Protein AF-A0A7S2WUX2-F1 (afdb_monomer)

Sequence (615 aa):
MEDSGSADSLLAELATWQQEWHKQEEARRAEALEMQRKHQEAMDALEAQVRQLASEHRDQLLASQGGAGHIGDGSNPAVEALKGDLKTLEENNDALRASLRDKSEELRLALAEHDRTTQRVESLETSLRDNQAALDKATTAAKHLNSAKRQMASSHEEQILFLQMQVKSSKDAEARLQAAETEARTVKQAYDELQNTYQASLDKVAEGEANAGASAALVLEKEGLVATLRGEVSDLKVQLRKVGGGSGGLSEEEARQQAQDMARLREERDQVSQEIGSKDALVKRLRQEAEAAEQLHATRTALIATRDAQIAQLTVRIEALEGERSKQEEMLGAERRAVAEVQERHAAELAAVRQEVATLQDEAAKETEEAASLAATKLREHEDETNRLREDFSKKSTLARQLIAEKDDALQRLTQEAEELRSEVESGGHSERKIMELAQAQASREAEVKASVTVREQELLKLHEVLRVKEGQIQATTSELASLRNEVQQLRRMSRRDGVNMEYLKNIVVQYLALRDSSQKKTLERVLATLLQFSPDEHREIEDAQNSILPLWASPPPKEIRPPPTMMPRPQQLLPGPPSVVPTSPHRAGAAAGPAGPPPPPPLPGTVPFVSSPK

Mean predicted aligned error: 22.0 Å

pLDDT: mean 77.67, std 15.31, range [32.25, 95.25]

Solvent-accessible surface area (backbone atoms only — not comparable to full-atom values): 35130 Å² total; per-residue (Å²): 132,79,67,65,65,56,58,57,51,51,53,51,52,51,53,53,49,52,53,52,49,51,53,51,51,52,50,52,52,52,51,51,51,50,51,52,49,53,51,50,54,51,50,53,51,49,53,50,49,53,53,49,52,54,48,54,53,50,50,51,51,55,62,58,67,75,73,72,84,86,82,77,97,67,91,54,68,69,59,57,52,54,51,51,53,51,50,53,51,50,54,51,50,52,51,52,55,49,52,52,49,54,53,50,50,51,51,52,51,50,50,55,50,51,51,53,52,50,52,49,51,54,52,50,52,53,51,50,52,52,50,50,55,50,50,52,51,52,54,51,50,52,51,51,53,54,52,51,54,51,52,53,50,52,53,49,53,54,51,51,52,53,53,52,50,53,53,50,54,51,52,56,51,50,54,51,50,53,52,50,52,53,50,53,51,52,53,50,52,54,49,53,52,50,51,52,55,47,51,57,49,51,54,53,47,54,54,47,51,55,52,50,50,55,52,52,52,54,50,54,55,47,53,52,52,51,52,52,53,53,48,53,55,49,53,52,54,54,53,59,62,70,74,73,74,83,89,80,87,82,64,88,71,56,65,60,55,56,54,52,53,57,51,52,54,49,53,52,50,52,51,51,50,50,51,50,53,52,51,53,53,48,51,54,49,52,50,53,51,49,54,51,48,50,53,53,48,54,54,48,53,52,50,50,53,55,48,53,53,51,50,53,53,48,52,55,51,47,54,52,51,51,53,52,48,50,52,49,51,50,51,50,54,48,51,52,49,54,51,50,53,52,51,52,49,50,51,50,50,54,50,52,51,52,50,52,52,50,51,52,49,55,48,51,50,50,53,51,50,53,52,49,52,53,49,52,51,52,51,50,53,51,51,52,50,54,50,50,50,50,52,51,50,49,52,50,50,52,50,52,52,50,52,49,51,56,49,51,54,50,50,52,50,52,51,49,53,50,50,50,52,47,49,42,58,74,64,43,53,57,64,50,48,52,53,50,51,52,50,50,54,48,53,50,51,52,51,52,50,51,52,54,49,55,53,49,52,54,50,50,52,51,50,51,52,52,48,54,53,48,52,53,49,52,53,50,52,53,52,48,52,53,52,50,51,52,49,53,53,49,50,54,52,50,60,58,50,73,71,49,60,60,68,59,51,50,52,51,51,53,51,46,68,70,50,84,54,66,71,64,35,56,54,48,46,55,51,48,40,63,62,66,56,54,47,76,65,55,46,48,55,49,53,53,58,67,71,46,91,68,82,98,76,80,82,82,85,86,87,83,84,80,82,85,85,89,81,87,89,88,84,90,87,86,87,86,87,85,84,89,84,89,88,83,86,84,88,86,89,86,88,84,86,82,88,79,79,85,83,84,84,84,85,82,86,80,88,79,83,82,82,85,79,85,131

Foldseek 3Di:
DVCPVVVVVVVVVVVVVVVVVVVVVVVVVVVVVVVVVVVVVVVVVVVVVVVVVVVVVVVVVVVVVVDDDDDDDDDDVVVVVVVVVVVVVVVVVVVVVVVVVVVVVVVVVVVVVVVVVVVVVVVVVVVVVVVVVVVVVVVVVVVVVVVVVVVVVVVVVVVVVVVVVVVVVVVVLVVVVVVLVVVLVVLVVVLVVLVVVLVVLVVVVVVLVVVVVVVVVVVVVVVVVVVVVVVVVVVVVVVVVVVPDDDDDDDPVVVVVVVVVVVVVVVVVVVVVVVVVVVVVVVVVVVVVVVVSVVVNVVSVVVSVVSVVVSVVSVVVSVVSVVVVVVSVVVVVVVVVVVVVVVVVVVVVVVVVVVVVVVVVVVVVVVVVVVVVVVVVVVVVVVVVVVVVVVVVVVVVVVVVVVVVVVVVVVVVVVVVVVVVVVCVVVCVVVVVVVVVVVVVVVVVVVVVVVVVVVVVVVVVVVVVVVVVVVVVVVVVVVVVVVVVVVVVVVVLVVLLVPQPVVVLVVLVVVLVVDPDPVVNVVSVVVNCVRNVQDPVSVVVVVVVVVPPDDDDDDDDDDDDDDDDDDDDDDDDDDDDDDDDDDDDDDDDDDDDDDDDDDDDDDDDDDDDDDDDDD

Radius of gyration: 101.79 Å; Cα contacts (8 Å, |Δi|>4): 32; chains: 1; bounding box: 224×61×299 Å

Organism: NCBI:txid1034831

Structure (mmCIF, N/CA/C/O backbone):
data_AF-A0A7S2WUX2-F1
#
_entry.id   AF-A0A7S2WUX2-F1
#
loop_
_atom_site.group_PDB
_atom_site.id
_atom_site.type_symbol
_atom_site.label_atom_id
_atom_site.label_alt_id
_atom_site.label_comp_id
_atom_site.label_asym_id
_atom_site.label_entity_id
_atom_site.label_seq_id
_atom_site.pdbx_PDB_ins_code
_atom_site.Cartn_x
_atom_site.Cartn_y
_atom_site.Cartn_z
_atom_site.occupancy
_atom_site.B_iso_or_equiv
_atom_site.auth_seq_id
_atom_site.auth_comp_id
_atom_site.auth_asym_id
_atom_site.auth_atom_id
_atom_site.pdbx_PDB_model_num
ATOM 1 N N . MET A 1 1 ? 9.433 -20.728 -5.473 1.00 49.28 1 MET A N 1
ATOM 2 C CA . MET A 1 1 ? 8.065 -21.102 -5.894 1.00 49.28 1 MET A CA 1
ATOM 3 C C . MET A 1 1 ? 7.529 -22.322 -5.136 1.00 49.28 1 MET A C 1
ATOM 5 O O . MET A 1 1 ? 6.425 -22.737 -5.437 1.00 49.28 1 MET A O 1
ATOM 9 N N . GLU A 1 2 ? 8.231 -22.858 -4.128 1.00 46.69 2 GLU A N 1
ATOM 10 C CA . GLU A 1 2 ? 7.738 -24.008 -3.343 1.00 46.69 2 GLU A CA 1
ATOM 11 C C . GLU A 1 2 ? 6.997 -23.610 -2.046 1.00 46.69 2 GLU A C 1
ATOM 13 O O . GLU A 1 2 ? 6.303 -24.439 -1.474 1.00 46.69 2 GLU A O 1
ATOM 18 N N . ASP A 1 3 ? 7.020 -22.332 -1.638 1.00 51.47 3 ASP A N 1
ATOM 19 C CA . ASP A 1 3 ? 6.338 -21.858 -0.415 1.00 51.47 3 ASP A CA 1
ATOM 20 C C . ASP A 1 3 ? 4.852 -21.490 -0.589 1.00 51.47 3 ASP A C 1
ATOM 22 O O . ASP A 1 3 ? 4.164 -21.217 0.395 1.00 51.47 3 ASP A O 1
ATOM 26 N N . SER A 1 4 ? 4.303 -21.499 -1.811 1.00 53.94 4 SER A N 1
ATOM 27 C CA . SER A 1 4 ? 2.884 -21.159 -2.020 1.00 53.94 4 SER A CA 1
ATOM 28 C C . SER A 1 4 ? 1.920 -22.206 -1.451 1.00 53.94 4 SER A C 1
ATOM 30 O O . SER A 1 4 ? 0.786 -21.866 -1.137 1.00 53.94 4 SER A O 1
ATOM 32 N N . GLY A 1 5 ? 2.367 -23.452 -1.250 1.00 59.81 5 GLY A N 1
ATOM 33 C CA . GLY A 1 5 ? 1.543 -24.501 -0.635 1.00 59.81 5 GLY A CA 1
ATOM 34 C C . GLY A 1 5 ? 1.277 -24.293 0.862 1.00 59.81 5 GLY A C 1
ATOM 35 O O . GLY A 1 5 ? 0.291 -24.806 1.383 1.00 59.81 5 GLY A O 1
ATOM 36 N N . SER A 1 6 ? 2.116 -23.512 1.552 1.00 71.00 6 SER A N 1
ATOM 37 C CA . SER A 1 6 ? 1.960 -23.240 2.988 1.00 71.00 6 SER A CA 1
ATOM 38 C C . SER A 1 6 ? 0.814 -22.259 3.264 1.00 71.00 6 SER A C 1
ATOM 40 O O . SER A 1 6 ? 0.023 -22.455 4.185 1.00 71.00 6 SER A O 1
ATOM 42 N N . ALA A 1 7 ? 0.658 -21.239 2.413 1.00 69.81 7 ALA A N 1
ATOM 43 C CA . ALA A 1 7 ? -0.395 -20.236 2.566 1.00 69.81 7 ALA A CA 1
ATOM 44 C C . ALA A 1 7 ? -1.800 -20.820 2.341 1.00 69.81 7 ALA A C 1
ATOM 46 O O . ALA A 1 7 ? -2.707 -20.550 3.127 1.00 69.81 7 ALA A O 1
ATOM 47 N N . ASP A 1 8 ? -1.965 -21.670 1.323 1.00 72.44 8 ASP A N 1
ATOM 48 C CA . ASP A 1 8 ? -3.253 -22.315 1.038 1.00 72.44 8 ASP A CA 1
ATOM 49 C C . ASP A 1 8 ? -3.656 -23.302 2.150 1.00 72.44 8 ASP A C 1
ATOM 51 O O . ASP A 1 8 ? -4.833 -23.394 2.502 1.00 72.44 8 ASP A O 1
ATOM 55 N N . SER A 1 9 ? -2.682 -23.984 2.769 1.00 80.50 9 SER A N 1
ATOM 56 C CA . SER A 1 9 ? -2.918 -24.857 3.928 1.00 80.50 9 SER A CA 1
ATOM 57 C C . SER A 1 9 ? -3.390 -24.071 5.154 1.00 80.50 9 SER A C 1
ATOM 59 O O . SER A 1 9 ? -4.343 -24.478 5.815 1.00 80.50 9 SER A O 1
ATOM 61 N N . LEU A 1 10 ? -2.769 -22.922 5.441 1.00 77.38 10 LEU A N 1
ATOM 62 C CA . LEU A 1 10 ? -3.156 -22.069 6.570 1.00 77.38 10 LEU A CA 1
ATOM 63 C C . LEU A 1 10 ? -4.542 -21.441 6.376 1.00 77.38 10 LEU A C 1
ATOM 65 O O . LEU A 1 10 ? -5.299 -21.314 7.336 1.00 77.38 10 LEU A O 1
ATOM 69 N N . LEU A 1 11 ? -4.905 -21.079 5.141 1.00 76.94 11 LEU A N 1
ATOM 70 C CA . LEU A 1 11 ? -6.252 -20.590 4.829 1.00 76.94 11 LEU A CA 1
ATOM 71 C C . LEU A 1 11 ? -7.312 -21.681 5.018 1.00 76.94 11 LEU A C 1
ATOM 73 O O . LEU A 1 11 ? -8.396 -21.395 5.531 1.00 76.94 11 LEU A O 1
ATOM 77 N N . ALA A 1 12 ? -6.999 -22.927 4.653 1.00 81.56 12 ALA A N 1
ATOM 78 C CA . ALA A 1 12 ? -7.888 -24.059 4.891 1.00 81.56 12 ALA A CA 1
ATOM 79 C C . ALA A 1 12 ? -8.071 -24.337 6.394 1.00 81.56 12 ALA A C 1
ATOM 81 O O . ALA A 1 12 ? -9.204 -24.497 6.850 1.00 81.56 12 ALA A O 1
ATOM 82 N N . GLU A 1 13 ? -6.989 -24.321 7.180 1.00 85.62 13 GLU A N 1
ATOM 83 C CA . GLU A 1 13 ? -7.059 -24.475 8.641 1.00 85.62 13 GLU A CA 1
ATOM 84 C C . GLU A 1 13 ? -7.871 -23.348 9.296 1.00 85.62 13 GLU A C 1
ATOM 86 O O . GLU A 1 13 ? -8.762 -23.617 10.107 1.00 85.62 13 GLU A O 1
ATOM 91 N N . LEU A 1 14 ? -7.654 -22.094 8.889 1.00 81.00 14 LEU A N 1
ATOM 92 C CA . LEU A 1 14 ? -8.416 -20.949 9.395 1.00 81.00 14 LEU A CA 1
ATOM 93 C C . LEU A 1 14 ? -9.919 -21.087 9.102 1.00 81.00 14 LEU A C 1
ATOM 95 O O . LEU A 1 14 ? -10.744 -20.811 9.974 1.00 81.00 14 LEU A O 1
ATOM 99 N N . ALA A 1 15 ? -10.281 -21.554 7.903 1.00 82.00 15 ALA A N 1
ATOM 100 C CA . ALA A 1 15 ? -11.675 -21.783 7.528 1.00 82.00 15 ALA A CA 1
ATOM 101 C C . ALA A 1 15 ? -12.331 -22.882 8.382 1.00 82.00 15 ALA A C 1
ATOM 103 O O . ALA A 1 15 ? -13.475 -22.726 8.816 1.00 82.00 15 ALA A O 1
ATOM 104 N N . THR A 1 16 ? -11.608 -23.972 8.673 1.00 88.31 16 THR A N 1
ATOM 105 C CA . THR A 1 16 ? -12.115 -25.024 9.572 1.00 88.31 16 THR A CA 1
ATOM 106 C C . THR A 1 16 ? -12.308 -24.513 10.998 1.00 88.31 16 THR A C 1
ATOM 108 O O . THR A 1 16 ? -13.343 -24.779 11.608 1.00 88.31 16 THR A O 1
ATOM 111 N N . TRP A 1 17 ? -11.374 -23.698 11.495 1.00 90.94 17 TRP A N 1
ATOM 112 C CA . TRP A 1 17 ? -11.463 -23.106 12.826 1.00 90.94 17 TRP A CA 1
ATOM 113 C C . TRP A 1 17 ? -12.636 -22.123 12.944 1.00 90.94 17 TRP A C 1
ATOM 115 O O . TRP A 1 17 ? -13.369 -22.159 13.930 1.00 90.94 17 TRP A O 1
ATOM 125 N N . GLN A 1 18 ? -12.881 -21.300 11.916 1.00 80.06 18 GLN A N 1
ATOM 126 C CA . GLN A 1 18 ? -14.056 -20.421 11.858 1.00 80.06 18 GLN A CA 1
ATOM 127 C C . GLN A 1 18 ? -15.373 -21.204 11.885 1.00 80.06 18 GLN A C 1
ATOM 129 O O . GLN A 1 18 ? -16.288 -20.835 12.622 1.00 80.06 18 GLN A O 1
ATOM 134 N N . GLN A 1 19 ? -15.482 -22.294 11.120 1.00 85.69 19 GLN A N 1
ATOM 135 C CA . GLN A 1 19 ? -16.680 -23.138 11.148 1.00 85.69 19 GLN A CA 1
ATOM 136 C C . GLN A 1 19 ? -16.910 -23.767 12.524 1.00 85.69 19 GLN A C 1
ATOM 138 O O . GLN A 1 19 ? -18.040 -23.789 13.013 1.00 85.69 19 GLN A O 1
ATOM 143 N N . GLU A 1 20 ? -15.855 -24.278 13.153 1.00 89.31 20 GLU A N 1
ATOM 144 C CA . GLU A 1 20 ? -15.954 -24.914 14.464 1.00 89.31 20 GLU A CA 1
ATOM 145 C C . GLU A 1 20 ? -16.302 -23.903 15.563 1.00 89.31 20 GLU A C 1
ATOM 147 O O . GLU A 1 20 ? -17.136 -24.192 16.425 1.00 89.31 20 GLU A O 1
ATOM 152 N N . TRP A 1 21 ? -15.758 -22.687 15.474 1.00 88.38 21 TRP A N 1
ATOM 153 C CA . TRP A 1 21 ? -16.118 -21.579 16.351 1.00 88.38 21 TRP A CA 1
ATOM 154 C C . TRP A 1 21 ? -17.595 -21.187 16.207 1.00 88.38 21 TRP A C 1
ATOM 156 O O . TRP A 1 21 ? -18.308 -21.161 17.208 1.00 88.38 21 TRP A O 1
ATOM 166 N N . HIS A 1 22 ? -18.100 -20.982 14.982 1.00 80.44 22 HIS A N 1
ATOM 167 C CA . HIS A 1 22 ? -19.523 -20.681 14.762 1.00 80.44 22 HIS A CA 1
ATOM 168 C C . HIS A 1 22 ? -20.439 -21.782 15.303 1.00 80.44 22 HIS A C 1
ATOM 170 O O . HIS A 1 22 ? -21.454 -21.489 15.932 1.00 80.44 22 HIS A O 1
ATOM 176 N N . LYS A 1 23 ? -20.058 -23.049 15.119 1.00 88.50 23 LYS A N 1
ATOM 177 C CA . LYS A 1 23 ? -20.815 -24.195 15.630 1.00 88.50 23 LYS A CA 1
ATOM 178 C C . LYS A 1 23 ? -20.853 -24.229 17.162 1.00 88.50 23 LYS A C 1
ATOM 180 O O . LYS A 1 23 ? -21.891 -24.554 17.737 1.00 88.50 23 LYS A O 1
ATOM 185 N N . GLN A 1 24 ? -19.748 -23.888 17.831 1.00 86.31 24 GLN A N 1
ATOM 186 C CA . GLN A 1 24 ? -19.727 -23.739 19.291 1.00 86.31 24 GLN A CA 1
ATOM 187 C C . GLN A 1 24 ? -20.590 -22.563 19.756 1.00 86.31 24 GLN A C 1
ATOM 189 O O . GLN A 1 24 ? -21.299 -22.686 20.754 1.00 86.31 24 GLN A O 1
ATOM 194 N N . GLU A 1 25 ? -20.562 -21.445 19.038 1.00 81.38 25 GLU A N 1
ATOM 195 C CA . GLU A 1 25 ? -21.331 -20.255 19.397 1.00 81.38 25 GLU A CA 1
ATOM 196 C C . GLU A 1 25 ? -22.844 -20.482 19.228 1.00 81.38 25 GLU A C 1
ATOM 198 O O . GLU A 1 25 ? -23.636 -20.110 20.096 1.00 81.38 25 GLU A O 1
ATOM 203 N N . GLU A 1 26 ? -23.259 -21.179 18.165 1.00 82.94 26 GLU A N 1
ATOM 204 C CA . GLU A 1 26 ? -24.643 -21.634 17.983 1.00 82.94 26 GLU A CA 1
ATOM 205 C C . GLU A 1 26 ? -25.084 -22.595 19.094 1.00 82.94 26 GLU A C 1
ATOM 207 O O . GLU A 1 26 ? -26.192 -22.454 19.617 1.00 82.94 26 GLU A O 1
ATOM 212 N N . ALA A 1 27 ? -24.217 -23.526 19.509 1.00 85.44 27 ALA A N 1
ATOM 213 C CA . ALA A 1 27 ? -24.505 -24.432 20.620 1.00 85.44 27 ALA A CA 1
ATOM 214 C C . ALA A 1 27 ? -24.695 -23.673 21.946 1.00 85.44 27 ALA A C 1
ATOM 216 O O . ALA A 1 27 ? -25.669 -23.920 22.656 1.00 85.44 27 ALA A O 1
ATOM 217 N N . ARG A 1 28 ? -23.834 -22.690 22.248 1.00 82.06 28 ARG A N 1
ATOM 218 C CA . ARG A 1 28 ? -23.978 -21.828 23.437 1.00 82.06 28 ARG A CA 1
ATOM 219 C C . ARG A 1 28 ? -25.270 -21.014 23.408 1.00 82.06 28 ARG A C 1
ATOM 221 O O . ARG A 1 28 ? -25.947 -20.905 24.428 1.00 82.06 28 ARG A O 1
ATOM 228 N N . ARG A 1 29 ? -25.642 -20.459 22.248 1.00 79.12 29 ARG A N 1
ATOM 229 C CA . ARG A 1 29 ? -26.920 -19.743 22.078 1.00 79.12 29 ARG A CA 1
ATOM 230 C C . ARG A 1 29 ? -28.118 -20.666 22.300 1.00 79.12 29 ARG A C 1
ATOM 232 O O . ARG A 1 29 ? -29.075 -20.258 22.956 1.00 79.12 29 ARG A O 1
ATOM 239 N N . ALA A 1 30 ? -28.063 -21.899 21.800 1.00 83.00 30 ALA A N 1
ATOM 240 C CA . ALA A 1 30 ? -29.113 -22.890 22.018 1.00 83.00 30 ALA A CA 1
ATOM 241 C C . ALA A 1 30 ? -29.256 -23.261 23.506 1.00 83.00 30 ALA A C 1
ATOM 243 O O . ALA A 1 30 ? -30.372 -23.251 24.024 1.00 83.00 30 ALA A O 1
ATOM 244 N N . GLU A 1 31 ? -28.147 -23.503 24.213 1.00 85.12 31 GLU A N 1
ATOM 245 C CA . GLU A 1 31 ? -28.155 -23.768 25.661 1.00 85.12 31 GLU A CA 1
ATOM 246 C C . GLU A 1 31 ? -28.696 -22.579 26.471 1.00 85.12 31 GLU A C 1
ATOM 248 O O . GLU A 1 31 ? -29.476 -22.770 27.407 1.00 85.12 31 GLU A O 1
ATOM 253 N N . ALA A 1 32 ? -28.337 -21.345 26.101 1.00 74.88 32 ALA A N 1
ATOM 254 C CA . ALA A 1 32 ? -28.840 -20.139 26.757 1.00 74.88 32 ALA A CA 1
ATOM 255 C C . ALA A 1 32 ? -30.362 -19.980 26.588 1.00 74.88 32 ALA A C 1
ATOM 257 O O . ALA A 1 32 ? -31.066 -19.711 27.564 1.00 74.88 32 ALA A O 1
ATOM 258 N N . LEU A 1 33 ? -30.885 -20.209 25.377 1.00 82.50 33 LEU A N 1
ATOM 259 C CA . LEU A 1 33 ? -32.328 -20.206 25.114 1.00 82.50 33 LEU A CA 1
ATOM 260 C C . LEU A 1 33 ? -33.047 -21.328 25.872 1.00 82.50 33 LEU A C 1
ATOM 262 O O . LEU A 1 33 ? -34.142 -21.116 26.395 1.00 82.50 33 LEU A O 1
ATOM 266 N N . GLU A 1 34 ? -32.439 -22.510 25.979 1.00 88.56 34 GLU A N 1
ATOM 267 C CA . GLU A 1 34 ? -32.996 -23.611 26.764 1.00 88.56 34 GLU A CA 1
ATOM 268 C C . GLU A 1 34 ? -33.036 -23.277 28.264 1.00 88.56 34 GLU A C 1
ATOM 270 O O . GLU A 1 34 ? -34.047 -23.540 28.922 1.00 88.56 34 GLU A O 1
ATOM 275 N N . MET A 1 35 ? -31.985 -22.653 28.810 1.00 78.75 35 MET A N 1
ATOM 276 C CA . MET A 1 35 ? -31.978 -22.160 30.192 1.00 78.75 35 MET A CA 1
ATOM 277 C C . MET A 1 35 ? -33.050 -21.095 30.424 1.00 78.75 35 MET A C 1
ATOM 279 O O . MET A 1 35 ? -33.768 -21.170 31.421 1.00 78.75 35 MET A O 1
ATOM 283 N N . GLN A 1 36 ? -33.210 -20.145 29.500 1.00 79.75 36 GLN A N 1
ATOM 284 C CA . GLN A 1 36 ? -34.264 -19.135 29.582 1.00 79.75 36 GLN A CA 1
ATOM 285 C C . GLN A 1 36 ? -35.655 -19.781 29.562 1.00 79.75 36 GLN A C 1
ATOM 287 O O . GLN A 1 36 ? -36.509 -19.431 30.374 1.00 79.75 36 GLN A O 1
ATOM 292 N N . ARG A 1 37 ? -35.868 -20.778 28.693 1.00 88.62 37 ARG A N 1
ATOM 293 C CA . ARG A 1 37 ? -37.117 -21.549 28.621 1.00 88.62 37 ARG A CA 1
ATOM 294 C C . ARG A 1 37 ? -37.410 -22.270 29.938 1.00 88.62 37 ARG A C 1
ATOM 296 O O . ARG A 1 37 ? -38.517 -22.154 30.449 1.00 88.62 37 ARG A O 1
ATOM 303 N N . LYS A 1 38 ? -36.417 -22.958 30.517 1.00 85.69 38 LYS A N 1
ATOM 304 C CA . LYS A 1 38 ? -36.544 -23.637 31.822 1.00 85.69 38 LYS A CA 1
ATOM 305 C C . LYS A 1 38 ? -36.836 -22.655 32.955 1.00 85.69 38 LYS A C 1
ATOM 307 O O . LYS A 1 38 ? -37.639 -22.958 33.831 1.00 85.69 38 LYS A O 1
ATOM 312 N N . HIS A 1 39 ? -36.203 -21.483 32.942 1.00 80.31 39 HIS A N 1
ATOM 313 C CA . HIS A 1 39 ? -36.475 -20.437 33.924 1.00 80.31 39 HIS A CA 1
ATOM 314 C C . HIS A 1 39 ? -37.913 -19.916 33.804 1.00 80.31 39 HIS A C 1
ATOM 316 O O . HIS A 1 39 ? -38.596 -19.786 34.816 1.00 80.31 39 HIS A O 1
ATOM 322 N N . GLN A 1 40 ? -38.399 -19.700 32.578 1.00 83.56 40 GLN A N 1
ATOM 323 C CA . GLN A 1 40 ? -39.780 -19.293 32.325 1.00 83.56 40 GLN A CA 1
ATOM 324 C C . GLN A 1 40 ? -40.781 -20.358 32.803 1.00 83.56 40 GLN A C 1
ATOM 326 O O . GLN A 1 40 ? -41.706 -20.036 33.539 1.00 83.56 40 GLN A O 1
ATOM 331 N N . GLU A 1 41 ? -40.544 -21.633 32.474 1.00 87.44 41 GLU A N 1
ATOM 332 C CA . GLU A 1 41 ? -41.364 -22.761 32.943 1.00 87.44 41 GLU A CA 1
ATOM 333 C C . GLU A 1 41 ? -41.393 -22.848 34.480 1.00 87.44 41 GLU A C 1
ATOM 335 O O . GLU A 1 41 ? -42.446 -23.097 35.069 1.00 87.44 41 GLU A O 1
ATOM 340 N N . ALA A 1 42 ? -40.259 -22.607 35.149 1.00 82.81 42 ALA A N 1
ATOM 341 C CA . ALA A 1 42 ? -40.189 -22.575 36.608 1.00 82.81 42 ALA A CA 1
ATOM 342 C C . ALA A 1 42 ? -40.977 -21.398 37.207 1.00 82.81 42 ALA A C 1
ATOM 344 O O . ALA A 1 42 ? -41.661 -21.578 38.214 1.00 82.81 42 ALA A O 1
ATOM 345 N N . MET A 1 43 ? -40.917 -20.215 36.587 1.00 79.12 43 MET A N 1
ATOM 346 C CA . MET A 1 43 ? -41.692 -19.041 37.004 1.00 79.12 43 MET A CA 1
ATOM 347 C C . MET A 1 43 ? -43.199 -19.267 36.840 1.00 79.12 43 MET A C 1
ATOM 349 O O . MET A 1 43 ? -43.959 -18.987 37.768 1.00 79.12 43 MET A O 1
ATOM 353 N N . ASP A 1 44 ? -43.624 -19.846 35.716 1.00 85.69 44 ASP A N 1
ATOM 354 C CA . ASP A 1 44 ? -45.027 -20.188 35.462 1.00 85.69 44 ASP A CA 1
ATOM 355 C C . ASP A 1 44 ? -45.536 -21.250 36.455 1.00 85.69 44 ASP A C 1
ATOM 357 O O . ASP A 1 44 ? -46.656 -21.155 36.968 1.00 85.69 44 ASP A O 1
ATOM 361 N N . ALA A 1 45 ? -44.701 -22.243 36.790 1.00 86.62 45 ALA A N 1
ATOM 362 C CA . ALA A 1 45 ? -45.016 -23.249 37.804 1.00 86.62 45 ALA A CA 1
ATOM 363 C C . ALA A 1 45 ? -45.151 -22.638 39.210 1.00 86.62 45 ALA A C 1
ATOM 365 O O . ALA A 1 45 ? -46.058 -23.010 39.961 1.00 86.62 45 ALA A O 1
ATOM 366 N N . LEU A 1 46 ? -44.287 -21.680 39.562 1.00 81.50 46 LEU A N 1
ATOM 367 C CA . LEU A 1 46 ? -44.358 -20.968 40.839 1.00 81.50 46 LEU A CA 1
ATOM 368 C C . LEU A 1 46 ? -45.624 -20.100 40.919 1.00 81.50 46 LEU A C 1
ATOM 370 O O . LEU A 1 46 ? -46.323 -20.122 41.933 1.00 81.50 46 LEU A O 1
ATOM 374 N N . GLU A 1 47 ? -45.972 -19.386 39.841 1.00 81.75 47 GLU A N 1
ATOM 375 C CA . GLU A 1 47 ? -47.236 -18.643 39.751 1.00 81.75 47 GLU A CA 1
ATOM 376 C C . GLU A 1 47 ? -48.452 -19.558 39.922 1.00 81.75 47 GLU A C 1
ATOM 378 O O . GLU A 1 47 ? -49.407 -19.199 40.619 1.00 81.75 47 GLU A O 1
ATOM 383 N N . ALA A 1 48 ? -48.429 -20.742 39.304 1.00 85.69 48 ALA A N 1
ATOM 384 C CA . ALA A 1 48 ? -49.498 -21.722 39.435 1.00 85.69 48 ALA A CA 1
ATOM 385 C C . ALA A 1 48 ? -49.649 -22.209 40.886 1.00 85.69 48 ALA A C 1
ATOM 387 O O . ALA A 1 48 ? -50.770 -22.228 41.398 1.00 85.69 48 ALA A O 1
ATOM 388 N N . GLN A 1 49 ? -48.543 -22.515 41.579 1.00 87.56 49 GLN A N 1
ATOM 389 C CA . GLN A 1 49 ? -48.567 -22.888 43.001 1.00 87.56 49 GLN A CA 1
ATOM 390 C C . GLN A 1 49 ? -49.113 -21.765 43.888 1.00 87.56 49 GLN A C 1
ATOM 392 O O . GLN A 1 49 ? -49.951 -22.019 44.752 1.00 87.56 49 GLN A O 1
ATOM 397 N N . VAL A 1 50 ? -48.697 -20.515 43.659 1.00 80.00 50 VAL A N 1
ATOM 398 C CA . VAL A 1 50 ? -49.201 -19.360 44.421 1.00 80.00 50 VAL A CA 1
ATOM 399 C C . VAL A 1 50 ? -50.702 -19.166 44.195 1.00 80.00 50 VAL A C 1
ATOM 401 O O . VAL A 1 50 ? -51.437 -18.928 45.154 1.00 80.00 50 VAL A O 1
ATOM 404 N N . ARG A 1 51 ? -51.194 -19.308 42.954 1.00 84.19 51 ARG A N 1
ATOM 405 C CA . ARG A 1 51 ? -52.639 -19.256 42.663 1.00 84.19 51 ARG A CA 1
ATOM 406 C C . ARG A 1 51 ? -53.400 -20.391 43.345 1.00 84.19 51 ARG A C 1
ATOM 408 O O . ARG A 1 51 ? -54.480 -20.138 43.878 1.00 84.19 51 ARG A O 1
ATOM 415 N N . GLN A 1 52 ? -52.847 -21.604 43.348 1.00 86.88 52 GLN A N 1
ATOM 416 C CA . GLN A 1 52 ? -53.460 -22.756 44.004 1.00 86.88 52 GLN A CA 1
ATOM 417 C C . GLN A 1 52 ? -53.566 -22.534 45.519 1.00 86.88 52 GLN A C 1
ATOM 419 O O . GLN A 1 52 ? -54.671 -22.591 46.057 1.00 86.88 52 GLN A O 1
ATOM 424 N N . LEU A 1 53 ? -52.468 -22.166 46.185 1.00 82.50 53 LEU A N 1
ATOM 425 C CA . LEU A 1 53 ? -52.466 -21.860 47.619 1.00 82.50 53 LEU A CA 1
ATOM 426 C C . LEU A 1 53 ? -53.427 -20.716 47.962 1.00 82.50 53 LEU A C 1
ATOM 428 O O . LEU A 1 53 ? -54.169 -20.810 48.935 1.00 82.50 53 LEU A O 1
ATOM 432 N N . ALA A 1 54 ? -53.480 -19.661 47.143 1.00 77.75 54 ALA A N 1
ATOM 433 C CA . ALA A 1 54 ? -54.423 -18.562 47.342 1.00 77.75 54 ALA A CA 1
ATOM 434 C C . ALA A 1 54 ? -55.892 -19.009 47.214 1.00 77.75 54 ALA A C 1
ATOM 436 O O . ALA A 1 54 ? -56.752 -18.490 47.930 1.00 77.75 54 ALA A O 1
ATOM 437 N N . SER A 1 55 ? -56.191 -19.959 46.319 1.00 84.00 55 SER A N 1
ATOM 438 C CA . SER A 1 55 ? -57.532 -20.543 46.197 1.00 84.00 55 SER A CA 1
ATOM 439 C C . SER A 1 55 ? -57.888 -21.427 47.394 1.00 84.00 55 SER A C 1
ATOM 441 O O . SER A 1 55 ? -58.949 -21.234 47.979 1.00 84.00 55 SER A O 1
ATOM 443 N N . GLU A 1 56 ? -56.968 -22.282 47.849 1.00 85.44 56 GLU A N 1
ATOM 444 C CA . GLU A 1 56 ? -57.160 -23.135 49.028 1.00 85.44 56 GLU A CA 1
ATOM 445 C C . GLU A 1 56 ? -57.372 -22.297 50.298 1.00 85.44 56 GLU A C 1
ATOM 447 O O . GLU A 1 56 ? -58.284 -22.568 51.078 1.00 85.44 56 GLU A O 1
ATOM 452 N N . HIS A 1 57 ? -56.594 -21.224 50.481 1.00 77.38 57 HIS A N 1
ATOM 453 C CA . HIS A 1 57 ? -56.758 -20.306 51.611 1.00 77.38 57 HIS A CA 1
ATOM 454 C C . HIS A 1 57 ? -58.102 -19.565 51.565 1.00 77.38 57 HIS A C 1
ATOM 456 O O . HIS A 1 57 ? -58.741 -19.365 52.600 1.00 77.38 57 HIS A O 1
ATOM 462 N N . ARG A 1 58 ? -58.554 -19.163 50.369 1.00 79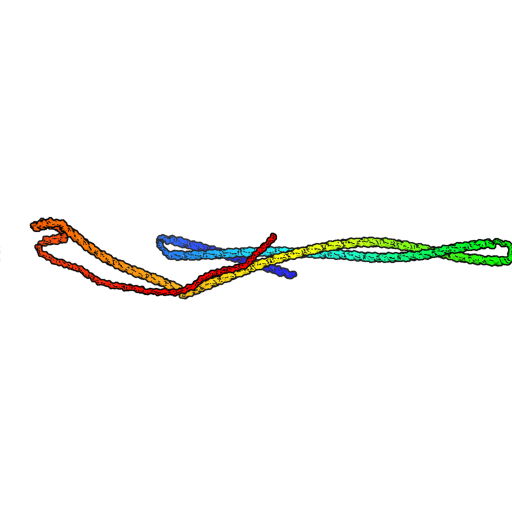.00 58 ARG A N 1
ATOM 463 C CA . ARG A 1 58 ? -59.864 -18.525 50.171 1.00 79.00 58 ARG A CA 1
ATOM 464 C C . ARG A 1 58 ? -61.004 -19.490 50.499 1.00 79.00 58 ARG A C 1
ATOM 466 O O . ARG A 1 58 ? -61.946 -19.088 51.181 1.00 79.00 58 ARG A O 1
ATOM 473 N N . ASP A 1 59 ? -60.899 -20.743 50.071 1.00 77.62 59 ASP A N 1
ATOM 474 C CA . ASP A 1 59 ? -61.900 -21.776 50.343 1.00 77.62 59 ASP A CA 1
ATOM 475 C C . ASP A 1 59 ? -61.944 -22.143 51.836 1.00 77.62 59 ASP A C 1
ATOM 477 O O . ASP A 1 59 ? -63.030 -22.279 52.401 1.00 77.62 59 ASP A O 1
ATOM 481 N N . GLN A 1 60 ? -60.795 -22.198 52.522 1.00 78.19 60 GLN A N 1
ATOM 482 C CA . GLN A 1 60 ? -60.727 -22.374 53.982 1.00 78.19 60 GLN A CA 1
ATOM 483 C C . GLN A 1 60 ? -61.355 -21.196 54.751 1.00 78.19 60 GLN A C 1
ATOM 485 O O . GLN A 1 60 ? -62.041 -21.397 55.760 1.00 78.19 60 GLN A O 1
ATOM 490 N N . LEU A 1 61 ? -61.176 -19.961 54.271 1.00 73.12 61 LEU A N 1
ATOM 491 C CA . LEU A 1 61 ? -61.818 -18.763 54.830 1.00 73.12 61 LEU A CA 1
ATOM 492 C C . LEU A 1 61 ? -63.342 -18.783 54.646 1.00 73.12 61 LEU A C 1
ATOM 494 O O . LEU A 1 61 ? -64.083 -18.474 55.578 1.00 73.12 61 LEU A O 1
ATOM 498 N N . LEU A 1 62 ? -63.823 -19.193 53.472 1.00 73.94 62 LEU A N 1
ATOM 499 C CA . LEU A 1 62 ? -65.257 -19.337 53.208 1.00 73.94 62 LEU A CA 1
ATOM 500 C C . LEU A 1 62 ? -65.878 -20.483 54.024 1.00 73.94 62 LEU A C 1
ATOM 502 O O . LEU A 1 62 ? -66.980 -20.332 54.550 1.00 73.94 62 LEU A O 1
ATOM 506 N N . ALA A 1 63 ? -65.157 -21.594 54.202 1.00 72.44 63 ALA A N 1
ATOM 507 C CA . ALA A 1 63 ? -65.592 -22.717 55.031 1.00 72.44 63 ALA A CA 1
ATOM 508 C C . ALA A 1 63 ? -65.652 -22.367 56.531 1.00 72.44 63 ALA A C 1
ATOM 510 O O . ALA A 1 63 ? -66.545 -22.837 57.235 1.00 72.44 63 ALA A O 1
ATOM 511 N N . SER A 1 64 ? -64.748 -21.512 57.022 1.00 62.69 64 SER A N 1
ATOM 512 C CA . SER A 1 64 ? -64.732 -21.059 58.423 1.00 62.69 64 SER A CA 1
ATOM 513 C C . SER A 1 64 ? -65.722 -19.920 58.720 1.00 62.69 64 SER A C 1
ATOM 515 O O . SER A 1 64 ? -66.217 -19.832 59.843 1.00 62.69 64 SER A O 1
ATOM 517 N N . GLN A 1 65 ? -66.103 -19.101 57.730 1.00 53.94 65 GLN A N 1
ATOM 518 C CA . GLN A 1 65 ? -67.159 -18.082 57.883 1.00 53.94 65 GLN A CA 1
ATOM 519 C C . GLN A 1 65 ? -68.589 -18.654 57.914 1.00 53.94 65 GLN A C 1
ATOM 521 O O . GLN A 1 65 ? -69.504 -17.983 58.391 1.00 53.94 65 GLN A O 1
ATOM 526 N N . GLY A 1 66 ? -68.802 -19.900 57.477 1.00 52.94 66 GLY A N 1
ATOM 527 C CA . GLY A 1 66 ? -70.116 -20.560 57.496 1.00 52.94 66 GLY A CA 1
ATOM 528 C C . GLY A 1 66 ? -70.622 -21.005 58.878 1.00 52.94 66 GLY A C 1
ATOM 529 O O . GLY A 1 66 ? -71.736 -21.516 58.973 1.00 52.94 66 GLY A O 1
ATOM 530 N N . GLY A 1 67 ? -69.842 -20.827 59.951 1.00 50.59 67 GLY A N 1
ATOM 531 C CA . GLY A 1 67 ? -70.141 -21.399 61.266 1.00 50.59 67 GLY A CA 1
ATOM 532 C C . GLY A 1 67 ? -69.756 -20.522 62.455 1.00 50.59 67 GLY A C 1
ATOM 533 O O . GLY A 1 67 ? -69.052 -20.993 63.335 1.00 50.59 67 GLY A O 1
ATOM 534 N N . ALA A 1 68 ? -70.202 -19.264 62.521 1.00 41.59 68 ALA A N 1
ATOM 535 C CA . ALA A 1 68 ? -70.122 -18.485 63.763 1.00 41.59 68 ALA A CA 1
ATOM 536 C C . ALA A 1 68 ? -71.182 -17.376 63.814 1.00 41.59 68 ALA A C 1
ATOM 538 O O . ALA A 1 68 ? -70.931 -16.208 63.523 1.00 41.59 68 ALA A O 1
ATOM 539 N N . GLY A 1 69 ? -72.390 -17.749 64.233 1.00 44.09 69 GLY A N 1
ATOM 540 C CA . GLY A 1 69 ? -73.269 -16.807 64.907 1.00 44.09 69 GLY A CA 1
ATOM 541 C C . GLY A 1 69 ? -72.691 -16.487 66.286 1.00 44.09 69 GLY A C 1
ATOM 542 O O . GLY A 1 69 ? -72.498 -17.391 67.086 1.00 44.09 69 GLY A O 1
ATOM 543 N N . HIS A 1 70 ? -72.461 -15.198 66.538 1.00 49.81 70 HIS A N 1
ATOM 544 C CA . HIS A 1 70 ? -72.485 -14.562 67.858 1.00 49.81 70 HIS A CA 1
ATOM 545 C C . HIS A 1 70 ? -71.549 -15.125 68.952 1.00 49.81 70 HIS A C 1
ATOM 547 O O . HIS A 1 70 ? -71.952 -16.016 69.681 1.00 49.81 70 HIS A O 1
ATOM 553 N N . ILE A 1 71 ? -70.362 -14.520 69.117 1.00 39.44 71 ILE A N 1
ATOM 554 C CA . ILE A 1 71 ? -69.563 -14.296 70.354 1.00 39.44 71 ILE A CA 1
ATOM 555 C C . ILE A 1 71 ? -68.489 -13.277 69.903 1.00 39.44 71 ILE A C 1
ATOM 557 O O . ILE A 1 71 ? -67.856 -13.478 68.876 1.00 39.44 71 ILE A O 1
ATOM 561 N N . GLY A 1 72 ? -68.360 -12.073 70.459 1.00 43.97 72 GLY A N 1
ATOM 562 C CA . GLY A 1 72 ? -67.943 -11.804 71.831 1.00 43.97 72 GLY A CA 1
ATOM 563 C C . GLY A 1 72 ? -66.460 -11.423 71.807 1.00 43.97 72 GLY A C 1
ATOM 564 O O . GLY A 1 72 ? -65.597 -12.286 71.714 1.00 43.97 72 GLY A O 1
ATOM 565 N N . ASP A 1 73 ? -66.227 -10.114 71.825 1.00 43.06 73 ASP A N 1
ATOM 566 C CA . ASP A 1 73 ? -64.956 -9.387 71.838 1.00 43.06 73 ASP A CA 1
ATOM 567 C C . ASP A 1 73 ? -63.939 -10.004 72.820 1.00 43.06 73 ASP A C 1
ATOM 569 O O . ASP A 1 73 ? -64.056 -9.878 74.039 1.00 43.06 73 ASP A O 1
ATOM 573 N N . GLY A 1 74 ? -62.979 -10.754 72.282 1.00 46.88 74 GLY A N 1
ATOM 574 C CA . GLY A 1 74 ? -61.971 -11.473 73.049 1.00 46.88 74 GLY A CA 1
ATOM 575 C C . GLY A 1 74 ? -60.808 -11.856 72.146 1.00 46.88 74 GLY A C 1
ATOM 576 O O . GLY A 1 74 ? -60.898 -12.799 71.364 1.00 46.88 74 GLY A O 1
ATOM 577 N N . SER A 1 75 ? -59.722 -11.093 72.244 1.00 50.50 75 SER A N 1
ATOM 578 C CA . SER A 1 75 ? -58.451 -11.294 71.544 1.00 50.50 75 SER A CA 1
ATOM 579 C C . SER A 1 75 ? -57.951 -12.737 71.685 1.00 50.50 75 SER A C 1
ATOM 581 O O . SER A 1 75 ? -57.426 -13.122 72.731 1.00 50.50 75 SER A O 1
ATOM 583 N N . ASN A 1 76 ? -58.126 -13.541 70.635 1.00 53.09 76 ASN A N 1
ATOM 584 C CA . ASN A 1 76 ? -57.711 -14.937 70.610 1.00 53.09 76 ASN A CA 1
ATOM 585 C C . ASN A 1 76 ? -56.227 -15.013 70.184 1.00 53.09 76 ASN A C 1
ATOM 587 O O . ASN A 1 76 ? -55.917 -14.659 69.044 1.00 53.09 76 ASN A O 1
ATOM 591 N N . PRO A 1 77 ? -55.294 -15.445 71.055 1.00 65.50 77 PRO A N 1
ATOM 592 C CA . PRO A 1 77 ? -53.848 -15.402 70.797 1.00 65.50 77 PRO A CA 1
ATOM 593 C C . PRO A 1 77 ? -53.402 -16.212 69.567 1.00 65.50 77 PRO A C 1
ATOM 595 O O . PRO A 1 77 ? -52.376 -15.901 68.970 1.00 65.50 77 PRO A O 1
ATOM 598 N N . ALA A 1 78 ? -54.193 -17.196 69.130 1.00 64.50 78 ALA A N 1
ATOM 599 C CA . ALA A 1 78 ? -53.940 -17.935 67.892 1.00 64.50 78 ALA A CA 1
ATOM 600 C C . ALA A 1 78 ? -54.045 -17.058 66.625 1.00 64.50 78 ALA A C 1
ATOM 602 O O . ALA A 1 78 ? -53.351 -17.305 65.643 1.00 64.50 78 ALA A O 1
ATOM 603 N N . VAL A 1 79 ? -54.878 -16.011 66.648 1.00 69.25 79 VAL A N 1
ATOM 604 C CA . VAL A 1 79 ? -55.044 -15.084 65.514 1.00 69.25 79 VAL A CA 1
ATOM 605 C C . VAL A 1 79 ? -53.853 -14.127 65.404 1.00 69.25 79 VAL A C 1
ATOM 607 O O . VAL A 1 79 ? -53.445 -13.784 64.298 1.00 69.25 79 VAL A O 1
ATOM 610 N N . GLU A 1 80 ? -53.258 -13.728 66.532 1.00 71.62 80 GLU A N 1
ATOM 611 C CA . GLU A 1 80 ? -52.026 -12.924 66.542 1.00 71.62 80 GLU A CA 1
ATOM 612 C C . GLU A 1 80 ? -50.804 -13.739 66.084 1.00 71.62 80 GLU A C 1
ATOM 614 O O . GLU A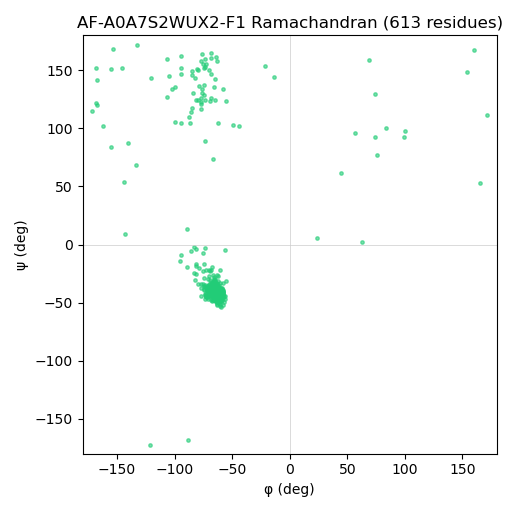 1 80 ? -49.987 -13.221 65.326 1.00 71.62 80 GLU A O 1
ATOM 619 N N . ALA A 1 81 ? -50.715 -15.028 66.437 1.00 73.31 81 ALA A N 1
ATOM 620 C CA . ALA A 1 81 ? -49.661 -15.913 65.926 1.00 73.31 81 ALA A CA 1
ATOM 621 C C . ALA A 1 81 ? -49.732 -16.079 64.394 1.00 73.31 81 ALA A C 1
ATOM 623 O O . ALA A 1 81 ? -48.737 -15.867 63.707 1.00 73.31 81 ALA A O 1
ATOM 624 N N . LEU A 1 82 ? -50.926 -16.342 63.844 1.00 73.75 82 LEU A N 1
ATOM 625 C CA . LEU A 1 82 ? -51.130 -16.443 62.391 1.00 73.75 82 LEU A CA 1
ATOM 626 C C . LEU A 1 82 ? -50.846 -15.125 61.652 1.00 73.75 82 LEU A C 1
ATOM 628 O O . LEU A 1 82 ? -50.366 -15.149 60.522 1.00 73.75 82 LEU A O 1
ATOM 632 N N . LYS A 1 83 ? -51.108 -13.971 62.278 1.00 75.56 83 LYS A N 1
ATOM 633 C CA . LYS A 1 83 ? -50.706 -12.658 61.744 1.00 75.56 83 LYS A CA 1
ATOM 634 C C . LYS A 1 83 ? -49.188 -12.499 61.683 1.00 75.56 83 LYS A C 1
ATOM 636 O O . LYS A 1 83 ? -48.688 -11.923 60.720 1.00 75.56 83 LYS A O 1
ATOM 641 N N . GLY A 1 84 ? -48.476 -12.984 62.700 1.00 79.69 84 GLY A N 1
ATOM 642 C CA . GLY A 1 84 ? -47.015 -13.012 62.722 1.00 79.69 84 GLY A CA 1
ATOM 643 C C . GLY A 1 84 ? -46.454 -13.845 61.572 1.00 79.69 84 GLY A C 1
ATOM 644 O O . GLY A 1 84 ?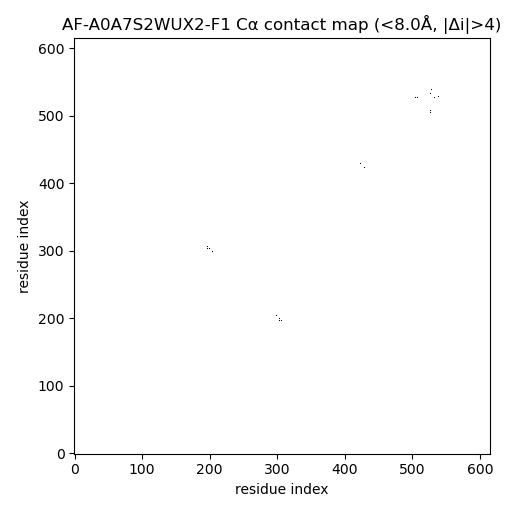 -45.656 -13.339 60.785 1.00 79.69 84 GLY A O 1
ATOM 645 N N . ASP A 1 85 ? -46.946 -15.074 61.414 1.00 78.31 85 ASP A N 1
ATOM 646 C CA . ASP A 1 85 ? -46.514 -15.978 60.343 1.00 78.31 85 ASP A CA 1
ATOM 647 C C . ASP A 1 85 ? -46.830 -15.405 58.951 1.00 78.31 85 ASP A C 1
ATOM 649 O O . ASP A 1 85 ? -45.962 -15.401 58.076 1.00 78.31 85 ASP A O 1
ATOM 653 N N . LEU A 1 86 ? -48.027 -14.832 58.756 1.00 79.12 86 LEU A N 1
ATOM 654 C CA . LEU A 1 86 ? -48.406 -14.164 57.505 1.00 79.12 86 LEU A CA 1
ATOM 655 C C . LEU A 1 86 ? -47.444 -13.017 57.169 1.00 79.12 86 LEU A C 1
ATOM 657 O O . LEU A 1 86 ? -46.986 -12.917 56.034 1.00 79.12 86 LEU A O 1
ATOM 661 N N . LYS A 1 87 ? -47.082 -12.200 58.163 1.00 86.06 87 LYS A N 1
ATOM 662 C CA . LYS A 1 87 ? -46.139 -11.095 57.979 1.00 86.06 87 LYS A CA 1
ATOM 663 C C . LYS A 1 87 ? -44.745 -11.593 57.584 1.00 86.06 87 LYS A C 1
ATOM 665 O O . LYS A 1 87 ? -44.142 -11.039 56.672 1.00 86.06 87 LYS A O 1
ATOM 670 N N . THR A 1 88 ? -44.243 -12.663 58.208 1.00 82.81 88 THR A N 1
ATOM 671 C CA . THR A 1 88 ? -42.943 -13.249 57.818 1.00 82.81 88 THR A CA 1
ATOM 672 C C . THR A 1 88 ? -42.966 -13.857 56.412 1.00 82.81 88 THR A C 1
ATOM 674 O O . THR A 1 88 ? -41.978 -13.780 55.685 1.00 82.81 88 THR A O 1
ATOM 677 N N . LEU A 1 89 ? -44.100 -14.430 55.993 1.00 81.00 89 LEU A N 1
ATOM 678 C CA . LEU A 1 89 ? -44.302 -14.925 54.630 1.00 81.00 89 LEU A CA 1
ATOM 679 C C . LEU A 1 89 ? -44.341 -13.786 53.608 1.00 81.00 89 LEU A C 1
ATOM 681 O O . LEU A 1 89 ? -43.754 -13.931 52.537 1.00 81.00 89 LEU A O 1
ATOM 685 N N . GLU A 1 90 ? -44.989 -12.665 53.930 1.00 84.19 90 GLU A N 1
ATOM 686 C CA . GLU A 1 90 ? -44.986 -11.452 53.102 1.00 84.19 90 GLU A CA 1
ATOM 687 C C . GLU A 1 90 ? -43.567 -10.887 52.954 1.00 84.19 90 GLU A C 1
ATOM 689 O O . GLU A 1 90 ? -43.117 -10.671 51.830 1.00 84.19 90 GLU A O 1
ATOM 694 N N . GLU A 1 91 ? -42.820 -10.761 54.057 1.00 87.44 91 GLU A N 1
ATOM 695 C CA . GLU A 1 91 ? -41.422 -10.307 54.048 1.00 87.44 91 GLU A CA 1
ATOM 696 C C . GLU A 1 91 ? -40.520 -11.237 53.211 1.00 87.44 91 GLU A C 1
ATOM 698 O O . GLU A 1 91 ? -39.732 -10.764 52.387 1.00 87.44 91 GLU A O 1
ATOM 703 N N . ASN A 1 92 ? -40.676 -12.561 53.337 1.00 85.38 92 ASN A N 1
ATOM 704 C CA . ASN A 1 92 ? -39.949 -13.531 52.511 1.00 85.38 92 ASN A CA 1
ATOM 705 C C . ASN A 1 92 ? -40.340 -13.458 51.026 1.00 85.38 92 ASN A C 1
ATOM 707 O O . ASN A 1 92 ? -39.479 -13.599 50.154 1.00 85.38 92 ASN A O 1
ATOM 711 N N . ASN A 1 93 ? -41.620 -13.239 50.711 1.00 82.50 93 ASN A N 1
ATOM 712 C CA . ASN A 1 93 ? -42.084 -13.099 49.329 1.00 82.50 93 ASN A CA 1
ATOM 713 C C . ASN A 1 93 ? -41.519 -11.826 48.687 1.00 82.50 93 ASN A C 1
ATOM 715 O O . ASN A 1 93 ? -41.045 -11.860 47.549 1.00 82.50 93 ASN A O 1
ATOM 719 N N . ASP A 1 94 ? -41.500 -10.721 49.431 1.00 86.12 94 ASP A N 1
ATOM 720 C CA . ASP A 1 94 ? -40.919 -9.461 48.978 1.00 86.12 94 ASP A CA 1
ATOM 721 C C . ASP A 1 94 ? -39.400 -9.568 48.786 1.00 86.12 94 ASP A C 1
ATOM 723 O O . ASP A 1 94 ? -38.881 -9.077 47.778 1.00 86.12 94 ASP A O 1
ATOM 727 N N . ALA A 1 95 ? -38.694 -10.288 49.666 1.00 86.38 95 ALA A N 1
ATOM 728 C CA . ALA A 1 95 ? -37.271 -10.592 49.502 1.00 86.38 95 ALA A CA 1
ATOM 729 C C . ALA A 1 95 ? -36.994 -11.446 48.247 1.00 86.38 95 ALA A C 1
ATOM 731 O O . ALA A 1 95 ? -36.094 -11.129 47.466 1.00 86.38 95 ALA A O 1
ATOM 732 N N . LEU A 1 96 ? -37.801 -12.483 47.992 1.00 86.50 96 LEU A N 1
ATOM 733 C CA . LEU A 1 96 ? -37.718 -13.300 46.772 1.00 86.50 96 LEU A CA 1
ATOM 734 C C . LEU A 1 96 ? -37.987 -12.473 45.508 1.00 86.50 96 LEU A C 1
ATOM 736 O O . LEU A 1 96 ? -37.259 -12.592 44.522 1.00 86.50 96 LEU A O 1
ATOM 740 N N . ARG A 1 97 ? -38.991 -11.590 45.533 1.00 86.38 97 ARG A N 1
ATOM 741 C CA . ARG A 1 97 ? -39.295 -10.671 44.421 1.00 86.38 97 ARG A CA 1
ATOM 742 C C . ARG A 1 97 ? -38.202 -9.633 44.190 1.00 86.38 97 ARG A C 1
ATOM 744 O O . ARG A 1 97 ? -38.023 -9.194 43.054 1.00 86.38 97 ARG A O 1
ATOM 751 N N . ALA A 1 98 ? -37.510 -9.191 45.238 1.00 87.75 98 ALA A N 1
ATOM 752 C CA . ALA A 1 98 ? -36.341 -8.327 45.105 1.00 87.75 98 ALA A CA 1
ATOM 753 C C . ALA A 1 98 ? -35.181 -9.089 44.444 1.00 87.75 98 ALA A C 1
ATOM 755 O O . ALA A 1 98 ? -34.672 -8.641 43.422 1.00 87.75 98 ALA A O 1
ATOM 756 N N . SER A 1 99 ? -34.868 -10.296 44.928 1.00 88.44 99 SER A N 1
ATOM 757 C CA . SER A 1 99 ? -33.810 -11.140 44.356 1.00 88.44 99 SER A CA 1
ATOM 758 C C . SER A 1 99 ? -34.062 -11.508 42.886 1.00 88.44 99 SER A C 1
ATOM 760 O O . SER A 1 99 ? -33.143 -11.448 42.069 1.00 88.44 99 SER A O 1
ATOM 762 N N . LEU A 1 100 ? -35.309 -11.822 42.514 1.00 83.12 100 LEU A N 1
ATOM 763 C CA . LEU A 1 100 ? -35.691 -12.074 41.118 1.00 83.12 100 LEU A CA 1
ATOM 764 C C . LEU A 1 100 ? -35.512 -10.836 40.231 1.00 83.12 100 LEU A C 1
ATOM 766 O O . LEU A 1 100 ? -35.039 -10.964 39.101 1.00 83.12 100 LEU A O 1
ATOM 770 N N . ARG A 1 101 ? -35.848 -9.640 40.735 1.00 87.94 101 ARG A N 1
ATOM 771 C CA . ARG A 1 101 ? -35.612 -8.383 40.009 1.00 87.94 101 ARG A CA 1
ATOM 772 C C . ARG A 1 101 ? -34.122 -8.143 39.788 1.00 87.94 101 ARG A C 1
ATOM 774 O O . ARG A 1 101 ? -33.732 -7.898 38.648 1.00 87.94 101 ARG A O 1
ATOM 781 N N . ASP A 1 102 ? -33.301 -8.311 40.818 1.00 89.75 102 ASP A N 1
ATOM 782 C CA . ASP A 1 102 ? -31.848 -8.148 40.710 1.00 89.75 102 ASP A CA 1
ATOM 783 C C . ASP A 1 102 ? -31.247 -9.135 39.699 1.00 89.75 102 ASP A C 1
ATOM 785 O O . ASP A 1 102 ? -30.476 -8.738 38.824 1.00 89.75 102 ASP A O 1
ATOM 789 N N . LYS A 1 103 ? -31.668 -10.409 39.735 1.00 87.38 103 LYS A N 1
ATOM 790 C CA . LYS A 1 103 ? -31.202 -11.424 38.778 1.00 87.38 103 LYS A CA 1
ATOM 791 C C . LYS A 1 103 ? -31.660 -11.134 37.345 1.00 87.38 103 LYS A C 1
ATOM 793 O O . LYS A 1 103 ? -30.912 -11.383 36.401 1.00 87.38 103 LYS A O 1
ATOM 798 N N . SER A 1 104 ? -32.861 -10.582 37.170 1.00 85.44 104 SER A N 1
ATOM 799 C CA . SER A 1 104 ? -33.361 -10.174 35.853 1.00 85.44 104 SER A CA 1
ATOM 800 C C . SER A 1 104 ? -32.581 -8.990 35.268 1.00 85.44 104 SER A C 1
ATOM 802 O O . SER A 1 104 ? -32.273 -9.003 34.077 1.00 85.44 104 SER A O 1
ATOM 804 N N . GLU A 1 105 ? -32.186 -8.008 36.089 1.00 90.56 105 GLU A N 1
ATOM 805 C CA . GLU A 1 105 ? -31.323 -6.903 35.647 1.00 90.56 105 GLU A CA 1
ATOM 806 C C . GLU A 1 105 ? -29.901 -7.383 35.341 1.00 90.56 105 GLU A C 1
ATOM 808 O O . GLU A 1 105 ? -29.320 -6.958 34.344 1.00 90.56 105 GLU A O 1
ATOM 813 N N . GLU A 1 106 ? -29.355 -8.317 36.126 1.00 89.50 106 GLU A N 1
ATOM 814 C CA . GLU A 1 106 ? -28.054 -8.938 35.844 1.00 89.50 106 GLU A CA 1
ATOM 815 C C . GLU A 1 106 ? -28.058 -9.650 34.480 1.00 89.50 106 GLU A C 1
ATOM 817 O O . GLU A 1 106 ? -27.172 -9.415 33.656 1.00 89.50 106 GLU A O 1
ATOM 822 N N . LEU A 1 107 ? -29.094 -10.447 34.189 1.00 85.94 107 LEU A N 1
ATOM 823 C CA . LEU A 1 107 ? -29.266 -11.094 32.882 1.00 85.94 107 LEU A CA 1
ATOM 824 C C . LEU A 1 107 ? -29.450 -10.075 31.750 1.00 85.94 107 LEU A C 1
ATOM 826 O O . LEU A 1 107 ? -28.899 -10.255 30.664 1.00 85.94 107 LEU A O 1
ATOM 830 N N . ARG A 1 108 ? -30.183 -8.983 31.994 1.00 89.62 108 ARG A N 1
ATOM 831 C CA . ARG A 1 108 ? -30.378 -7.909 31.010 1.00 89.62 108 ARG A CA 1
ATOM 832 C C . ARG A 1 108 ? -29.068 -7.192 30.681 1.00 89.62 108 ARG A C 1
ATOM 834 O O . ARG A 1 108 ? -28.813 -6.893 29.514 1.00 89.62 108 ARG A O 1
ATOM 841 N N . LEU A 1 109 ? -28.231 -6.927 31.685 1.00 89.81 109 LEU A N 1
ATOM 842 C CA . LEU A 1 109 ? -26.903 -6.340 31.499 1.00 89.81 109 LEU A CA 1
ATOM 843 C C . LEU A 1 109 ? -25.964 -7.294 30.751 1.00 89.81 109 LEU A C 1
ATOM 845 O O . LEU A 1 109 ? -25.277 -6.851 29.832 1.00 89.81 109 LEU A O 1
ATOM 849 N N . ALA A 1 110 ? -25.986 -8.589 31.082 1.00 84.62 110 ALA A N 1
ATOM 850 C CA . ALA A 1 110 ? -25.197 -9.605 30.387 1.00 84.62 110 ALA A CA 1
ATOM 851 C C . ALA A 1 110 ? -25.593 -9.737 28.903 1.00 84.62 110 ALA A C 1
ATOM 853 O O . ALA A 1 110 ? -24.721 -9.788 28.037 1.00 84.62 110 ALA A O 1
ATOM 854 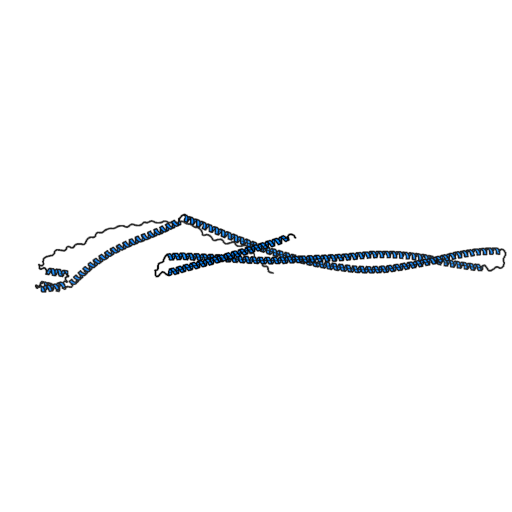N N . LEU A 1 111 ? -26.895 -9.709 28.588 1.00 85.00 111 LEU A N 1
ATOM 855 C CA . LEU A 1 111 ? -27.388 -9.682 27.204 1.00 85.00 111 LEU A CA 1
ATOM 856 C C . LEU A 1 111 ? -26.924 -8.423 26.458 1.00 85.00 111 LEU A C 1
ATOM 858 O O . LEU A 1 111 ? -26.437 -8.518 25.336 1.00 85.00 111 LEU A O 1
ATOM 862 N N . ALA A 1 112 ? -26.987 -7.250 27.096 1.00 88.62 112 ALA A N 1
ATOM 863 C CA . ALA A 1 112 ? -26.508 -6.010 26.487 1.00 88.62 112 ALA A CA 1
ATOM 864 C C . ALA A 1 112 ? -24.987 -6.020 26.226 1.00 88.62 112 ALA A C 1
ATOM 866 O O . ALA A 1 112 ? -24.518 -5.425 25.254 1.00 88.62 112 ALA A O 1
ATOM 867 N N . GLU A 1 113 ? -24.196 -6.675 27.079 1.00 89.69 113 GLU A N 1
ATOM 868 C CA . GLU A 1 113 ? -22.760 -6.869 26.854 1.00 89.69 113 GLU A CA 1
ATOM 869 C C . GLU A 1 113 ? -22.486 -7.868 25.718 1.00 89.69 113 GLU A C 1
ATOM 871 O O . GLU A 1 113 ? -21.646 -7.605 24.852 1.00 89.69 113 GLU A O 1
ATOM 876 N N . HIS A 1 114 ? -23.248 -8.961 25.650 1.00 86.75 114 HIS A N 1
ATOM 877 C CA . HIS A 1 114 ? -23.202 -9.904 24.533 1.00 86.75 114 HIS A CA 1
ATOM 878 C C . HIS A 1 114 ? -23.550 -9.225 23.191 1.00 86.75 114 HIS A C 1
ATOM 880 O O . HIS A 1 114 ? -22.855 -9.422 22.193 1.00 86.75 114 HIS A O 1
ATOM 886 N N . ASP A 1 115 ? -24.562 -8.359 23.145 1.00 88.19 115 ASP A N 1
ATOM 887 C CA . ASP A 1 115 ? -24.922 -7.632 21.919 1.00 88.19 115 ASP A CA 1
ATOM 888 C C . ASP A 1 115 ? -23.813 -6.667 21.477 1.00 88.19 115 ASP A C 1
ATOM 890 O O . ASP A 1 115 ? -23.483 -6.589 20.293 1.00 88.19 115 ASP A O 1
ATOM 894 N N . ARG A 1 116 ? -23.162 -5.978 22.425 1.00 90.50 116 ARG A N 1
ATOM 895 C CA . ARG A 1 116 ? -22.004 -5.115 22.127 1.00 90.50 116 ARG A CA 1
ATOM 896 C C . ARG A 1 116 ? -20.818 -5.904 21.584 1.00 90.50 116 ARG A C 1
ATOM 898 O O . ARG A 1 116 ? -20.147 -5.439 20.664 1.00 90.50 116 ARG A O 1
ATOM 905 N N . THR A 1 117 ? -20.530 -7.073 22.155 1.00 87.94 117 THR A N 1
ATOM 906 C CA . THR A 1 117 ? -19.443 -7.931 21.657 1.00 87.94 117 THR A CA 1
ATOM 907 C C . THR A 1 117 ? -19.773 -8.491 20.276 1.00 87.94 117 THR A C 1
ATOM 909 O O . THR A 1 117 ? -18.909 -8.450 19.404 1.00 87.94 117 THR A O 1
ATOM 912 N N . THR A 1 118 ? -21.028 -8.877 20.028 1.00 88.19 118 THR A N 1
ATOM 913 C CA . THR A 1 118 ? -21.508 -9.312 18.704 1.00 88.19 118 THR A CA 1
ATOM 914 C C . THR A 1 118 ? -21.346 -8.203 17.659 1.00 88.19 118 THR A C 1
ATOM 916 O O . THR A 1 118 ? -20.730 -8.430 16.622 1.00 88.19 118 THR A O 1
ATOM 919 N N . GLN A 1 119 ? -21.774 -6.971 17.959 1.00 90.81 119 GLN A N 1
ATOM 920 C CA . GLN A 1 119 ? -21.578 -5.815 17.069 1.00 90.81 119 GLN A CA 1
ATOM 921 C C . GLN A 1 119 ? -20.095 -5.531 16.791 1.00 90.81 119 GLN A C 1
ATOM 923 O O . GLN A 1 119 ? -19.715 -5.179 15.673 1.00 90.81 119 GLN A O 1
ATOM 928 N N . ARG A 1 120 ? -19.226 -5.697 17.798 1.00 91.44 120 ARG A N 1
ATOM 929 C CA . ARG A 1 120 ? -17.779 -5.536 17.619 1.00 91.44 120 ARG A CA 1
ATOM 930 C C . ARG A 1 120 ? -17.208 -6.616 16.699 1.00 91.44 120 ARG A C 1
ATOM 932 O O . ARG A 1 120 ? -16.404 -6.276 15.833 1.00 91.44 120 ARG A O 1
ATOM 939 N N . VAL A 1 121 ? -17.632 -7.871 16.845 1.00 86.50 121 VAL A N 1
ATOM 940 C CA . VAL A 1 121 ? -17.233 -8.972 15.951 1.00 86.50 121 VAL A CA 1
ATOM 941 C C . VAL A 1 121 ? -17.681 -8.688 14.517 1.00 86.50 121 VAL A C 1
ATOM 943 O O . VAL A 1 121 ? -16.844 -8.718 13.620 1.00 86.50 121 VAL A O 1
ATOM 946 N N . GLU A 1 122 ? -18.936 -8.285 14.301 1.00 90.31 122 GLU A N 1
ATOM 947 C CA . GLU A 1 122 ? -19.442 -7.909 12.972 1.00 90.31 122 GLU A CA 1
ATOM 948 C C . GLU A 1 122 ? -18.625 -6.762 12.350 1.00 90.31 122 GLU A C 1
ATOM 950 O O . GLU A 1 122 ? -18.251 -6.822 11.177 1.00 90.31 122 GLU A O 1
ATOM 955 N N . SER A 1 123 ? -18.262 -5.742 13.139 1.00 90.06 123 SER A N 1
ATOM 956 C CA . SER A 1 123 ? -17.419 -4.640 12.654 1.00 90.06 123 SER A CA 1
ATOM 957 C C . SER A 1 123 ? -16.015 -5.105 12.240 1.00 90.06 123 SER A C 1
ATOM 959 O O . SER A 1 123 ? -15.508 -4.698 11.192 1.00 90.06 123 SER A O 1
ATOM 961 N N . LEU A 1 124 ? -15.404 -6.017 13.003 1.00 87.75 124 LEU A N 1
ATOM 962 C CA . LEU A 1 124 ? -14.094 -6.580 12.676 1.00 87.75 124 LEU A CA 1
ATOM 963 C C . LEU A 1 124 ? -14.160 -7.471 11.432 1.00 87.75 124 LEU A C 1
ATOM 965 O O . LEU A 1 124 ? -13.269 -7.392 10.589 1.00 87.75 124 LEU A O 1
ATOM 969 N N . GLU A 1 125 ? -15.225 -8.256 11.265 1.00 89.62 125 GLU A N 1
ATOM 970 C CA . GLU A 1 125 ? -15.445 -9.051 10.054 1.00 89.62 125 GLU A CA 1
ATOM 971 C C . GLU A 1 125 ? -15.606 -8.176 8.809 1.00 89.62 125 GLU A C 1
ATOM 973 O O . GLU A 1 125 ? -15.028 -8.485 7.767 1.00 89.62 125 GLU A O 1
ATOM 978 N N . THR A 1 126 ? -16.360 -7.073 8.898 1.00 90.88 126 THR A N 1
ATOM 979 C CA . THR A 1 126 ? -16.485 -6.131 7.772 1.00 90.88 126 THR A CA 1
ATOM 980 C C . THR A 1 126 ? -15.136 -5.515 7.404 1.00 90.88 126 THR A C 1
ATOM 982 O O . THR A 1 126 ? -14.757 -5.548 6.235 1.00 90.88 126 THR A O 1
ATOM 985 N N . SER A 1 127 ? -14.348 -5.077 8.393 1.00 90.38 127 SER A N 1
ATOM 986 C CA . SER A 1 127 ? -12.996 -4.560 8.158 1.00 90.38 127 SER A CA 1
ATOM 987 C C . SER A 1 127 ? -12.060 -5.614 7.550 1.00 90.38 127 SER A C 1
ATOM 989 O O . SER A 1 127 ? -11.259 -5.296 6.671 1.00 90.38 127 SER A O 1
ATOM 991 N N . LEU A 1 128 ? -12.173 -6.880 7.965 1.00 87.62 128 LEU A N 1
ATOM 992 C CA . LEU A 1 128 ? -11.377 -7.974 7.409 1.00 87.62 128 LEU A CA 1
ATOM 993 C C . LEU A 1 128 ? -11.740 -8.263 5.943 1.00 87.62 128 LEU A C 1
ATOM 995 O O . LEU A 1 128 ? -10.834 -8.446 5.128 1.00 87.62 128 LEU A O 1
ATOM 999 N N . ARG A 1 129 ? -13.032 -8.220 5.584 1.00 89.94 129 ARG A N 1
ATOM 1000 C CA . ARG A 1 129 ? -13.486 -8.326 4.183 1.00 89.94 129 ARG A CA 1
ATOM 1001 C C . ARG A 1 129 ? -12.980 -7.164 3.330 1.00 89.94 129 ARG A C 1
ATOM 1003 O O . ARG A 1 129 ? -12.510 -7.396 2.218 1.00 89.94 129 ARG A O 1
ATOM 1010 N N . ASP A 1 130 ? -13.020 -5.937 3.846 1.00 89.06 130 ASP A N 1
ATOM 1011 C CA . ASP A 1 130 ? -12.511 -4.759 3.134 1.00 89.06 130 ASP A CA 1
ATOM 1012 C C . ASP A 1 130 ? -10.995 -4.852 2.899 1.00 89.06 130 ASP A C 1
ATOM 1014 O O . ASP A 1 130 ? -10.512 -4.570 1.799 1.00 89.06 130 ASP A O 1
ATOM 1018 N N . ASN A 1 131 ? -10.244 -5.324 3.899 1.00 84.75 131 ASN A N 1
ATOM 1019 C CA . ASN A 1 131 ? -8.806 -5.564 3.777 1.00 84.75 131 ASN A CA 1
ATOM 1020 C C . ASN A 1 131 ? -8.484 -6.685 2.773 1.00 84.75 131 ASN A C 1
ATOM 1022 O O . ASN A 1 131 ? -7.546 -6.542 1.989 1.00 84.75 131 ASN A O 1
ATOM 1026 N N . GLN A 1 132 ? -9.267 -7.769 2.738 1.00 88.62 132 GLN A N 1
ATOM 1027 C CA . GLN A 1 132 ? -9.135 -8.813 1.711 1.00 88.62 132 GLN A CA 1
ATOM 1028 C C . GLN A 1 132 ? -9.418 -8.263 0.308 1.00 88.62 132 GLN A C 1
ATOM 1030 O O . GLN A 1 132 ? -8.620 -8.471 -0.603 1.00 88.62 132 GLN A O 1
ATOM 1035 N N . ALA A 1 133 ? -10.482 -7.473 0.138 1.00 88.88 133 ALA A N 1
ATOM 1036 C CA . ALA A 1 133 ? -10.787 -6.835 -1.141 1.00 88.88 133 ALA A CA 1
ATOM 1037 C C . ALA A 1 133 ? -9.682 -5.855 -1.587 1.00 88.88 133 ALA A C 1
ATOM 1039 O O . ALA A 1 133 ? -9.388 -5.743 -2.780 1.00 88.88 133 ALA A O 1
ATOM 1040 N N . ALA A 1 134 ? -9.047 -5.146 -0.648 1.00 87.25 134 ALA A N 1
ATOM 1041 C CA . ALA A 1 134 ? -7.891 -4.297 -0.930 1.00 87.25 134 ALA A CA 1
ATOM 1042 C C . ALA A 1 134 ? -6.658 -5.120 -1.347 1.00 87.25 134 ALA A C 1
ATOM 1044 O O . ALA A 1 134 ? -5.967 -4.743 -2.297 1.00 87.25 134 ALA A O 1
ATOM 1045 N N . LEU A 1 135 ? -6.414 -6.264 -0.701 1.00 87.69 135 LEU A N 1
ATOM 1046 C CA . LEU A 1 135 ? -5.335 -7.185 -1.063 1.00 87.69 135 LEU A CA 1
ATOM 1047 C C . LEU A 1 135 ? -5.536 -7.772 -2.472 1.00 87.69 135 LEU A C 1
ATOM 1049 O O . LEU A 1 135 ? -4.596 -7.802 -3.269 1.00 87.69 135 LEU A O 1
ATOM 1053 N N . ASP A 1 136 ? -6.761 -8.152 -2.835 1.00 89.44 136 ASP A N 1
ATOM 1054 C CA . ASP A 1 136 ? -7.096 -8.632 -4.183 1.00 89.44 136 ASP A CA 1
ATOM 1055 C C . ASP A 1 136 ? -6.900 -7.543 -5.255 1.00 89.44 136 ASP A C 1
ATOM 1057 O O . ASP A 1 136 ? -6.372 -7.791 -6.346 1.00 89.44 136 ASP A O 1
ATOM 1061 N N . LYS A 1 137 ? -7.243 -6.289 -4.939 1.00 90.38 137 LYS A N 1
ATOM 1062 C CA . LYS A 1 137 ? -6.942 -5.139 -5.810 1.00 90.38 137 LYS A CA 1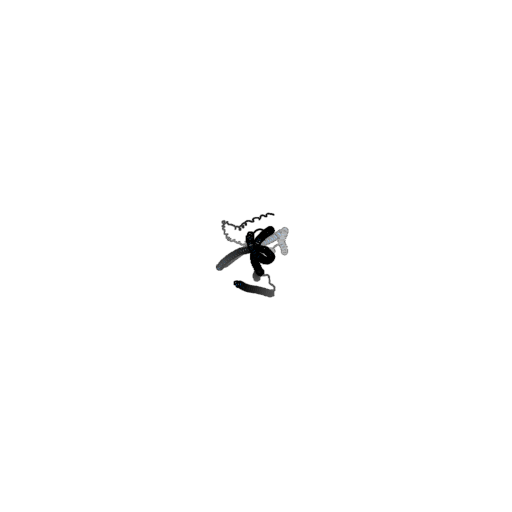
ATOM 1063 C C . LYS A 1 137 ? -5.434 -4.916 -5.966 1.00 90.38 137 LYS A C 1
ATOM 1065 O O . LYS A 1 137 ? -4.959 -4.700 -7.078 1.00 90.38 137 LYS A O 1
ATOM 1070 N N . ALA A 1 138 ? -4.660 -5.020 -4.887 1.00 85.25 138 ALA A N 1
ATOM 1071 C CA . ALA A 1 138 ? -3.206 -4.877 -4.947 1.00 85.25 138 ALA A CA 1
ATOM 1072 C C . ALA A 1 138 ? -2.547 -6.003 -5.766 1.00 85.25 138 ALA A C 1
ATOM 1074 O O . ALA A 1 138 ? -1.660 -5.749 -6.585 1.00 85.25 138 ALA A O 1
ATOM 1075 N N . THR A 1 139 ? -3.006 -7.249 -5.615 1.00 88.62 139 THR A N 1
ATOM 1076 C CA . THR A 1 139 ? -2.469 -8.388 -6.381 1.00 88.62 139 THR A CA 1
ATOM 1077 C C . THR A 1 139 ? -2.819 -8.309 -7.868 1.00 88.62 139 THR A C 1
ATOM 1079 O O . THR A 1 139 ? -1.983 -8.642 -8.714 1.00 88.62 139 THR A O 1
ATOM 1082 N N . THR A 1 140 ? -4.016 -7.834 -8.225 1.00 90.50 140 THR A N 1
ATOM 1083 C CA . THR A 1 140 ? -4.379 -7.575 -9.629 1.00 90.50 140 THR A CA 1
ATOM 1084 C C . THR A 1 140 ? -3.559 -6.429 -10.226 1.00 90.50 140 THR A C 1
ATOM 1086 O O . THR A 1 140 ? -3.011 -6.596 -11.318 1.00 90.50 140 THR A O 1
ATOM 1089 N N . ALA A 1 141 ? -3.352 -5.328 -9.495 1.00 87.56 141 ALA A N 1
ATOM 1090 C CA . ALA A 1 141 ? -2.460 -4.243 -9.915 1.00 87.56 141 ALA A CA 1
ATOM 1091 C C . ALA A 1 141 ? -1.015 -4.731 -10.151 1.00 87.56 141 ALA A C 1
ATOM 1093 O O . ALA A 1 141 ? -0.415 -4.428 -11.184 1.00 87.56 141 ALA A O 1
ATOM 1094 N N . ALA A 1 142 ? -0.480 -5.579 -9.265 1.00 85.06 142 ALA A N 1
ATOM 1095 C CA . ALA A 1 142 ? 0.846 -6.178 -9.432 1.00 85.06 142 ALA A CA 1
ATOM 1096 C C . ALA A 1 142 ? 0.946 -7.084 -10.678 1.00 85.06 142 ALA A C 1
ATOM 1098 O O . ALA A 1 142 ? 1.971 -7.096 -11.368 1.00 85.06 142 ALA A O 1
ATOM 1099 N N . LYS A 1 143 ? -0.119 -7.828 -11.015 1.00 90.94 143 LYS A N 1
ATOM 1100 C CA . LYS A 1 143 ? -0.190 -8.610 -12.266 1.00 90.94 143 LYS A CA 1
ATOM 1101 C C . LYS A 1 143 ? -0.171 -7.697 -13.496 1.00 90.94 143 LYS A C 1
ATOM 1103 O O . LYS A 1 143 ? 0.565 -7.989 -14.441 1.00 90.94 143 LYS A O 1
ATOM 1108 N N . HIS A 1 144 ? -0.908 -6.586 -13.469 1.00 88.75 144 HIS A N 1
ATOM 1109 C CA . HIS A 1 144 ? -0.902 -5.598 -14.552 1.00 88.75 144 HIS A CA 1
ATOM 1110 C C . HIS A 1 144 ? 0.479 -4.959 -14.740 1.00 88.75 144 HIS A C 1
ATOM 1112 O O . HIS A 1 144 ? 0.989 -4.967 -15.862 1.00 88.75 144 HIS A O 1
ATOM 1118 N N . LEU A 1 145 ? 1.138 -4.525 -13.661 1.00 88.38 145 LEU A N 1
ATOM 1119 C CA . LEU A 1 145 ? 2.500 -3.979 -13.706 1.00 88.38 145 LEU A CA 1
ATOM 1120 C C . LEU A 1 145 ? 3.492 -4.972 -14.337 1.00 88.38 145 LEU A C 1
ATOM 1122 O O . LEU A 1 145 ? 4.282 -4.614 -15.209 1.00 88.38 145 LEU A O 1
ATOM 1126 N N . ASN A 1 146 ? 3.419 -6.248 -13.948 1.00 86.75 146 ASN A N 1
ATOM 1127 C CA . ASN A 1 146 ? 4.271 -7.292 -14.519 1.00 86.75 146 ASN A CA 1
ATOM 1128 C C . ASN A 1 146 ? 3.985 -7.545 -16.006 1.00 86.75 146 ASN A C 1
ATOM 1130 O O . ASN A 1 146 ? 4.919 -7.786 -16.773 1.00 86.75 146 ASN A O 1
ATOM 1134 N N . SER A 1 147 ? 2.720 -7.480 -16.433 1.00 88.69 147 SER A N 1
ATOM 1135 C CA . SER A 1 147 ? 2.366 -7.591 -17.853 1.00 88.69 147 SER A CA 1
ATOM 1136 C C . SER A 1 147 ? 2.897 -6.411 -18.674 1.00 88.69 147 SER A C 1
ATOM 1138 O O . SER A 1 147 ? 3.508 -6.635 -19.718 1.00 88.69 147 SER A O 1
ATOM 1140 N N . ALA A 1 148 ? 2.787 -5.183 -18.155 1.00 86.81 148 ALA A N 1
ATOM 1141 C CA . ALA A 1 148 ? 3.329 -3.981 -18.785 1.00 86.81 148 ALA A CA 1
ATOM 1142 C C . ALA A 1 148 ? 4.861 -4.043 -18.887 1.00 86.81 148 ALA A C 1
ATOM 1144 O O . ALA A 1 148 ? 5.429 -3.778 -19.944 1.00 86.81 148 ALA A O 1
ATOM 1145 N N . LYS A 1 149 ? 5.545 -4.502 -17.829 1.00 87.50 149 LYS A N 1
ATOM 1146 C CA . LYS A 1 149 ? 7.002 -4.701 -17.841 1.00 87.50 149 LYS A CA 1
ATOM 1147 C C . LYS A 1 149 ? 7.446 -5.701 -18.915 1.00 87.50 149 LYS A C 1
ATOM 1149 O O . LYS A 1 149 ? 8.460 -5.474 -19.568 1.00 87.50 149 LYS A O 1
ATOM 1154 N N . ARG A 1 150 ? 6.690 -6.787 -19.126 1.00 90.00 150 ARG A N 1
ATOM 1155 C CA . ARG A 1 150 ? 6.965 -7.759 -20.201 1.00 90.00 150 ARG A CA 1
ATOM 1156 C C . ARG A 1 150 ? 6.753 -7.160 -21.591 1.00 90.00 150 ARG A C 1
ATOM 1158 O O . ARG A 1 150 ? 7.577 -7.407 -22.461 1.00 90.00 150 ARG A O 1
ATOM 1165 N N . GLN A 1 151 ? 5.703 -6.361 -21.782 1.00 89.81 151 GLN A N 1
ATOM 1166 C CA . GLN A 1 151 ? 5.451 -5.663 -23.049 1.00 89.81 151 GLN A CA 1
ATOM 1167 C C . GLN A 1 151 ? 6.542 -4.632 -23.371 1.00 89.81 151 GLN A C 1
ATOM 1169 O O . GLN A 1 151 ? 7.004 -4.560 -24.507 1.00 89.81 151 GLN A O 1
ATOM 1174 N N . MET A 1 152 ? 7.011 -3.872 -22.376 1.00 85.88 152 MET A N 1
ATOM 1175 C CA . MET A 1 152 ? 8.134 -2.950 -22.580 1.00 85.88 152 MET A CA 1
ATOM 1176 C C . MET A 1 152 ? 9.435 -3.695 -22.895 1.00 85.88 152 MET A C 1
ATOM 1178 O O . MET A 1 152 ? 10.187 -3.265 -23.764 1.00 85.88 152 MET A O 1
ATOM 1182 N N . ALA A 1 153 ? 9.691 -4.832 -22.238 1.00 86.00 153 ALA A N 1
ATOM 1183 C CA . ALA A 1 153 ? 10.861 -5.657 -22.533 1.00 86.00 153 ALA A CA 1
ATOM 1184 C C . ALA A 1 153 ? 10.843 -6.197 -23.974 1.00 86.00 153 ALA A C 1
ATOM 1186 O O . ALA A 1 153 ? 11.846 -6.064 -24.671 1.00 86.00 153 ALA A O 1
ATOM 1187 N N . SER A 1 154 ? 9.706 -6.722 -24.452 1.00 89.94 154 SER A N 1
ATOM 1188 C CA . SER A 1 154 ? 9.596 -7.191 -25.842 1.00 89.94 154 SER A CA 1
ATOM 1189 C C . SER A 1 154 ? 9.740 -6.048 -26.849 1.00 89.94 154 SER A C 1
ATOM 1191 O O . SER A 1 154 ? 10.431 -6.199 -27.851 1.00 89.94 154 SER A O 1
ATOM 1193 N N . SER A 1 155 ? 9.156 -4.877 -26.566 1.00 89.25 155 SER A N 1
ATOM 1194 C CA . SER A 1 155 ? 9.314 -3.694 -27.421 1.00 89.25 155 SER A CA 1
ATOM 1195 C C . SER A 1 155 ? 10.773 -3.229 -27.504 1.00 89.25 155 SER A C 1
ATOM 1197 O O . SER A 1 155 ? 11.238 -2.867 -28.585 1.00 89.25 155 SER A O 1
ATOM 1199 N N . HIS A 1 156 ? 11.516 -3.268 -26.395 1.00 85.06 156 HIS A N 1
ATOM 1200 C CA . HIS A 1 156 ? 12.945 -2.955 -26.401 1.00 85.06 156 HIS A CA 1
ATOM 1201 C C . HIS A 1 156 ? 13.768 -3.983 -27.188 1.00 85.06 156 HIS A C 1
ATOM 1203 O O . HIS A 1 156 ? 14.682 -3.593 -27.914 1.00 85.06 156 HIS A O 1
ATOM 1209 N N . GLU A 1 157 ? 13.453 -5.278 -27.090 1.00 90.56 157 GLU A N 1
ATOM 1210 C CA . GLU A 1 157 ? 14.114 -6.317 -27.893 1.00 90.56 157 GLU A CA 1
ATOM 1211 C C . GLU A 1 157 ? 13.898 -6.101 -29.400 1.00 90.56 157 GLU A C 1
ATOM 1213 O O . GLU A 1 157 ? 14.855 -6.176 -30.176 1.00 90.56 157 GLU A O 1
ATOM 1218 N N . GLU A 1 158 ? 12.679 -5.746 -29.819 1.00 90.25 158 GLU A N 1
ATOM 1219 C CA . GLU A 1 158 ? 12.370 -5.406 -31.215 1.00 90.25 158 GLU A CA 1
ATOM 1220 C C . GLU A 1 158 ? 13.160 -4.179 -31.704 1.00 90.25 158 GLU A C 1
ATOM 1222 O O . GLU A 1 158 ? 13.733 -4.205 -32.798 1.00 90.25 158 GLU A O 1
ATOM 1227 N N . GLN A 1 159 ? 13.269 -3.127 -30.884 1.00 88.12 159 GLN A N 1
ATOM 1228 C CA . GLN A 1 159 ? 14.071 -1.940 -31.207 1.00 88.12 159 GLN A CA 1
ATOM 1229 C C . GLN A 1 159 ? 15.565 -2.267 -31.343 1.00 88.12 159 GLN A C 1
ATOM 1231 O O . GLN A 1 159 ? 16.226 -1.778 -32.263 1.00 88.12 159 GLN A O 1
ATOM 1236 N N . ILE A 1 160 ? 16.107 -3.121 -30.468 1.00 87.06 160 ILE A N 1
ATOM 1237 C CA . ILE A 1 160 ? 17.505 -3.566 -30.551 1.00 87.06 160 ILE A CA 1
ATOM 1238 C C . ILE A 1 160 ? 17.747 -4.324 -31.861 1.00 87.06 160 ILE A C 1
ATOM 1240 O O . ILE A 1 160 ? 18.744 -4.061 -32.540 1.00 87.06 160 ILE A O 1
ATOM 1244 N N . LEU A 1 161 ? 16.843 -5.228 -32.248 1.00 91.69 161 LEU A N 1
ATOM 1245 C CA . LEU A 1 161 ? 16.944 -5.957 -33.516 1.00 91.69 161 LEU A CA 1
ATOM 1246 C C . LEU A 1 161 ? 16.887 -5.014 -34.725 1.00 91.69 161 LEU A C 1
ATOM 1248 O O . LEU A 1 161 ? 17.675 -5.172 -35.662 1.00 91.69 161 LEU A O 1
ATOM 1252 N N . PHE A 1 162 ? 16.015 -4.004 -34.690 1.00 89.31 162 PHE A N 1
ATOM 1253 C CA . PHE A 1 162 ? 15.923 -2.991 -35.741 1.00 89.31 162 PHE A CA 1
ATOM 1254 C C . PHE A 1 162 ? 17.229 -2.195 -35.892 1.00 89.31 162 PHE A C 1
ATOM 1256 O O . PHE A 1 162 ? 17.779 -2.108 -36.994 1.00 89.31 162 PHE A O 1
ATOM 1263 N N . LEU A 1 163 ? 17.790 -1.693 -34.786 1.00 87.00 163 LEU A N 1
ATOM 1264 C CA . LEU A 1 163 ? 19.066 -0.968 -34.801 1.00 87.00 163 LEU A CA 1
ATOM 1265 C C . LEU A 1 163 ? 20.227 -1.857 -35.274 1.00 87.00 163 LEU A C 1
ATOM 1267 O O . LEU A 1 163 ? 21.074 -1.413 -36.050 1.00 87.00 163 LEU A O 1
ATOM 1271 N N . GLN A 1 164 ? 20.258 -3.134 -34.879 1.00 89.31 164 GLN A N 1
ATOM 1272 C CA . GLN A 1 164 ? 21.262 -4.085 -35.368 1.00 89.31 164 GLN A CA 1
ATOM 1273 C C . GLN A 1 164 ? 21.168 -4.310 -36.882 1.00 89.31 164 GLN A C 1
ATOM 1275 O O . GLN A 1 164 ? 22.199 -4.416 -37.551 1.00 89.31 164 GLN A O 1
ATOM 1280 N N . MET A 1 165 ? 19.953 -4.373 -37.433 1.00 90.38 165 MET A N 1
ATOM 1281 C CA . MET A 1 165 ? 19.738 -4.485 -38.876 1.00 90.38 165 MET A CA 1
ATOM 1282 C C . MET A 1 165 ? 20.240 -3.234 -39.612 1.00 90.38 165 MET A C 1
ATOM 1284 O O . MET A 1 165 ? 20.933 -3.359 -40.623 1.00 90.38 165 MET A O 1
ATOM 1288 N N . GLN A 1 166 ? 19.980 -2.041 -39.070 1.00 88.12 166 GLN A N 1
ATOM 1289 C CA . GLN A 1 166 ? 20.448 -0.777 -39.644 1.00 88.12 166 GLN A CA 1
ATOM 1290 C C . GLN A 1 166 ? 21.984 -0.669 -39.630 1.00 88.12 166 GLN A C 1
ATOM 1292 O O . GLN A 1 166 ? 22.591 -0.298 -40.635 1.00 88.12 166 GLN A O 1
ATOM 1297 N N . VAL A 1 167 ? 22.634 -1.087 -38.535 1.00 87.00 167 VAL A N 1
ATOM 1298 C CA . VAL A 1 167 ? 24.105 -1.137 -38.438 1.00 87.00 167 VAL A CA 1
ATOM 1299 C C . VAL A 1 167 ? 24.707 -2.112 -39.454 1.00 87.00 167 VAL A C 1
ATOM 1301 O O . VAL A 1 167 ? 25.736 -1.801 -40.055 1.00 87.00 167 VAL A O 1
ATOM 1304 N N . LYS A 1 168 ? 24.088 -3.279 -39.683 1.00 90.06 168 LYS A N 1
ATOM 1305 C CA . LYS A 1 168 ? 24.542 -4.224 -40.722 1.00 90.06 168 LYS A CA 1
ATOM 1306 C C . LYS A 1 168 ? 24.446 -3.612 -42.120 1.00 90.06 168 LYS A C 1
ATOM 1308 O O . LYS A 1 168 ? 25.432 -3.637 -42.846 1.00 90.06 168 LYS A O 1
ATOM 1313 N N . SER A 1 169 ? 23.313 -2.987 -42.447 1.00 88.75 169 SER A N 1
ATOM 1314 C CA . SER A 1 169 ? 23.127 -2.302 -43.733 1.00 88.75 169 SER A CA 1
ATOM 1315 C C . SER A 1 169 ? 24.170 -1.201 -43.961 1.00 88.75 169 SER A C 1
ATOM 1317 O O . SER A 1 169 ? 24.709 -1.086 -45.059 1.00 88.75 169 SER A O 1
ATOM 1319 N N . SER A 1 170 ? 24.496 -0.421 -42.923 1.00 84.12 170 SER A N 1
ATOM 1320 C CA . SER A 1 170 ? 25.539 0.612 -42.997 1.00 84.12 170 SER A CA 1
ATOM 1321 C C . SER A 1 170 ? 26.923 0.016 -43.273 1.00 84.12 170 SER A C 1
ATOM 1323 O O . SER A 1 170 ? 27.664 0.547 -44.095 1.00 84.12 170 SER A O 1
ATOM 1325 N N . LYS A 1 171 ? 27.274 -1.107 -42.630 1.00 88.69 171 LYS A N 1
ATOM 1326 C CA . LYS A 1 171 ? 28.555 -1.796 -42.868 1.00 88.69 171 LYS A CA 1
ATOM 1327 C C . LYS A 1 171 ? 28.663 -2.352 -44.286 1.00 88.69 171 LYS A C 1
ATOM 1329 O O . LYS A 1 171 ? 29.726 -2.260 -44.895 1.00 88.69 171 LYS A O 1
ATOM 1334 N N . ASP A 1 172 ? 27.573 -2.895 -44.822 1.00 86.19 172 ASP A N 1
ATOM 1335 C CA . ASP A 1 172 ? 27.542 -3.395 -46.198 1.00 86.19 172 ASP A CA 1
ATOM 1336 C C . ASP A 1 172 ? 27.710 -2.251 -47.213 1.00 86.19 172 ASP A C 1
ATOM 1338 O O . ASP A 1 172 ? 28.402 -2.411 -48.221 1.00 86.19 172 ASP A O 1
ATOM 1342 N N . ALA A 1 173 ? 27.126 -1.078 -46.941 1.00 81.44 173 ALA A N 1
ATOM 1343 C CA . ALA A 1 173 ? 27.321 0.122 -47.754 1.00 81.44 173 ALA A CA 1
ATOM 1344 C C . ALA A 1 173 ? 28.773 0.635 -47.693 1.00 81.44 173 ALA A C 1
ATOM 1346 O O . ALA A 1 173 ? 29.362 0.931 -48.733 1.00 81.44 173 ALA A O 1
ATOM 1347 N N . GLU A 1 174 ? 29.384 0.667 -46.504 1.00 83.00 174 GLU A N 1
ATOM 1348 C CA . GLU A 1 174 ? 30.798 1.032 -46.333 1.00 83.00 174 GLU A CA 1
ATOM 1349 C C . GLU A 1 174 ? 31.737 0.080 -47.084 1.00 83.00 174 GLU A C 1
ATOM 1351 O O . GLU A 1 174 ? 32.659 0.533 -47.764 1.00 83.00 174 GLU A O 1
ATOM 1356 N N . ALA A 1 175 ? 31.483 -1.231 -47.026 1.00 87.56 175 ALA A N 1
ATOM 1357 C CA . ALA A 1 175 ? 32.270 -2.222 -47.758 1.00 87.56 175 ALA A CA 1
ATOM 1358 C C . ALA A 1 175 ? 32.182 -2.021 -49.281 1.00 87.56 175 ALA A C 1
ATOM 1360 O O . ALA A 1 175 ? 33.189 -2.135 -49.984 1.00 87.56 175 ALA A O 1
ATOM 1361 N N . ARG A 1 176 ? 30.996 -1.671 -49.801 1.00 85.75 176 ARG A N 1
ATOM 1362 C CA . ARG A 1 176 ? 30.810 -1.342 -51.225 1.00 85.75 176 ARG A CA 1
ATOM 1363 C C . ARG A 1 176 ? 31.570 -0.082 -51.625 1.00 85.75 176 ARG A C 1
ATOM 1365 O O . ARG A 1 176 ? 32.184 -0.076 -52.689 1.00 85.75 176 ARG A O 1
ATOM 1372 N N . LEU A 1 177 ? 31.569 0.951 -50.782 1.00 84.38 177 LEU A N 1
ATOM 1373 C CA . LEU A 1 177 ? 32.331 2.167 -51.060 1.00 84.38 177 LEU A CA 1
ATOM 1374 C C . LEU A 1 177 ? 33.838 1.898 -51.063 1.00 84.38 177 LEU A C 1
ATOM 1376 O O . LEU A 1 177 ? 34.527 2.348 -51.972 1.00 84.38 177 LEU A O 1
ATOM 1380 N N . GLN A 1 178 ? 34.353 1.119 -50.109 1.00 87.81 178 GLN A N 1
ATOM 1381 C CA . GLN A 1 178 ? 35.772 0.748 -50.099 1.00 87.81 178 GLN A CA 1
ATOM 1382 C C . GLN A 1 178 ? 36.169 -0.028 -51.362 1.00 87.81 178 GLN A C 1
ATOM 1384 O O . GLN A 1 178 ? 37.218 0.245 -51.944 1.00 87.81 178 GLN A O 1
ATOM 1389 N N . ALA A 1 179 ? 35.322 -0.953 -51.826 1.00 86.81 179 ALA A N 1
ATOM 1390 C CA . ALA A 1 179 ? 35.553 -1.657 -53.085 1.00 86.81 179 ALA A CA 1
ATOM 1391 C C . ALA A 1 179 ? 35.606 -0.682 -54.278 1.00 86.81 179 ALA A C 1
ATOM 1393 O O . ALA A 1 179 ? 36.565 -0.717 -55.053 1.00 86.81 179 ALA A O 1
ATOM 1394 N N . ALA A 1 180 ? 34.650 0.247 -54.373 1.00 82.44 180 ALA A N 1
ATOM 1395 C CA . ALA A 1 180 ? 34.628 1.269 -55.420 1.00 82.44 180 ALA A CA 1
ATOM 1396 C C . ALA A 1 180 ? 35.858 2.199 -55.369 1.00 82.44 180 ALA A C 1
ATOM 1398 O O . ALA A 1 180 ? 36.438 2.519 -56.405 1.00 82.44 180 ALA A O 1
ATOM 1399 N N . GLU A 1 181 ? 36.321 2.588 -54.175 1.00 85.94 181 GLU A N 1
ATOM 1400 C CA . GLU A 1 181 ? 37.551 3.374 -54.012 1.00 85.94 181 GLU A CA 1
ATOM 1401 C C . GLU A 1 181 ? 38.792 2.619 -54.498 1.00 85.94 181 GLU A C 1
ATOM 1403 O O . GLU A 1 181 ? 39.674 3.215 -55.124 1.00 85.94 181 GLU A O 1
ATOM 1408 N N . THR A 1 182 ? 38.888 1.314 -54.219 1.00 89.69 182 THR A N 1
ATOM 1409 C CA . THR A 1 182 ? 40.007 0.503 -54.717 1.00 89.69 182 THR A CA 1
ATOM 1410 C C . THR A 1 182 ? 39.986 0.388 -56.237 1.00 89.69 182 THR A C 1
ATOM 1412 O O . THR A 1 182 ? 41.031 0.560 -56.864 1.00 89.69 182 THR A O 1
ATOM 1415 N N . GLU A 1 183 ? 38.810 0.206 -56.840 1.00 88.50 183 GLU A N 1
ATOM 1416 C CA . GLU A 1 183 ? 38.653 0.173 -58.294 1.00 88.50 183 GLU A CA 1
ATOM 1417 C C . GLU A 1 183 ? 39.050 1.519 -58.920 1.00 88.50 183 GLU A C 1
ATOM 1419 O O . GLU A 1 183 ? 39.895 1.557 -59.818 1.00 88.50 183 GLU A O 1
ATOM 1424 N N . ALA A 1 184 ? 38.572 2.640 -58.371 1.00 81.19 184 ALA A N 1
ATOM 1425 C CA . ALA A 1 184 ? 38.946 3.977 -58.829 1.00 81.19 184 ALA A CA 1
ATOM 1426 C C . ALA A 1 184 ? 40.466 4.224 -58.761 1.00 81.19 184 ALA A C 1
ATOM 1428 O O . ALA A 1 184 ? 41.041 4.813 -59.679 1.00 81.19 184 ALA A O 1
ATOM 1429 N N . ARG A 1 185 ? 41.151 3.733 -57.713 1.00 87.31 185 ARG A N 1
ATOM 1430 C CA . ARG A 1 185 ? 42.622 3.809 -57.618 1.00 87.31 185 ARG A CA 1
ATOM 1431 C C . ARG A 1 185 ? 43.313 3.013 -58.722 1.00 87.31 185 ARG A C 1
ATOM 1433 O O . ARG A 1 185 ? 44.270 3.521 -59.299 1.00 87.31 185 ARG A O 1
ATOM 1440 N N . THR A 1 186 ? 42.834 1.808 -59.034 1.00 89.38 186 THR A N 1
ATOM 1441 C CA . THR A 1 186 ? 43.416 0.991 -60.115 1.00 89.38 186 THR A CA 1
ATOM 1442 C C . THR A 1 186 ? 43.216 1.625 -61.491 1.00 89.38 186 THR A C 1
ATOM 1444 O O . THR A 1 186 ? 44.151 1.659 -62.288 1.00 89.38 186 THR A O 1
ATOM 1447 N N . VAL A 1 187 ? 42.042 2.213 -61.749 1.00 86.31 187 VAL A N 1
ATOM 1448 C CA . VAL A 1 187 ? 41.765 2.935 -63.001 1.00 86.31 187 VAL A CA 1
ATOM 1449 C C . VAL A 1 187 ? 42.672 4.157 -63.135 1.00 86.31 187 VAL A C 1
ATOM 1451 O O . VAL A 1 187 ? 43.237 4.384 -64.203 1.00 86.31 187 VAL A O 1
ATOM 1454 N N . LYS A 1 188 ? 42.872 4.915 -62.049 1.00 87.12 188 LYS A N 1
ATOM 1455 C CA . LYS A 1 188 ? 43.785 6.062 -62.048 1.00 87.12 188 LYS A CA 1
ATOM 1456 C C . LYS A 1 188 ? 45.232 5.654 -62.339 1.00 87.12 188 LYS A C 1
ATOM 1458 O O . LYS A 1 188 ? 45.876 6.289 -63.163 1.00 87.12 188 LYS A O 1
ATOM 1463 N N . GLN A 1 189 ? 45.723 4.577 -61.723 1.00 88.75 189 GLN A N 1
ATOM 1464 C CA . GLN A 1 189 ? 47.064 4.052 -62.009 1.00 88.75 189 GLN A CA 1
ATOM 1465 C C . GLN A 1 189 ? 47.223 3.670 -63.487 1.00 88.75 189 GLN A C 1
ATOM 1467 O O . GLN A 1 189 ? 48.209 4.054 -64.110 1.00 88.75 189 GLN A O 1
ATOM 1472 N N . ALA A 1 190 ? 46.230 2.992 -64.072 1.00 86.31 190 ALA A N 1
ATOM 1473 C CA . ALA A 1 190 ? 46.248 2.643 -65.493 1.00 86.31 190 ALA A CA 1
ATOM 1474 C C . ALA A 1 190 ? 46.237 3.883 -66.410 1.00 86.31 190 ALA A C 1
ATOM 1476 O O . ALA A 1 190 ? 46.888 3.886 -67.456 1.00 86.31 190 ALA A O 1
ATOM 1477 N N . TYR A 1 191 ? 45.522 4.944 -66.021 1.00 86.12 191 TYR A N 1
ATOM 1478 C CA . TYR A 1 191 ? 45.536 6.221 -66.735 1.00 86.12 191 TYR A CA 1
ATOM 1479 C C . TYR A 1 191 ? 46.910 6.899 -66.670 1.00 86.12 191 TYR A C 1
ATOM 1481 O O . TYR A 1 191 ? 47.441 7.283 -67.712 1.00 86.12 191 TYR A O 1
ATOM 1489 N N . ASP A 1 192 ? 47.513 6.984 -65.480 1.00 87.19 192 ASP A N 1
ATOM 1490 C CA . ASP A 1 192 ? 48.840 7.578 -65.285 1.00 87.19 192 ASP A CA 1
ATOM 1491 C C . ASP A 1 192 ? 49.914 6.806 -66.083 1.00 87.19 192 ASP A C 1
ATOM 1493 O O . ASP A 1 192 ? 50.780 7.402 -66.727 1.00 87.19 192 ASP A O 1
ATOM 1497 N N . GLU A 1 193 ? 49.839 5.470 -66.112 1.00 88.25 193 GLU A N 1
ATOM 1498 C CA . GLU A 1 193 ? 50.700 4.625 -66.949 1.00 88.25 193 GLU A CA 1
ATOM 1499 C C . GLU A 1 193 ? 50.513 4.912 -68.443 1.00 88.25 193 GLU A C 1
ATOM 1501 O O . GLU A 1 193 ? 51.500 5.104 -69.161 1.00 88.25 193 GLU A O 1
ATOM 1506 N N . LEU A 1 194 ? 49.266 4.995 -68.923 1.00 86.06 194 LEU A N 1
ATOM 1507 C CA . LEU A 1 194 ? 49.001 5.313 -70.325 1.00 86.06 194 LEU A CA 1
ATOM 1508 C C . LEU A 1 194 ? 49.537 6.705 -70.682 1.00 86.06 194 LEU A C 1
ATOM 1510 O O . LEU A 1 194 ? 50.208 6.847 -71.706 1.00 86.06 194 LEU A O 1
ATOM 1514 N N . GLN A 1 195 ? 49.315 7.704 -69.827 1.00 85.44 195 GLN A N 1
ATOM 1515 C CA . GLN A 1 195 ? 49.805 9.066 -70.026 1.00 85.44 195 GLN A CA 1
ATOM 1516 C C . GLN A 1 195 ? 51.338 9.110 -70.103 1.00 85.44 195 GLN A C 1
ATOM 1518 O O . GLN A 1 195 ? 51.889 9.740 -71.006 1.00 85.44 195 GLN A O 1
ATOM 1523 N N . ASN A 1 196 ? 52.036 8.376 -69.233 1.00 86.31 196 ASN A N 1
ATOM 1524 C CA . ASN A 1 196 ? 53.495 8.263 -69.281 1.00 86.31 196 ASN A CA 1
ATOM 1525 C C . ASN A 1 196 ? 53.981 7.608 -70.585 1.00 86.31 196 ASN A C 1
ATOM 1527 O O . ASN A 1 196 ? 54.943 8.080 -71.195 1.00 86.31 196 ASN A O 1
ATOM 1531 N N . THR A 1 197 ? 53.313 6.546 -71.056 1.00 84.75 197 THR A N 1
ATOM 1532 C CA . THR A 1 197 ? 53.675 5.909 -72.338 1.00 84.75 197 THR A CA 1
ATOM 1533 C C . THR A 1 197 ? 53.407 6.810 -73.540 1.00 84.75 197 THR A C 1
ATOM 1535 O O . THR A 1 197 ? 54.185 6.801 -74.496 1.00 84.75 197 THR A O 1
ATOM 1538 N N . TYR A 1 198 ? 52.340 7.607 -73.483 1.00 81.75 198 TYR A N 1
ATOM 1539 C CA . TYR A 1 198 ? 52.010 8.585 -74.508 1.00 81.75 198 TYR A CA 1
ATOM 1540 C C . TYR A 1 198 ? 53.053 9.701 -74.564 1.00 81.75 198 TYR A C 1
ATOM 1542 O O . TYR A 1 198 ? 53.597 9.961 -75.637 1.00 81.75 198 TYR A O 1
ATOM 1550 N N . GLN A 1 199 ? 53.426 10.275 -73.418 1.00 82.81 199 GLN A N 1
ATOM 1551 C CA . GLN A 1 199 ? 54.461 11.305 -73.353 1.00 82.81 199 GLN A CA 1
ATOM 1552 C C . GLN A 1 199 ? 55.804 10.788 -73.889 1.00 82.81 199 GLN A C 1
ATOM 1554 O O . GLN A 1 199 ? 56.411 11.419 -74.748 1.00 82.81 199 GLN A O 1
ATOM 1559 N N . ALA A 1 200 ? 56.207 9.575 -73.499 1.00 81.25 200 ALA A N 1
ATOM 1560 C CA . ALA A 1 200 ? 57.413 8.941 -74.032 1.00 81.25 200 ALA A CA 1
ATOM 1561 C C . ALA A 1 200 ? 57.348 8.692 -75.553 1.00 81.25 200 ALA A C 1
ATOM 1563 O O . ALA A 1 200 ? 58.382 8.616 -76.219 1.00 81.25 200 ALA A O 1
ATOM 1564 N N . SER A 1 201 ? 56.149 8.521 -76.122 1.00 78.88 201 SER A N 1
ATOM 1565 C CA . SER A 1 201 ? 55.967 8.411 -77.572 1.00 78.88 201 SER A CA 1
ATOM 1566 C C . SER A 1 201 ? 56.058 9.767 -78.278 1.00 78.88 201 SER A C 1
ATOM 1568 O O . SER A 1 201 ? 56.672 9.828 -79.342 1.00 78.88 201 SER A O 1
ATOM 1570 N N . LEU A 1 202 ? 55.544 10.843 -77.666 1.00 77.31 202 LEU A N 1
ATOM 1571 C CA . LEU A 1 202 ? 55.700 12.216 -78.157 1.00 77.31 202 LEU A CA 1
ATOM 1572 C C . LEU A 1 202 ? 57.170 12.642 -78.168 1.00 77.31 202 LEU A C 1
ATOM 1574 O O . LEU A 1 202 ? 57.642 13.150 -79.182 1.00 77.31 202 LEU A O 1
ATOM 1578 N N . ASP A 1 203 ? 57.917 12.356 -77.101 1.00 79.31 203 ASP A N 1
ATOM 1579 C CA . ASP A 1 203 ? 59.344 12.692 -77.021 1.00 79.31 203 ASP A CA 1
ATOM 1580 C C . ASP A 1 203 ? 60.145 11.993 -78.139 1.00 79.31 203 ASP A C 1
ATOM 1582 O O . ASP A 1 203 ? 60.961 12.614 -78.821 1.00 79.31 203 ASP A O 1
ATOM 1586 N N . LYS A 1 204 ? 59.836 10.720 -78.434 1.00 77.31 204 LYS A N 1
ATOM 1587 C CA . LYS A 1 204 ? 60.441 9.974 -79.558 1.00 77.31 204 LYS A CA 1
ATOM 1588 C C . LYS A 1 204 ? 60.074 10.532 -80.934 1.00 77.31 204 LYS A C 1
ATOM 1590 O O . LYS A 1 204 ? 60.835 10.365 -81.890 1.00 77.31 204 LYS A O 1
ATOM 1595 N N . VAL A 1 205 ? 58.890 11.128 -81.070 1.00 70.25 205 VAL A N 1
ATOM 1596 C CA . VAL A 1 205 ? 58.463 11.783 -82.314 1.00 70.25 205 VAL A CA 1
ATOM 1597 C C . VAL A 1 205 ? 59.226 13.089 -82.486 1.00 70.25 205 VAL A C 1
ATOM 1599 O O . VAL A 1 205 ? 59.799 13.284 -83.552 1.00 70.25 205 VAL A O 1
ATOM 1602 N N . ALA A 1 206 ? 59.348 13.897 -81.430 1.00 72.75 206 ALA A N 1
ATOM 1603 C CA . ALA A 1 206 ? 60.142 15.124 -81.440 1.00 72.75 206 ALA A CA 1
ATOM 1604 C C . ALA A 1 206 ? 61.627 14.858 -81.767 1.00 72.75 206 ALA A C 1
ATOM 1606 O O . ALA A 1 206 ? 62.217 15.558 -82.590 1.00 72.75 206 ALA A O 1
ATOM 1607 N N . GLU A 1 207 ? 62.227 13.798 -81.209 1.00 74.06 207 GLU A N 1
ATOM 1608 C CA . GLU A 1 207 ? 63.577 13.347 -81.591 1.00 74.06 207 GLU A CA 1
ATOM 1609 C C . GLU A 1 207 ? 63.655 12.925 -83.070 1.00 74.06 207 GLU A C 1
ATOM 1611 O O . GLU A 1 207 ? 64.635 13.207 -83.765 1.00 74.06 207 GLU A O 1
ATOM 1616 N N . GLY A 1 208 ? 62.617 12.249 -83.572 1.00 72.19 208 GLY A N 1
ATOM 1617 C CA . GLY A 1 208 ? 62.503 11.868 -84.979 1.00 72.19 208 GLY A CA 1
ATOM 1618 C C . GLY A 1 208 ? 62.422 13.072 -85.918 1.00 72.19 208 GLY A C 1
ATOM 1619 O O . GLY A 1 208 ? 63.123 13.100 -86.928 1.00 72.19 208 GLY A O 1
ATOM 1620 N N . GLU A 1 209 ? 61.615 14.074 -85.574 1.00 70.12 209 GLU A N 1
ATOM 1621 C CA . GLU A 1 209 ? 61.468 15.319 -86.334 1.00 70.12 209 GLU A CA 1
ATOM 1622 C C . GLU A 1 209 ? 62.757 16.149 -86.326 1.00 70.12 209 GLU A C 1
ATOM 1624 O O . GLU A 1 209 ? 63.161 16.650 -87.375 1.00 70.12 209 GLU A O 1
ATOM 1629 N N . ALA A 1 210 ? 63.464 16.230 -85.194 1.00 69.25 210 ALA A N 1
ATOM 1630 C CA . ALA A 1 210 ? 64.766 16.895 -85.118 1.00 69.25 210 ALA A CA 1
ATOM 1631 C C . ALA A 1 210 ? 65.809 16.228 -86.039 1.00 69.25 210 ALA A C 1
ATOM 1633 O O . ALA A 1 210 ? 66.535 16.911 -86.766 1.00 69.25 210 ALA A O 1
ATOM 1634 N N . ASN A 1 211 ? 65.840 14.892 -86.074 1.00 68.19 211 ASN A N 1
ATOM 1635 C CA . ASN A 1 211 ? 66.726 14.128 -86.959 1.00 68.19 211 ASN A CA 1
ATOM 1636 C C . ASN A 1 211 ? 66.336 14.245 -88.444 1.00 68.19 211 ASN A C 1
ATOM 1638 O O . ASN A 1 211 ? 67.209 14.326 -89.316 1.00 68.19 211 ASN A O 1
ATOM 1642 N N . ALA A 1 212 ? 65.035 14.289 -88.748 1.00 65.06 212 ALA A N 1
ATOM 1643 C CA . ALA A 1 212 ? 64.536 14.529 -90.100 1.00 65.06 212 ALA A CA 1
ATOM 1644 C C . ALA A 1 212 ? 64.864 15.956 -90.573 1.00 65.06 212 ALA A C 1
ATOM 1646 O O . ALA A 1 212 ? 65.330 16.132 -91.698 1.00 65.06 212 ALA A O 1
ATOM 1647 N N . GLY A 1 213 ? 64.721 16.960 -89.701 1.00 67.12 213 GLY A N 1
ATOM 1648 C CA . GLY A 1 213 ? 65.124 18.343 -89.961 1.00 67.12 213 GLY A CA 1
ATOM 1649 C C . GLY A 1 213 ? 66.624 18.480 -90.232 1.00 67.12 213 GLY A C 1
ATOM 1650 O O . GLY A 1 213 ? 67.016 19.148 -91.189 1.00 67.12 213 GLY A O 1
ATOM 1651 N N . ALA A 1 214 ? 67.469 17.782 -89.465 1.00 64.94 214 ALA A N 1
ATOM 1652 C CA . ALA A 1 214 ? 68.911 17.725 -89.715 1.00 64.94 214 ALA A CA 1
ATOM 1653 C C . ALA A 1 214 ? 69.245 17.079 -91.075 1.00 64.94 214 ALA A C 1
ATOM 1655 O O . ALA A 1 214 ? 70.104 17.573 -91.806 1.00 64.94 214 ALA A O 1
ATOM 1656 N N . SER A 1 215 ? 68.525 16.019 -91.458 1.00 62.59 215 SER A N 1
ATOM 1657 C CA . SER A 1 215 ? 68.691 15.378 -92.771 1.00 62.59 215 SER A CA 1
ATOM 1658 C C . SER A 1 215 ? 68.215 16.272 -93.923 1.00 62.59 215 SER A C 1
ATOM 1660 O O . SER A 1 215 ? 68.882 16.353 -94.952 1.00 62.59 215 SER A O 1
ATOM 1662 N N . ALA A 1 216 ? 67.109 17.002 -93.749 1.00 65.19 216 ALA A N 1
ATOM 1663 C CA . ALA A 1 216 ? 66.606 17.955 -94.739 1.00 65.19 216 ALA A CA 1
ATOM 1664 C C . ALA A 1 216 ? 67.569 19.140 -94.949 1.00 65.19 216 ALA A C 1
ATOM 1666 O O . ALA A 1 216 ? 67.795 19.556 -96.087 1.00 65.19 216 ALA A O 1
ATOM 1667 N N . ALA A 1 217 ? 68.198 19.642 -93.880 1.00 65.00 217 ALA A N 1
ATOM 1668 C CA . ALA A 1 217 ? 69.219 20.687 -93.966 1.00 65.00 217 ALA A CA 1
ATOM 1669 C C . ALA A 1 217 ? 70.456 20.230 -94.766 1.00 65.00 217 ALA A C 1
ATOM 1671 O O . ALA A 1 217 ? 70.937 20.969 -95.626 1.00 65.00 217 ALA A O 1
ATOM 1672 N N . LEU A 1 218 ? 70.911 18.988 -94.559 1.00 66.88 218 LEU A N 1
ATOM 1673 C CA . LEU A 1 218 ? 72.008 18.392 -95.335 1.00 66.88 218 LEU A CA 1
ATOM 1674 C C . LEU A 1 218 ? 71.659 18.226 -96.823 1.00 66.88 218 LEU A C 1
ATOM 1676 O O . LEU A 1 218 ? 72.526 18.384 -97.685 1.00 66.88 218 LEU A O 1
ATOM 1680 N N . VAL A 1 219 ? 70.397 17.923 -97.151 1.00 65.44 219 VAL A N 1
ATOM 1681 C CA . VAL A 1 219 ? 69.939 17.839 -98.548 1.00 65.44 219 VAL A CA 1
ATOM 1682 C C . VAL A 1 219 ? 69.980 19.214 -99.220 1.00 65.44 219 VAL A C 1
ATOM 1684 O O . VAL A 1 219 ? 70.506 19.311 -100.327 1.00 65.44 219 VAL A O 1
ATOM 1687 N N . LEU A 1 220 ? 69.520 20.278 -98.551 1.00 69.50 220 LEU A N 1
ATOM 1688 C CA . LEU A 1 220 ? 69.568 21.648 -99.085 1.00 69.50 220 LEU A CA 1
ATOM 1689 C C . LEU A 1 220 ? 71.004 22.156 -99.289 1.00 69.50 220 LEU A C 1
ATOM 1691 O O . LEU A 1 220 ? 71.308 22.745 -100.327 1.00 69.50 220 LEU A O 1
ATOM 1695 N N . GLU A 1 221 ? 71.909 21.893 -98.341 1.00 69.75 221 GLU A N 1
ATOM 1696 C CA . GLU A 1 221 ? 73.332 22.237 -98.477 1.00 69.75 221 GLU A CA 1
ATOM 1697 C C . GLU A 1 221 ? 73.961 21.530 -99.688 1.00 69.75 221 GLU A C 1
ATOM 1699 O O . GLU A 1 221 ? 74.686 22.126 -100.492 1.00 69.75 221 GLU A O 1
ATOM 1704 N N . LYS A 1 222 ? 73.611 20.256 -99.878 1.00 63.16 222 LYS A N 1
ATOM 1705 C CA . LYS A 1 222 ? 74.086 19.456 -101.003 1.00 63.16 222 LYS A CA 1
ATOM 1706 C C . LYS A 1 222 ? 73.498 19.907 -102.340 1.00 63.16 222 LYS A C 1
ATOM 1708 O O . LYS A 1 222 ? 74.221 19.911 -103.334 1.00 63.16 222 LYS A O 1
ATOM 1713 N N . GLU A 1 223 ? 72.225 20.289 -102.400 1.00 69.00 223 GLU A N 1
ATOM 1714 C CA . GLU A 1 223 ? 71.634 20.879 -103.608 1.00 69.00 223 GLU A CA 1
ATOM 1715 C C . GLU A 1 223 ? 72.330 22.195 -103.983 1.00 69.00 223 GLU A C 1
ATOM 1717 O O . GLU A 1 223 ? 72.611 22.418 -105.164 1.00 69.00 223 GLU A O 1
ATOM 1722 N N . GLY A 1 224 ? 72.721 22.998 -102.987 1.00 68.88 224 GLY A N 1
ATOM 1723 C CA . GLY A 1 224 ? 73.578 24.171 -103.170 1.00 68.88 224 GLY A CA 1
ATOM 1724 C C . GLY A 1 224 ? 74.941 23.831 -103.786 1.00 68.88 224 GLY A C 1
ATOM 1725 O O . GLY A 1 224 ? 75.329 24.443 -104.781 1.00 68.88 224 GLY A O 1
ATOM 1726 N N . LEU A 1 225 ? 75.630 22.808 -103.265 1.00 69.31 225 LEU A N 1
ATOM 1727 C CA . LEU A 1 225 ? 76.918 22.330 -103.798 1.00 69.31 225 LEU A CA 1
ATOM 1728 C C . LEU A 1 225 ? 76.809 21.747 -105.216 1.00 69.31 225 LEU A C 1
ATOM 1730 O O . LEU A 1 225 ? 77.701 21.912 -106.048 1.00 69.31 225 LEU A O 1
ATOM 1734 N N . VAL A 1 226 ? 75.709 21.056 -105.521 1.00 68.69 226 VAL A N 1
ATOM 1735 C CA . VAL A 1 226 ? 75.449 20.539 -106.871 1.00 68.69 226 VAL A CA 1
ATOM 1736 C C . VAL A 1 226 ? 75.180 21.687 -107.847 1.00 68.69 226 VAL A C 1
ATOM 1738 O O . VAL A 1 226 ? 75.611 21.609 -109.000 1.00 68.69 226 VAL A O 1
ATOM 1741 N N . ALA A 1 227 ? 74.511 22.758 -107.413 1.00 69.19 227 ALA A N 1
ATOM 1742 C CA . ALA A 1 227 ? 74.281 23.941 -108.237 1.00 69.19 227 ALA A CA 1
ATOM 1743 C C . ALA A 1 227 ? 75.586 24.689 -108.566 1.00 69.19 227 ALA A C 1
ATOM 1745 O O . ALA A 1 227 ? 75.792 25.039 -109.730 1.00 69.19 227 ALA A O 1
ATOM 1746 N N . THR A 1 228 ? 76.496 24.867 -107.599 1.00 69.06 228 THR A N 1
ATOM 1747 C CA . THR A 1 228 ? 77.820 25.476 -107.839 1.00 69.06 228 THR A CA 1
ATOM 1748 C C . THR A 1 228 ? 78.687 24.627 -108.761 1.00 69.06 228 THR A C 1
ATOM 1750 O O . THR A 1 228 ? 79.175 25.144 -109.764 1.00 69.06 228 THR A O 1
ATOM 1753 N N . LEU A 1 229 ? 78.789 23.314 -108.522 1.00 70.25 229 LEU A N 1
ATOM 1754 C CA . LEU A 1 229 ? 79.533 22.407 -109.409 1.00 70.25 229 LEU A CA 1
ATOM 1755 C C . LEU A 1 229 ? 78.969 22.397 -110.838 1.00 70.25 229 LEU A C 1
ATOM 1757 O O . LEU A 1 229 ? 79.714 22.332 -111.815 1.00 70.25 229 LEU A O 1
ATOM 1761 N N . ARG A 1 230 ? 77.642 22.485 -110.997 1.00 69.56 230 ARG A N 1
ATOM 1762 C CA . ARG A 1 230 ? 77.008 22.567 -112.321 1.00 69.56 230 ARG A CA 1
ATOM 1763 C C . ARG A 1 230 ? 77.326 23.901 -113.020 1.00 69.56 230 ARG A C 1
ATOM 1765 O O . ARG A 1 230 ? 77.468 23.903 -114.244 1.00 69.56 230 ARG A O 1
ATOM 1772 N N . GLY A 1 231 ? 77.481 24.989 -112.262 1.00 68.12 231 GLY A N 1
ATOM 1773 C CA . GLY A 1 231 ? 77.993 26.278 -112.741 1.00 68.12 231 GLY A CA 1
ATOM 1774 C C . GLY A 1 231 ? 79.436 26.179 -113.241 1.00 68.12 231 GLY A C 1
ATOM 1775 O O . GLY A 1 231 ? 79.700 26.502 -114.398 1.00 68.12 231 GLY A O 1
ATOM 1776 N N . GLU A 1 232 ? 80.334 25.604 -112.442 1.00 71.25 232 GLU A N 1
ATOM 1777 C CA . GLU A 1 232 ? 81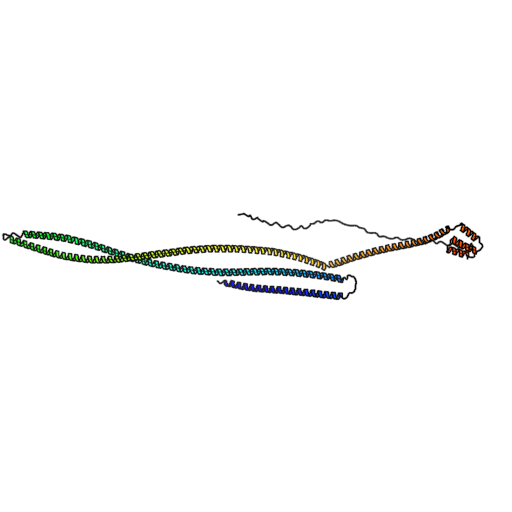.751 25.417 -112.796 1.00 71.25 232 GLU A CA 1
ATOM 1778 C C . GLU A 1 232 ? 81.939 24.531 -114.040 1.00 71.25 232 GLU A C 1
ATOM 1780 O O . GLU A 1 232 ? 82.728 24.846 -114.932 1.00 71.25 232 GLU A O 1
ATOM 1785 N N . VAL A 1 233 ? 81.152 23.456 -114.173 1.00 66.19 233 VAL A N 1
ATOM 1786 C CA . VAL A 1 233 ? 81.146 22.605 -115.379 1.00 66.19 233 VAL A CA 1
ATOM 1787 C C . VAL A 1 233 ? 80.638 23.368 -116.610 1.00 66.19 233 VAL A C 1
ATOM 1789 O O . VAL A 1 233 ? 81.073 23.099 -117.736 1.00 66.19 233 VAL A O 1
ATOM 1792 N N . SER A 1 234 ? 79.724 24.326 -116.432 1.00 66.06 234 SER A N 1
ATOM 1793 C CA . SER A 1 234 ? 79.259 25.186 -117.523 1.00 66.06 234 SER A CA 1
ATOM 1794 C C . SER A 1 234 ? 80.330 26.197 -117.952 1.00 66.06 234 SER A C 1
ATOM 1796 O O . SER A 1 234 ? 80.553 26.361 -119.154 1.00 66.06 234 SER A O 1
ATOM 1798 N N . ASP A 1 235 ? 81.074 26.762 -116.999 1.00 62.12 235 ASP A N 1
ATOM 1799 C CA . ASP A 1 235 ? 82.179 27.689 -117.256 1.00 62.12 235 ASP A CA 1
ATOM 1800 C C . ASP A 1 235 ? 83.359 26.987 -117.944 1.00 62.12 235 ASP A C 1
ATOM 1802 O O . ASP A 1 235 ? 83.898 27.494 -118.934 1.00 62.12 235 ASP A O 1
ATOM 1806 N N . LEU A 1 236 ? 83.687 25.758 -117.528 1.00 66.19 236 LEU A N 1
ATOM 1807 C CA . LEU A 1 236 ? 84.671 24.906 -118.209 1.00 66.19 236 LEU A CA 1
ATOM 1808 C C . LEU A 1 236 ? 84.239 24.560 -119.646 1.00 66.19 236 LEU A C 1
ATOM 1810 O O . LEU A 1 236 ? 85.059 24.581 -120.566 1.00 66.19 236 LEU A O 1
ATOM 1814 N N . LYS A 1 237 ? 82.940 24.332 -119.895 1.00 59.34 237 LYS A N 1
ATOM 1815 C CA . LYS A 1 237 ? 82.399 24.141 -121.258 1.00 59.34 237 LYS A CA 1
ATOM 1816 C C . LYS A 1 237 ? 82.537 25.386 -122.140 1.00 59.34 237 LYS A C 1
ATOM 1818 O O . LYS A 1 237 ? 82.724 25.252 -123.352 1.00 59.34 237 LYS A O 1
ATOM 1823 N N . VAL A 1 238 ? 82.441 26.586 -121.566 1.00 59.31 238 VAL A N 1
ATOM 1824 C CA . VAL A 1 238 ? 82.636 27.854 -122.289 1.00 59.31 238 VAL A CA 1
ATOM 1825 C C . VAL A 1 238 ? 84.119 28.084 -122.600 1.00 59.31 238 VAL A C 1
ATOM 1827 O O . VAL A 1 238 ? 84.445 28.530 -123.703 1.00 59.31 238 VAL A O 1
ATOM 1830 N N . GLN A 1 239 ? 85.027 27.703 -121.698 1.00 56.88 239 GLN A N 1
ATOM 1831 C CA . GLN A 1 239 ? 86.472 27.738 -121.951 1.00 56.88 239 GLN A CA 1
ATOM 1832 C C . GLN A 1 239 ? 86.894 26.742 -123.044 1.00 56.88 239 GLN A C 1
ATOM 1834 O O . GLN A 1 239 ? 87.668 27.104 -123.931 1.00 56.88 239 GLN A O 1
ATOM 1839 N N . LEU A 1 240 ? 86.291 25.548 -123.088 1.00 52.50 240 LEU A N 1
ATOM 1840 C CA . LEU A 1 240 ? 86.559 24.547 -124.130 1.00 52.50 240 LEU A CA 1
ATOM 1841 C C . LEU A 1 240 ? 86.104 25.002 -125.535 1.00 52.50 240 LEU A C 1
ATOM 1843 O O . LEU A 1 240 ? 86.714 24.632 -126.536 1.00 52.50 240 LEU A O 1
ATOM 1847 N N . ARG A 1 241 ? 85.082 25.870 -125.637 1.00 55.72 241 ARG A N 1
ATOM 1848 C CA . ARG A 1 241 ? 84.688 26.503 -126.915 1.00 55.72 241 ARG A CA 1
ATOM 1849 C C . ARG A 1 241 ? 85.630 27.618 -127.370 1.00 55.72 241 ARG A C 1
ATOM 1851 O O . ARG A 1 241 ? 85.666 27.903 -128.563 1.00 55.72 241 ARG A O 1
ATOM 1858 N N . LYS A 1 242 ? 86.390 28.242 -126.465 1.00 54.97 242 LYS A N 1
ATOM 1859 C CA . LYS A 1 242 ? 87.323 29.336 -126.795 1.00 54.97 242 LYS A CA 1
ATOM 1860 C C . LYS A 1 242 ? 88.672 28.855 -127.343 1.00 54.97 242 LYS A C 1
ATOM 1862 O O . LYS A 1 242 ? 89.352 29.636 -127.994 1.00 54.97 242 LYS A O 1
ATOM 1867 N N . VAL A 1 243 ? 89.033 27.588 -127.132 1.00 52.06 243 VAL A N 1
ATOM 1868 C CA . VAL A 1 243 ? 90.302 26.999 -127.609 1.00 52.06 243 VAL A CA 1
ATOM 1869 C C . VAL A 1 243 ? 90.139 26.256 -128.953 1.00 52.06 243 VAL A C 1
ATOM 1871 O O . VAL A 1 243 ? 91.113 25.999 -129.648 1.00 52.06 243 VAL A O 1
ATOM 1874 N N . GLY A 1 244 ? 88.905 25.971 -129.388 1.00 45.38 244 GLY A N 1
ATOM 1875 C CA . GLY A 1 244 ? 88.618 25.138 -130.567 1.00 45.38 244 GLY A CA 1
ATOM 1876 C C . GLY A 1 244 ? 88.508 25.838 -131.931 1.00 45.38 244 GLY A C 1
ATOM 1877 O O . GLY A 1 244 ? 87.990 25.226 -132.861 1.00 45.38 244 GLY A O 1
ATOM 1878 N N . GLY A 1 245 ? 88.931 27.097 -132.089 1.00 42.34 245 GLY A N 1
ATOM 1879 C CA . GLY A 1 245 ? 88.709 27.855 -133.330 1.00 42.34 245 GLY A CA 1
ATOM 1880 C C . GLY A 1 245 ? 89.894 28.721 -133.743 1.00 42.34 245 GLY A C 1
ATOM 1881 O O . GLY A 1 245 ? 89.932 29.899 -133.404 1.00 42.34 245 GLY A O 1
ATOM 1882 N N . GLY A 1 246 ? 90.838 28.153 -134.497 1.00 36.66 246 GLY A N 1
ATOM 1883 C CA . GLY A 1 246 ? 91.960 28.910 -135.062 1.00 36.66 246 GLY A CA 1
ATOM 1884 C C . GLY A 1 246 ? 93.110 28.050 -135.585 1.00 36.66 246 GLY A C 1
ATOM 1885 O O . GLY A 1 246 ? 94.244 28.259 -135.180 1.00 36.66 246 GLY A O 1
ATOM 1886 N N . SER A 1 247 ? 92.841 27.071 -136.458 1.00 38.28 247 SER A N 1
ATOM 1887 C CA . SER A 1 247 ? 93.879 26.267 -137.120 1.00 38.28 247 SER A CA 1
ATOM 1888 C C . SER A 1 247 ? 94.133 26.775 -138.542 1.00 38.28 247 SER A C 1
ATOM 1890 O O . SER A 1 247 ? 93.336 26.537 -139.450 1.00 38.28 247 SER A O 1
ATOM 1892 N N . GLY A 1 248 ? 95.259 27.460 -138.722 1.00 32.25 248 GLY A N 1
ATOM 1893 C CA . GLY A 1 248 ? 95.801 27.884 -140.009 1.00 32.25 248 GLY A CA 1
ATOM 1894 C C . GLY A 1 248 ? 97.293 27.577 -140.083 1.00 32.25 248 GLY A C 1
ATOM 1895 O O . GLY A 1 248 ? 98.095 28.497 -140.081 1.00 32.25 248 GLY A O 1
ATOM 1896 N N . GLY A 1 249 ? 97.620 26.281 -140.126 1.00 34.19 249 GLY A N 1
ATOM 1897 C CA . GLY A 1 249 ? 98.861 25.717 -140.665 1.00 34.19 249 GLY A CA 1
ATOM 1898 C C . GLY A 1 249 ? 100.138 25.884 -139.846 1.00 34.19 249 GLY A C 1
ATOM 1899 O O . GLY A 1 249 ? 100.879 26.820 -140.109 1.00 34.19 249 GLY A O 1
ATOM 1900 N N . LEU A 1 250 ? 100.471 24.910 -138.990 1.00 33.22 250 LEU A N 1
ATOM 1901 C CA . LEU A 1 250 ? 101.840 24.675 -138.521 1.00 33.22 250 LEU A CA 1
ATOM 1902 C C . LEU A 1 250 ? 102.131 23.170 -138.287 1.00 33.22 250 LEU A C 1
ATOM 1904 O O . LEU A 1 250 ? 101.242 22.351 -138.094 1.00 33.22 250 LEU A O 1
ATOM 1908 N N . SER A 1 251 ? 103.421 22.880 -138.456 1.00 44.94 251 SER A N 1
ATOM 1909 C CA . SER A 1 251 ? 104.256 21.666 -138.422 1.00 44.94 251 SER A CA 1
ATOM 1910 C C . SER A 1 251 ? 103.823 20.379 -137.674 1.00 44.94 251 SER A C 1
ATOM 1912 O O . SER A 1 251 ? 103.170 20.392 -136.637 1.00 44.94 251 SER A O 1
ATOM 1914 N N . GLU A 1 252 ? 104.355 19.248 -138.161 1.00 49.16 252 GLU A N 1
ATOM 1915 C CA . GLU A 1 252 ? 104.196 17.830 -137.761 1.00 49.16 252 GLU A CA 1
ATOM 1916 C C . GLU A 1 252 ? 104.519 17.488 -136.279 1.00 49.16 252 GLU A C 1
ATOM 1918 O O . GLU A 1 252 ? 104.256 16.372 -135.827 1.00 49.16 252 GLU A O 1
ATOM 1923 N N . GLU A 1 253 ? 105.011 18.439 -135.478 1.00 52.81 253 GLU A N 1
ATOM 1924 C CA . GLU A 1 253 ? 105.194 18.283 -134.022 1.00 52.81 253 GLU A CA 1
ATOM 1925 C C . GLU A 1 253 ? 103.911 18.558 -133.206 1.00 52.81 253 GLU A C 1
ATOM 1927 O O . GLU A 1 253 ? 103.725 17.966 -132.141 1.00 52.81 253 GLU A O 1
ATOM 1932 N N . GLU A 1 254 ? 102.955 19.340 -133.722 1.00 50.12 254 GLU A N 1
ATOM 1933 C CA . GLU A 1 254 ? 101.724 19.715 -132.995 1.00 50.12 254 GLU A CA 1
ATOM 1934 C C . GLU A 1 254 ? 100.657 18.595 -132.980 1.00 50.12 254 GLU A C 1
ATOM 1936 O O . GLU A 1 254 ? 99.820 18.519 -132.075 1.00 50.12 254 GLU A O 1
ATOM 1941 N N . ALA A 1 255 ? 100.744 17.636 -133.911 1.00 54.31 255 ALA A N 1
ATOM 1942 C CA . ALA A 1 255 ? 99.847 16.477 -133.983 1.00 54.31 255 ALA A CA 1
ATOM 1943 C C . ALA A 1 255 ? 100.043 15.473 -132.825 1.00 54.31 255 ALA A C 1
ATOM 1945 O O . ALA A 1 255 ? 99.122 14.722 -132.492 1.00 54.31 255 ALA A O 1
ATOM 1946 N N . ARG A 1 256 ? 101.216 15.461 -132.169 1.00 58.34 256 ARG A N 1
ATOM 1947 C CA . ARG A 1 256 ? 101.460 14.623 -130.977 1.00 58.34 256 ARG A CA 1
ATOM 1948 C C . ARG A 1 256 ? 100.925 15.257 -129.691 1.00 58.34 256 ARG A C 1
ATOM 1950 O O . ARG A 1 256 ? 100.472 14.520 -128.818 1.00 58.34 256 ARG A O 1
ATOM 1957 N N . GLN A 1 257 ? 100.897 16.588 -129.605 1.00 58.53 257 GLN A N 1
ATOM 1958 C CA . GLN A 1 257 ? 100.332 17.311 -128.460 1.00 58.53 257 GLN A CA 1
ATOM 1959 C C . GLN A 1 257 ? 98.795 17.185 -128.429 1.00 58.53 257 GLN A C 1
ATOM 1961 O O . GLN A 1 257 ? 98.221 16.810 -127.410 1.00 58.53 257 GLN A O 1
ATOM 1966 N N . GLN A 1 258 ? 98.127 17.356 -129.579 1.00 58.75 258 GLN A N 1
ATOM 1967 C CA . GLN A 1 258 ? 96.666 17.208 -129.688 1.00 58.75 258 GLN A CA 1
ATOM 1968 C C . GLN A 1 258 ? 96.159 15.792 -129.365 1.00 58.75 258 GLN A C 1
ATOM 1970 O O . GLN A 1 258 ? 95.055 15.627 -128.841 1.00 58.75 258 GLN A O 1
ATOM 1975 N N . ALA A 1 259 ? 96.953 14.757 -129.651 1.00 60.78 259 ALA A N 1
ATOM 1976 C CA . ALA A 1 259 ? 96.595 13.382 -129.310 1.00 60.78 259 ALA A CA 1
ATOM 1977 C C . ALA A 1 259 ? 96.650 13.118 -127.791 1.00 60.78 259 ALA A C 1
ATOM 1979 O O . ALA A 1 259 ? 95.816 12.369 -127.278 1.00 60.78 259 ALA A O 1
ATOM 1980 N N . GLN A 1 260 ? 97.583 13.750 -127.067 1.00 67.38 260 GLN A N 1
ATOM 1981 C CA . GLN A 1 260 ? 97.672 13.643 -125.605 1.00 67.38 260 GLN A CA 1
ATOM 1982 C C . GLN A 1 260 ? 96.525 14.386 -124.907 1.00 67.38 260 GLN A C 1
ATOM 1984 O O . GLN A 1 260 ? 95.918 13.839 -123.984 1.00 67.38 260 GLN A O 1
ATOM 1989 N N . ASP A 1 261 ? 96.142 15.562 -125.403 1.00 66.38 261 ASP A N 1
ATOM 1990 C CA . ASP A 1 261 ? 95.028 16.330 -124.833 1.00 66.38 261 ASP A CA 1
ATOM 1991 C C . ASP A 1 261 ? 93.671 15.631 -125.037 1.00 66.38 261 ASP A C 1
ATOM 1993 O O . ASP A 1 261 ? 92.832 15.596 -124.135 1.00 66.38 261 ASP A O 1
ATOM 1997 N N . MET A 1 262 ? 93.467 14.969 -126.183 1.00 70.19 262 MET A N 1
ATOM 1998 C CA . MET A 1 262 ? 92.250 14.186 -126.438 1.00 70.19 262 MET A CA 1
ATOM 1999 C C . MET A 1 262 ? 92.159 12.902 -125.602 1.00 70.19 262 MET A C 1
ATOM 2001 O O . MET A 1 262 ? 91.051 12.430 -125.334 1.00 70.19 262 MET A O 1
ATOM 2005 N N . ALA A 1 263 ? 93.291 12.325 -125.188 1.00 71.25 263 ALA A N 1
ATOM 2006 C CA . ALA A 1 263 ? 93.310 11.193 -124.263 1.00 71.25 263 ALA A CA 1
ATOM 2007 C C . ALA A 1 263 ? 92.949 11.641 -122.838 1.00 71.25 263 ALA A C 1
ATOM 2009 O O . ALA A 1 263 ? 92.078 11.038 -122.211 1.00 71.25 263 ALA A O 1
ATOM 2010 N N . ARG A 1 264 ? 93.522 12.761 -122.380 1.00 74.25 264 ARG A N 1
ATOM 2011 C CA . ARG A 1 264 ? 93.247 13.334 -121.056 1.00 74.25 264 ARG A CA 1
ATOM 2012 C C . ARG A 1 264 ? 91.780 13.745 -120.887 1.00 74.25 264 ARG A C 1
ATOM 2014 O O . ARG A 1 264 ? 91.153 13.396 -119.893 1.00 74.25 264 ARG A O 1
ATOM 2021 N N . LEU A 1 265 ? 91.183 14.368 -121.904 1.00 72.00 265 LEU A N 1
ATOM 2022 C CA . LEU A 1 265 ? 89.759 14.731 -121.890 1.00 72.00 265 LEU A CA 1
ATOM 2023 C C . LEU A 1 265 ? 88.814 13.516 -121.907 1.00 72.00 265 LEU A C 1
ATOM 2025 O O . LEU A 1 265 ? 87.676 13.612 -121.445 1.00 72.00 265 LEU A O 1
ATOM 2029 N N . ARG A 1 266 ? 89.246 12.366 -122.447 1.00 74.50 266 ARG A N 1
ATOM 2030 C CA . ARG A 1 266 ? 88.459 11.122 -122.384 1.00 74.50 266 ARG A CA 1
ATOM 2031 C C . ARG A 1 266 ? 88.481 10.524 -120.984 1.00 74.50 266 ARG A C 1
ATOM 2033 O O . ARG A 1 266 ? 87.418 10.147 -120.504 1.00 74.50 266 ARG A O 1
ATOM 2040 N N . GLU A 1 267 ? 89.637 10.511 -120.325 1.00 75.25 267 GLU A N 1
ATOM 2041 C CA . GLU A 1 267 ? 89.738 10.083 -118.926 1.00 75.25 267 GLU A CA 1
ATOM 2042 C C . GLU A 1 267 ? 88.932 10.993 -117.995 1.00 75.25 267 GLU A C 1
ATOM 2044 O O . GLU A 1 267 ? 88.175 10.491 -117.169 1.00 75.25 267 GLU A O 1
ATOM 2049 N N . GLU A 1 268 ? 88.997 12.315 -118.177 1.00 77.56 268 GLU A N 1
ATOM 2050 C CA . GLU A 1 268 ? 88.185 13.266 -117.405 1.00 77.56 268 GLU A CA 1
ATOM 2051 C C . GLU A 1 268 ? 86.683 13.059 -117.651 1.00 77.56 268 GLU A C 1
ATOM 2053 O O . GLU A 1 268 ? 85.883 13.070 -116.715 1.00 77.56 268 GLU A O 1
ATOM 2058 N N . ARG A 1 269 ? 86.271 12.796 -118.897 1.00 75.62 269 ARG A N 1
ATOM 2059 C CA . ARG A 1 269 ? 84.866 12.508 -119.213 1.00 75.62 269 ARG A CA 1
ATOM 2060 C C . ARG A 1 269 ? 84.396 11.185 -118.609 1.00 75.62 269 ARG A C 1
ATOM 2062 O O . ARG A 1 269 ? 83.262 11.114 -118.134 1.00 75.62 269 ARG A O 1
ATOM 2069 N N . ASP A 1 270 ? 85.234 10.156 -118.608 1.00 77.50 270 ASP A N 1
ATOM 2070 C CA . ASP A 1 270 ? 84.885 8.859 -118.033 1.00 77.50 270 ASP A CA 1
ATOM 2071 C C . ASP A 1 270 ? 84.881 8.915 -116.489 1.00 77.50 270 ASP A C 1
ATOM 2073 O O . ASP A 1 270 ? 83.979 8.345 -115.871 1.00 77.50 270 ASP A O 1
ATOM 2077 N N . GLN A 1 271 ? 85.775 9.695 -115.864 1.00 79.69 271 GLN A N 1
ATOM 2078 C CA . GLN A 1 271 ? 85.728 10.013 -114.427 1.00 79.69 271 GLN A CA 1
ATOM 2079 C C . GLN A 1 271 ? 84.452 10.773 -114.055 1.00 79.69 271 GLN A C 1
ATOM 2081 O O . GLN A 1 271 ? 83.736 10.363 -113.143 1.00 79.69 271 GLN A O 1
ATOM 2086 N N . VAL A 1 272 ? 84.093 11.820 -114.805 1.00 76.56 272 VAL A N 1
ATOM 2087 C CA . VAL A 1 272 ? 82.842 12.562 -114.579 1.00 76.56 272 VAL A CA 1
ATOM 2088 C C . VAL A 1 272 ? 81.624 11.660 -114.786 1.00 76.56 272 VAL A C 1
ATOM 2090 O O . VAL A 1 272 ? 80.663 11.746 -114.028 1.00 76.56 272 VAL A O 1
ATOM 2093 N N . SER A 1 273 ? 81.647 10.749 -115.763 1.00 76.62 273 SER A N 1
ATOM 2094 C CA . SER A 1 273 ? 80.549 9.799 -115.964 1.00 76.62 273 SER A CA 1
ATOM 2095 C C . SER A 1 273 ? 80.433 8.787 -114.818 1.00 76.62 273 SER A C 1
ATOM 2097 O O . SER A 1 273 ? 79.315 8.435 -114.439 1.00 76.62 273 SER A O 1
ATOM 2099 N N . GLN A 1 274 ? 81.552 8.334 -114.242 1.00 79.19 274 GLN A N 1
ATOM 2100 C CA . GLN A 1 274 ? 81.546 7.495 -113.039 1.00 79.19 274 GLN A CA 1
ATOM 2101 C C . GLN A 1 274 ? 81.044 8.263 -111.815 1.00 79.19 274 GLN A C 1
ATOM 2103 O O . GLN A 1 274 ? 80.252 7.723 -111.043 1.00 79.19 274 GLN A O 1
ATOM 2108 N N . GLU A 1 275 ? 81.433 9.529 -111.658 1.00 79.88 275 GLU A N 1
ATOM 2109 C CA . GLU A 1 275 ? 80.907 10.388 -110.600 1.00 79.88 275 GLU A CA 1
ATOM 2110 C C . GLU A 1 275 ? 79.412 10.656 -110.750 1.00 79.88 275 GLU A C 1
ATOM 2112 O O . GLU A 1 275 ? 78.690 10.664 -109.758 1.00 79.88 275 GLU A O 1
ATOM 2117 N N . ILE A 1 276 ? 78.922 10.868 -111.971 1.00 76.81 276 ILE A N 1
ATOM 2118 C CA . ILE A 1 276 ? 77.487 11.022 -112.223 1.00 76.81 276 ILE A CA 1
ATOM 2119 C C . ILE A 1 276 ? 76.767 9.717 -111.872 1.00 76.81 276 ILE A C 1
ATOM 2121 O O . ILE A 1 276 ? 75.764 9.757 -111.168 1.00 76.81 276 ILE A O 1
ATOM 2125 N N . GLY A 1 277 ? 77.311 8.560 -112.264 1.00 80.19 277 GLY A N 1
ATOM 2126 C CA . GLY A 1 277 ? 76.742 7.256 -111.914 1.00 80.19 277 GLY A CA 1
ATOM 2127 C C . GLY A 1 277 ? 76.708 6.985 -110.403 1.00 80.19 277 GLY A C 1
ATOM 2128 O O . GLY A 1 277 ? 75.707 6.479 -109.890 1.00 80.19 277 GLY A O 1
ATOM 2129 N N . SER A 1 278 ? 77.761 7.354 -109.665 1.00 80.94 278 SER A N 1
ATOM 2130 C CA . SER A 1 278 ? 77.805 7.208 -108.204 1.00 80.94 278 SER A CA 1
ATOM 2131 C C . SER A 1 278 ? 76.870 8.198 -107.501 1.00 80.94 278 SER A C 1
ATOM 2133 O O . SER A 1 278 ? 76.165 7.818 -106.562 1.00 80.94 278 SER A O 1
ATOM 2135 N N . LYS A 1 279 ? 76.783 9.438 -107.999 1.00 79.50 279 LYS A N 1
ATOM 2136 C CA . LYS A 1 279 ? 75.843 10.459 -107.518 1.00 79.50 279 LYS A CA 1
ATOM 2137 C C . LYS A 1 279 ? 74.393 10.040 -107.782 1.00 79.50 279 LYS A C 1
ATOM 2139 O O . LYS A 1 279 ? 73.581 10.147 -106.868 1.00 79.50 279 LYS A O 1
ATOM 2144 N N . ASP A 1 280 ? 74.075 9.476 -108.946 1.00 78.69 280 ASP A N 1
ATOM 2145 C CA . ASP A 1 280 ? 72.734 8.970 -109.274 1.00 78.69 280 ASP A CA 1
ATOM 2146 C C . ASP A 1 280 ? 72.335 7.769 -108.406 1.00 78.69 280 ASP A C 1
ATOM 2148 O O . ASP A 1 280 ? 71.193 7.685 -107.942 1.00 78.69 280 ASP A O 1
ATOM 2152 N N . ALA A 1 281 ? 73.266 6.850 -108.130 1.00 81.56 281 ALA A N 1
ATOM 2153 C CA . ALA A 1 281 ? 73.028 5.746 -107.200 1.00 81.56 281 ALA A CA 1
ATOM 2154 C C . ALA A 1 281 ? 72.745 6.254 -105.776 1.00 81.56 281 ALA A C 1
ATOM 2156 O O . ALA A 1 281 ? 71.849 5.748 -105.098 1.00 81.56 281 ALA A O 1
ATOM 2157 N N . LEU A 1 282 ? 73.465 7.290 -105.341 1.00 82.25 282 LEU A N 1
ATOM 2158 C CA . LEU A 1 282 ? 73.262 7.909 -104.037 1.00 82.25 282 LEU A CA 1
ATOM 2159 C C . LEU A 1 282 ? 71.951 8.712 -103.975 1.00 82.25 282 LEU A C 1
ATOM 2161 O O . LEU A 1 282 ? 71.268 8.665 -102.960 1.00 82.25 282 LEU A O 1
ATOM 2165 N N . VAL A 1 283 ? 71.538 9.376 -105.060 1.00 78.94 283 VAL A N 1
ATOM 2166 C CA . VAL A 1 283 ? 70.219 10.032 -105.158 1.00 78.94 283 VAL A CA 1
ATOM 2167 C C . VAL A 1 283 ? 69.088 9.008 -105.070 1.00 78.94 283 VAL A C 1
ATOM 2169 O O . VAL A 1 283 ? 68.106 9.250 -104.375 1.00 78.94 283 VAL A O 1
ATOM 2172 N N . LYS A 1 284 ? 69.219 7.847 -105.724 1.00 83.19 284 LYS A N 1
ATOM 2173 C CA . LYS A 1 284 ? 68.223 6.770 -105.603 1.00 83.19 284 LYS A CA 1
ATOM 2174 C C . LYS A 1 284 ? 68.136 6.225 -104.177 1.00 83.19 284 LYS A C 1
ATOM 2176 O O . LYS A 1 284 ? 67.025 6.032 -103.699 1.00 83.19 284 LYS A O 1
ATOM 2181 N N . ARG A 1 285 ? 69.271 6.033 -103.491 1.00 83.25 285 ARG A N 1
ATOM 2182 C CA . ARG A 1 285 ? 69.278 5.629 -102.073 1.00 83.25 285 ARG A CA 1
ATOM 2183 C C . ARG A 1 285 ? 68.634 6.676 -101.173 1.00 83.25 285 ARG A C 1
ATOM 2185 O O . ARG A 1 285 ? 67.762 6.320 -100.399 1.00 83.25 285 ARG A O 1
ATOM 2192 N N . LEU A 1 286 ? 68.979 7.953 -101.336 1.00 82.69 286 LEU A N 1
ATOM 2193 C CA . LEU A 1 286 ? 68.377 9.031 -100.545 1.00 82.69 286 LEU A CA 1
ATOM 2194 C C . LEU A 1 286 ? 66.869 9.163 -100.789 1.00 82.69 286 LEU A C 1
ATOM 2196 O O . LEU A 1 286 ? 66.130 9.426 -99.851 1.00 82.69 286 LEU A O 1
ATOM 2200 N N . ARG A 1 287 ? 66.389 8.941 -102.021 1.00 82.75 287 ARG A N 1
ATOM 2201 C CA . ARG A 1 287 ? 64.944 8.891 -102.301 1.00 82.75 287 ARG A CA 1
ATOM 2202 C C . ARG A 1 287 ? 64.267 7.702 -101.626 1.00 82.75 287 ARG A C 1
ATOM 2204 O O . ARG A 1 287 ? 63.217 7.883 -101.032 1.00 82.75 287 ARG A O 1
ATOM 2211 N N . GLN A 1 288 ? 64.880 6.519 -101.671 1.00 85.69 288 GLN A N 1
ATOM 2212 C CA . GLN A 1 288 ? 64.360 5.340 -100.970 1.00 85.69 288 GLN A CA 1
ATOM 2213 C C . GLN A 1 288 ? 64.354 5.530 -99.446 1.00 85.69 288 GLN A C 1
ATOM 2215 O O . GLN A 1 288 ? 63.405 5.121 -98.786 1.00 85.69 288 GLN A O 1
ATOM 2220 N N . GLU A 1 289 ? 65.380 6.170 -98.883 1.00 83.31 289 GLU A N 1
ATOM 2221 C CA . GLU A 1 289 ? 65.435 6.519 -97.460 1.00 83.31 289 GLU A CA 1
ATOM 2222 C C . GLU A 1 289 ? 64.388 7.579 -97.093 1.00 83.31 289 GLU A C 1
ATOM 2224 O O . GLU A 1 289 ? 63.742 7.446 -96.056 1.00 83.31 289 GLU A O 1
ATOM 2229 N N . ALA A 1 290 ? 64.154 8.576 -97.953 1.00 81.88 290 ALA A N 1
ATOM 2230 C CA . ALA A 1 290 ? 63.094 9.566 -97.765 1.00 81.88 290 ALA A CA 1
ATOM 2231 C C . ALA A 1 290 ? 61.696 8.922 -97.806 1.00 81.88 290 ALA A C 1
ATOM 2233 O O . ALA A 1 290 ? 60.899 9.142 -96.899 1.00 81.88 290 ALA A O 1
ATOM 2234 N N . GLU A 1 291 ? 61.421 8.058 -98.789 1.00 84.88 291 GLU A N 1
ATOM 2235 C CA . GLU A 1 291 ? 60.159 7.309 -98.881 1.00 84.88 291 GLU A CA 1
ATOM 2236 C C . GLU A 1 291 ? 59.958 6.379 -97.667 1.00 84.88 291 GLU A C 1
ATOM 2238 O O . GLU A 1 291 ? 58.857 6.288 -97.120 1.00 84.88 291 GLU A O 1
ATOM 2243 N N . ALA A 1 292 ? 61.019 5.718 -97.187 1.00 82.50 292 ALA A N 1
ATOM 2244 C CA . ALA A 1 292 ? 60.960 4.900 -95.975 1.00 82.50 292 ALA A CA 1
ATOM 2245 C C . ALA A 1 292 ? 60.712 5.747 -94.711 1.00 82.50 292 ALA A C 1
ATOM 2247 O O . ALA A 1 292 ? 59.949 5.337 -93.832 1.00 82.50 292 ALA A O 1
ATOM 2248 N N . ALA A 1 293 ? 61.315 6.936 -94.620 1.00 80.81 293 ALA A N 1
ATOM 2249 C CA . ALA A 1 293 ? 61.083 7.874 -93.527 1.00 80.81 293 ALA A CA 1
ATOM 2250 C C . ALA A 1 293 ? 59.640 8.407 -93.528 1.00 80.81 293 ALA A C 1
ATOM 2252 O O . ALA A 1 293 ? 59.025 8.473 -92.465 1.00 80.81 293 ALA A O 1
ATOM 2253 N N . GLU A 1 294 ? 59.064 8.702 -94.698 1.00 84.69 294 GLU A N 1
ATOM 2254 C CA . GLU A 1 294 ? 57.656 9.100 -94.833 1.00 84.69 294 GLU A CA 1
ATOM 2255 C C . GLU A 1 294 ? 56.697 7.988 -94.384 1.00 84.69 294 GLU A C 1
ATOM 2257 O O . GLU A 1 294 ? 55.745 8.252 -93.649 1.00 84.69 294 GLU A O 1
ATOM 2262 N N . GLN A 1 295 ? 56.965 6.727 -94.743 1.00 85.31 295 GLN A N 1
ATOM 2263 C CA . GLN A 1 295 ? 56.164 5.587 -94.275 1.00 85.31 295 GLN A CA 1
ATOM 2264 C C . GLN A 1 295 ? 56.266 5.391 -92.754 1.00 85.31 295 GLN A C 1
ATOM 2266 O O . GLN A 1 295 ? 55.261 5.138 -92.079 1.00 85.31 295 GLN A O 1
ATOM 2271 N N . LEU A 1 296 ? 57.464 5.540 -92.180 1.00 85.81 296 LEU A N 1
ATOM 2272 C CA . LEU A 1 296 ? 57.657 5.500 -90.728 1.00 85.81 296 LEU A CA 1
ATOM 2273 C C . LEU A 1 296 ? 56.953 6.665 -90.025 1.00 85.81 296 LEU A C 1
ATOM 2275 O O . LEU A 1 296 ? 56.366 6.473 -88.961 1.00 85.81 296 LEU A O 1
ATOM 2279 N N . HIS A 1 297 ? 56.961 7.854 -90.621 1.00 81.00 297 HIS A N 1
ATOM 2280 C CA . HIS A 1 297 ? 56.221 8.994 -90.100 1.00 81.00 297 HIS A CA 1
ATOM 2281 C C . HIS A 1 297 ? 54.712 8.726 -90.137 1.00 81.00 297 HIS A C 1
ATOM 2283 O O . HIS A 1 297 ? 54.050 8.838 -89.111 1.00 81.00 297 HIS A O 1
ATOM 2289 N N . ALA A 1 298 ? 54.174 8.264 -91.268 1.00 84.38 298 ALA A N 1
ATOM 2290 C CA . ALA A 1 298 ? 52.754 7.943 -91.410 1.00 84.38 298 ALA A CA 1
ATOM 2291 C C . ALA A 1 298 ? 52.283 6.872 -90.407 1.00 84.38 298 ALA A C 1
ATOM 2293 O O . ALA A 1 298 ? 51.230 7.023 -89.785 1.00 84.38 298 ALA A O 1
ATOM 2294 N N . THR A 1 299 ? 53.073 5.813 -90.195 1.00 85.69 299 THR A N 1
ATOM 2295 C CA . THR A 1 299 ? 52.755 4.774 -89.196 1.00 85.69 299 THR A CA 1
ATOM 2296 C C . THR A 1 299 ? 52.805 5.305 -87.763 1.00 85.69 299 THR A C 1
ATOM 2298 O O . THR A 1 299 ? 51.939 4.961 -86.958 1.00 85.69 299 THR A O 1
ATOM 2301 N N . ARG A 1 300 ? 53.757 6.189 -87.436 1.00 82.44 300 ARG A N 1
ATOM 2302 C CA . ARG A 1 300 ? 53.805 6.861 -86.128 1.00 82.44 300 ARG A CA 1
ATOM 2303 C C . ARG A 1 300 ? 52.619 7.793 -85.923 1.00 82.44 300 ARG A C 1
ATOM 2305 O O . ARG A 1 300 ? 51.983 7.701 -84.881 1.00 82.44 300 ARG A O 1
ATOM 2312 N N . THR A 1 301 ? 52.272 8.625 -86.902 1.00 88.62 301 THR A N 1
ATOM 2313 C CA . THR A 1 301 ? 51.103 9.511 -86.817 1.00 88.62 301 THR A CA 1
ATOM 2314 C C . THR A 1 301 ? 49.816 8.711 -86.616 1.00 88.62 301 THR A C 1
ATOM 2316 O O . THR A 1 301 ? 48.996 9.077 -85.778 1.00 88.62 301 THR A O 1
ATOM 2319 N N . ALA A 1 302 ? 49.658 7.578 -87.310 1.00 87.88 302 ALA A N 1
ATOM 2320 C CA . ALA A 1 302 ? 48.523 6.684 -87.094 1.00 87.88 302 ALA A CA 1
ATOM 2321 C C . ALA A 1 302 ? 48.498 6.118 -85.662 1.00 87.88 302 ALA A C 1
ATOM 2323 O O . ALA A 1 302 ? 47.443 6.100 -85.029 1.00 87.88 302 ALA A O 1
ATOM 2324 N N . LEU A 1 303 ? 49.650 5.707 -85.117 1.00 87.62 303 LEU A N 1
ATOM 2325 C CA . LEU A 1 303 ? 49.752 5.246 -83.730 1.00 87.62 303 LEU A CA 1
ATOM 2326 C C . LEU A 1 303 ? 49.411 6.353 -82.726 1.00 87.62 303 LEU A C 1
ATOM 2328 O O . LEU A 1 303 ? 48.640 6.090 -81.805 1.00 87.62 303 LEU A O 1
ATOM 2332 N N . ILE A 1 304 ? 49.915 7.575 -82.917 1.00 84.94 304 ILE A N 1
ATOM 2333 C CA . ILE A 1 304 ? 49.581 8.733 -82.072 1.00 84.94 304 ILE A CA 1
ATOM 2334 C C . ILE A 1 304 ? 48.068 8.959 -82.087 1.00 84.94 304 ILE A C 1
ATOM 2336 O O . ILE A 1 304 ? 47.457 8.951 -81.027 1.00 84.94 304 ILE A O 1
ATOM 2340 N N . ALA A 1 305 ? 47.441 8.993 -83.268 1.00 88.62 305 ALA A N 1
ATOM 2341 C CA . ALA A 1 305 ? 45.993 9.155 -83.387 1.00 88.62 305 ALA A CA 1
ATOM 2342 C C . ALA A 1 305 ? 45.206 8.040 -82.669 1.00 88.62 305 ALA A C 1
ATOM 2344 O O . ALA A 1 305 ? 44.186 8.306 -82.031 1.00 88.62 305 ALA A O 1
ATOM 2345 N N . THR A 1 306 ? 45.678 6.784 -82.717 1.00 89.50 306 THR A N 1
ATOM 2346 C CA . THR A 1 306 ? 45.041 5.699 -81.947 1.00 89.50 306 THR A CA 1
ATOM 2347 C C . THR A 1 306 ? 45.200 5.870 -80.436 1.00 89.50 306 THR A C 1
ATOM 2349 O O . THR A 1 306 ? 44.285 5.525 -79.688 1.00 89.50 306 THR A O 1
ATOM 2352 N N . ARG A 1 307 ? 46.330 6.415 -79.970 1.00 85.31 307 ARG A N 1
ATOM 2353 C CA . ARG A 1 307 ? 46.569 6.684 -78.546 1.00 85.31 307 ARG A CA 1
ATOM 2354 C C . ARG A 1 307 ? 45.778 7.890 -78.061 1.00 85.31 307 ARG A C 1
ATOM 2356 O O . ARG A 1 307 ? 45.189 7.798 -76.991 1.00 85.31 307 ARG A O 1
ATOM 2363 N N . ASP A 1 308 ? 45.655 8.935 -78.871 1.00 87.19 308 ASP A N 1
ATOM 2364 C CA . ASP A 1 308 ? 44.794 10.088 -78.593 1.00 87.19 308 ASP A CA 1
ATOM 2365 C C . ASP A 1 308 ? 43.334 9.660 -78.427 1.00 87.19 308 ASP A C 1
ATOM 2367 O O . ASP A 1 308 ? 42.662 10.068 -77.481 1.00 87.19 308 ASP A O 1
ATOM 2371 N N . ALA A 1 309 ? 42.852 8.767 -79.299 1.00 88.94 309 ALA A N 1
ATOM 2372 C CA . ALA A 1 309 ? 41.510 8.205 -79.181 1.00 88.94 309 ALA A CA 1
ATOM 2373 C C . ALA A 1 309 ? 41.328 7.384 -77.888 1.00 88.94 309 ALA A C 1
ATOM 2375 O O . ALA A 1 309 ? 40.279 7.473 -77.252 1.00 88.94 309 ALA A O 1
ATOM 2376 N N . GLN A 1 310 ? 42.340 6.610 -77.474 1.00 90.38 310 GLN A N 1
ATOM 2377 C CA . GLN A 1 310 ? 42.314 5.873 -76.203 1.00 90.38 310 GLN A CA 1
ATOM 2378 C C . GLN A 1 310 ? 42.327 6.811 -74.992 1.00 90.38 310 GLN A C 1
ATOM 2380 O O . GLN A 1 310 ? 41.560 6.594 -74.057 1.00 90.38 310 GLN A O 1
ATOM 2385 N N . ILE A 1 311 ? 43.152 7.861 -75.015 1.00 86.19 311 ILE A N 1
ATOM 2386 C CA . ILE A 1 311 ? 43.194 8.877 -73.958 1.00 86.19 311 ILE A CA 1
ATOM 2387 C C . ILE A 1 311 ? 41.830 9.553 -73.846 1.00 86.19 311 ILE A C 1
ATOM 2389 O O . ILE A 1 311 ? 41.269 9.569 -72.758 1.00 86.19 311 ILE A O 1
ATOM 2393 N N . ALA A 1 312 ? 41.239 9.997 -74.960 1.00 90.12 312 ALA A N 1
ATOM 2394 C CA . ALA A 1 312 ? 39.912 10.610 -74.960 1.00 90.12 312 ALA A CA 1
ATOM 2395 C C . ALA A 1 312 ? 38.832 9.675 -74.384 1.00 90.12 312 ALA A C 1
ATOM 2397 O O . ALA A 1 312 ? 37.988 10.110 -73.600 1.00 90.12 312 ALA A O 1
ATOM 2398 N N . GLN A 1 313 ? 38.873 8.378 -74.718 1.00 90.75 313 GLN A N 1
ATOM 2399 C CA . GLN A 1 313 ? 37.964 7.386 -74.135 1.00 90.75 313 GLN A CA 1
ATOM 2400 C C . GLN A 1 313 ? 38.166 7.222 -72.622 1.00 90.75 313 GLN A C 1
ATOM 2402 O O . GLN A 1 313 ? 37.181 7.153 -71.883 1.00 90.75 313 GLN A O 1
ATOM 2407 N N . LEU A 1 314 ? 39.414 7.177 -72.147 1.00 87.81 314 LEU A N 1
ATOM 2408 C CA . LEU A 1 314 ? 39.699 7.088 -70.716 1.00 87.81 314 LEU A CA 1
ATOM 2409 C C . LEU A 1 314 ? 39.306 8.362 -69.968 1.00 87.81 314 LEU A C 1
ATOM 2411 O O . LEU A 1 314 ? 38.758 8.251 -68.877 1.00 87.81 314 LEU A O 1
ATOM 2415 N N . THR A 1 315 ? 39.508 9.546 -70.547 1.00 90.56 315 THR A N 1
ATOM 2416 C CA . THR A 1 315 ? 39.081 10.817 -69.948 1.00 90.56 315 THR A CA 1
ATOM 2417 C C . THR A 1 315 ? 37.569 10.836 -69.735 1.00 90.56 315 THR A C 1
ATOM 2419 O O . THR A 1 315 ? 37.119 11.070 -68.618 1.00 90.56 315 THR A O 1
ATOM 2422 N N . VAL A 1 316 ? 36.782 10.466 -70.753 1.00 92.19 316 VAL A N 1
ATOM 2423 C CA . VAL A 1 316 ? 35.317 10.357 -70.621 1.00 92.19 316 VAL A CA 1
ATOM 2424 C C . VAL A 1 316 ? 34.927 9.317 -69.564 1.00 92.19 316 VAL A C 1
ATOM 2426 O O . VAL A 1 316 ? 33.976 9.520 -68.807 1.00 92.19 316 VAL A O 1
ATOM 2429 N N . ARG A 1 317 ? 35.654 8.194 -69.472 1.00 92.81 317 ARG A N 1
ATOM 2430 C CA . ARG A 1 317 ? 35.392 7.174 -68.446 1.00 92.81 317 ARG A CA 1
ATOM 2431 C C . ARG A 1 317 ? 35.709 7.677 -67.036 1.00 92.81 317 ARG A C 1
ATOM 2433 O O . ARG A 1 317 ? 34.947 7.360 -66.126 1.00 92.81 317 ARG A O 1
ATOM 2440 N N . ILE A 1 318 ? 36.783 8.444 -66.854 1.00 86.75 318 ILE A N 1
ATOM 2441 C CA . ILE A 1 318 ? 37.143 9.066 -65.573 1.00 86.75 318 ILE A CA 1
ATOM 2442 C C . ILE A 1 318 ? 36.070 10.070 -65.161 1.00 86.75 318 ILE A C 1
ATOM 2444 O O . ILE A 1 318 ? 35.555 9.950 -64.057 1.00 86.75 318 ILE A O 1
ATOM 2448 N N . GLU A 1 319 ? 35.650 10.971 -66.052 1.00 92.62 319 GLU A N 1
ATOM 2449 C CA . GLU A 1 319 ? 34.588 11.947 -65.761 1.00 92.62 319 GLU A CA 1
ATOM 2450 C C . GLU A 1 319 ? 33.268 11.260 -65.369 1.00 92.62 319 GLU A C 1
ATOM 2452 O O . GLU A 1 319 ? 32.590 11.679 -64.429 1.00 92.62 319 GLU A O 1
ATOM 2457 N N . ALA A 1 320 ? 32.913 10.158 -66.042 1.00 90.31 320 ALA A N 1
ATOM 2458 C CA . ALA A 1 320 ? 31.739 9.366 -65.683 1.00 90.31 320 ALA A CA 1
ATOM 2459 C C . ALA A 1 320 ? 31.866 8.733 -64.284 1.00 90.31 320 ALA A C 1
ATOM 2461 O O . ALA A 1 320 ? 30.923 8.805 -63.495 1.00 90.31 320 ALA A O 1
ATOM 2462 N N . LEU A 1 321 ? 33.027 8.151 -63.958 1.00 87.81 321 LEU A N 1
ATOM 2463 C CA . LEU A 1 321 ? 33.295 7.557 -62.643 1.00 87.81 321 LEU A CA 1
ATOM 2464 C C . LEU A 1 321 ? 33.357 8.613 -61.530 1.00 87.81 321 LEU A C 1
ATOM 2466 O O . LEU A 1 321 ? 32.868 8.372 -60.430 1.00 87.81 321 LEU A O 1
ATOM 2470 N N . GLU A 1 322 ? 33.907 9.795 -61.802 1.00 88.94 322 GLU A N 1
ATOM 2471 C CA . GLU A 1 322 ? 33.912 10.926 -60.869 1.00 88.94 322 GLU A CA 1
ATOM 2472 C C . GLU A 1 322 ? 32.492 11.445 -60.617 1.00 88.94 322 GLU A C 1
ATOM 2474 O O . GLU A 1 322 ? 32.127 11.704 -59.469 1.00 88.94 322 GLU A O 1
ATOM 2479 N N . GLY A 1 323 ? 31.653 11.508 -61.655 1.00 89.38 323 GLY A N 1
ATOM 2480 C CA . GLY A 1 323 ? 30.234 11.831 -61.520 1.00 89.38 323 GLY A CA 1
ATOM 2481 C C . GLY A 1 323 ? 29.452 10.790 -60.709 1.00 89.38 323 GLY A C 1
ATOM 2482 O O . GLY A 1 323 ? 28.613 11.151 -59.883 1.00 89.38 323 GLY A O 1
ATOM 2483 N N . GLU A 1 324 ? 29.723 9.496 -60.903 1.00 89.56 324 GLU A N 1
ATOM 2484 C CA . GLU A 1 324 ? 29.139 8.415 -60.094 1.00 89.56 324 GLU A CA 1
ATOM 2485 C C . GLU A 1 324 ? 29.601 8.483 -58.634 1.00 89.56 324 GLU A C 1
ATOM 2487 O O . GLU A 1 324 ? 28.774 8.388 -57.724 1.00 89.56 324 GLU A O 1
ATOM 2492 N N . ARG A 1 325 ? 30.895 8.724 -58.399 1.00 83.38 325 ARG A N 1
ATOM 2493 C CA . ARG A 1 325 ? 31.462 8.895 -57.059 1.00 83.38 325 ARG A CA 1
ATOM 2494 C C . ARG A 1 325 ? 30.863 10.102 -56.342 1.00 83.38 325 ARG A C 1
ATOM 2496 O O . ARG A 1 325 ? 30.463 9.972 -55.191 1.00 83.38 325 ARG A O 1
ATOM 2503 N N . SER A 1 326 ? 30.744 11.245 -57.017 1.00 91.06 326 SER A N 1
ATOM 2504 C CA . SER A 1 326 ? 30.120 12.448 -56.454 1.00 91.06 326 SER A CA 1
ATOM 2505 C C . SER A 1 326 ? 28.670 12.182 -56.033 1.00 91.06 326 SER A C 1
ATOM 2507 O O . SER A 1 326 ? 28.291 12.515 -54.911 1.00 91.06 326 SER A O 1
ATOM 2509 N N . LYS A 1 327 ? 27.882 11.481 -56.862 1.00 90.44 327 LYS A N 1
ATOM 2510 C CA . LYS A 1 327 ? 26.516 11.064 -56.497 1.00 90.44 327 LYS A CA 1
ATOM 2511 C C . LYS A 1 327 ? 26.493 10.124 -55.289 1.00 90.44 327 LYS A C 1
ATOM 2513 O O . LYS A 1 327 ? 25.623 10.256 -54.433 1.00 90.44 327 LYS A O 1
ATOM 2518 N N . GLN A 1 328 ? 27.425 9.175 -55.202 1.00 85.88 328 GLN A N 1
ATOM 2519 C CA . GLN A 1 328 ? 27.530 8.278 -54.045 1.00 85.88 328 GLN A CA 1
ATOM 2520 C C . GLN A 1 328 ? 27.930 9.028 -52.766 1.00 85.88 328 GLN A C 1
ATOM 2522 O O . GLN A 1 328 ? 27.357 8.765 -51.711 1.00 85.88 328 GLN A O 1
ATOM 2527 N N . GLU A 1 329 ? 28.861 9.981 -52.850 1.00 87.25 329 GLU A N 1
ATOM 2528 C CA . GLU A 1 329 ? 29.259 10.834 -51.724 1.00 87.25 329 GLU A CA 1
ATOM 2529 C C . GLU A 1 329 ? 28.089 11.709 -51.243 1.00 87.25 329 GLU A C 1
ATOM 2531 O O . GLU A 1 329 ? 27.863 11.818 -50.036 1.00 87.25 329 GLU A O 1
ATOM 2536 N N . GLU A 1 330 ? 27.281 12.257 -52.158 1.00 91.06 330 GLU A N 1
ATOM 2537 C CA . GLU A 1 330 ? 26.048 12.973 -51.810 1.00 91.06 330 GLU A CA 1
ATOM 2538 C C . GLU A 1 330 ? 25.011 12.061 -51.141 1.00 91.06 330 GLU A C 1
ATOM 2540 O O . GLU A 1 330 ? 24.439 12.444 -50.115 1.00 91.06 330 GLU A O 1
ATOM 2545 N N . MET A 1 331 ? 24.793 10.846 -51.666 1.00 86.81 331 MET A N 1
ATOM 2546 C CA . MET A 1 331 ? 23.876 9.874 -51.057 1.00 86.81 331 MET A CA 1
ATOM 2547 C C . MET A 1 331 ? 24.331 9.459 -49.658 1.00 86.81 331 MET A C 1
ATOM 2549 O O . MET A 1 331 ? 23.527 9.467 -48.730 1.00 86.81 331 MET A O 1
ATOM 2553 N N . LEU A 1 332 ? 25.620 9.179 -49.460 1.00 84.19 332 LEU A N 1
ATOM 2554 C CA . LEU A 1 332 ? 26.156 8.850 -48.138 1.00 84.19 332 LEU A CA 1
ATOM 2555 C C . LEU A 1 332 ? 26.125 10.043 -47.188 1.00 84.19 332 LEU A C 1
ATOM 2557 O O . LEU A 1 332 ? 25.873 9.879 -45.996 1.00 84.19 332 LEU A O 1
ATOM 2561 N N . GLY A 1 333 ? 26.344 11.256 -47.693 1.00 89.38 333 GLY A N 1
ATOM 2562 C CA . GLY A 1 333 ? 26.158 12.480 -46.922 1.00 89.38 333 GLY A CA 1
ATOM 2563 C C . GLY A 1 333 ? 24.700 12.687 -46.497 1.00 89.38 333 GLY A C 1
ATOM 2564 O O . GLY A 1 333 ? 24.448 13.211 -45.410 1.00 89.38 333 GLY A O 1
ATOM 2565 N N . ALA A 1 334 ? 23.733 12.283 -47.324 1.00 89.19 334 ALA A N 1
ATOM 2566 C CA . ALA A 1 334 ? 22.314 12.294 -46.978 1.00 89.19 334 ALA A CA 1
ATOM 2567 C C . ALA A 1 334 ? 21.962 11.197 -45.958 1.00 89.19 334 ALA A C 1
ATOM 2569 O O . ALA A 1 334 ? 21.321 11.500 -44.954 1.00 89.19 334 ALA A O 1
ATOM 2570 N N . GLU A 1 335 ? 22.443 9.963 -46.142 1.00 86.00 335 GLU A N 1
ATOM 2571 C CA . GLU A 1 335 ? 22.240 8.864 -45.187 1.00 86.00 335 GLU A CA 1
ATOM 2572 C C . GLU A 1 335 ? 22.863 9.169 -43.822 1.00 86.00 335 GLU A C 1
ATOM 2574 O O . GLU A 1 335 ? 22.213 8.982 -42.798 1.00 86.00 335 GLU A O 1
ATOM 2579 N N . ARG A 1 336 ? 24.084 9.717 -43.780 1.00 87.06 336 ARG A N 1
ATOM 2580 C CA . ARG A 1 336 ? 24.735 10.125 -42.523 1.00 87.06 336 ARG A CA 1
ATOM 2581 C C . ARG A 1 336 ? 23.940 11.198 -41.786 1.00 87.06 336 ARG A C 1
ATOM 2583 O O . ARG A 1 336 ? 23.820 11.120 -40.567 1.00 87.06 336 ARG A O 1
ATOM 2590 N N . ARG A 1 337 ? 23.377 12.174 -42.507 1.00 90.12 337 ARG A N 1
ATOM 2591 C CA . ARG A 1 337 ? 22.491 13.190 -41.916 1.00 90.12 337 ARG A CA 1
ATOM 2592 C C . ARG A 1 337 ? 21.202 12.569 -41.382 1.00 90.12 337 ARG A C 1
ATOM 2594 O O . ARG A 1 337 ? 20.836 12.854 -40.250 1.00 90.12 337 ARG A O 1
ATOM 2601 N N . ALA A 1 338 ? 20.575 11.668 -42.136 1.00 88.56 338 ALA A N 1
ATOM 2602 C CA . ALA A 1 338 ? 19.379 10.960 -41.683 1.00 88.56 338 ALA A CA 1
ATOM 2603 C C . ALA A 1 338 ? 19.651 10.099 -40.436 1.00 88.56 338 ALA A C 1
ATOM 2605 O O . ALA A 1 338 ? 18.859 10.103 -39.496 1.00 88.56 338 ALA A O 1
ATOM 2606 N N . VAL A 1 339 ? 20.792 9.401 -40.385 1.00 82.56 339 VAL A N 1
ATOM 2607 C CA . VAL A 1 339 ? 21.216 8.634 -39.205 1.00 82.56 339 VAL A CA 1
ATOM 2608 C C . VAL A 1 339 ? 21.471 9.557 -38.014 1.00 82.56 339 VAL A C 1
ATOM 2610 O O . VAL A 1 339 ? 21.023 9.241 -36.915 1.00 82.56 339 VAL A O 1
ATOM 2613 N N . ALA A 1 340 ? 22.131 10.702 -38.214 1.00 89.00 340 ALA A N 1
ATOM 2614 C CA . ALA A 1 340 ? 22.357 11.680 -37.151 1.00 89.00 340 ALA A CA 1
ATOM 2615 C C . ALA A 1 340 ? 21.036 12.244 -36.596 1.00 89.00 340 ALA A C 1
ATOM 2617 O O . ALA A 1 340 ? 20.864 12.285 -35.381 1.00 89.00 340 ALA A O 1
ATOM 2618 N N . GLU A 1 341 ? 20.074 12.588 -37.459 1.00 89.75 341 GLU A N 1
ATOM 2619 C CA . GLU A 1 341 ? 18.742 13.042 -37.033 1.00 89.75 341 GLU A CA 1
ATOM 2620 C C . GLU A 1 341 ? 17.991 11.970 -36.231 1.00 89.75 341 GLU A C 1
ATOM 2622 O O . GLU A 1 341 ? 17.360 12.275 -35.220 1.00 89.75 341 GLU A O 1
ATOM 2627 N N . VAL A 1 342 ? 18.051 10.703 -36.656 1.00 86.25 342 VAL A N 1
ATOM 2628 C CA . VAL A 1 342 ? 17.421 9.588 -35.928 1.00 86.25 342 VAL A CA 1
ATOM 2629 C C . VAL A 1 342 ? 18.107 9.354 -34.580 1.00 86.25 342 VAL A C 1
ATOM 2631 O O . VAL A 1 342 ? 17.426 9.145 -33.578 1.00 86.25 342 VAL A O 1
ATOM 2634 N N . GLN A 1 343 ? 19.438 9.436 -34.521 1.00 84.31 343 GLN A N 1
ATOM 2635 C CA . GLN A 1 343 ? 20.189 9.327 -33.268 1.00 84.31 343 GLN A CA 1
ATOM 2636 C C . GLN A 1 343 ? 19.863 10.469 -32.301 1.00 84.31 343 GLN A C 1
ATOM 2638 O O . GLN A 1 343 ? 19.706 10.216 -31.108 1.00 84.31 343 GLN A O 1
ATOM 2643 N N . GLU A 1 344 ? 19.718 11.701 -32.793 1.00 89.69 344 GLU A N 1
ATOM 2644 C CA . GLU A 1 344 ? 19.329 12.853 -31.976 1.00 89.69 344 GLU A CA 1
ATOM 2645 C C . GLU A 1 344 ? 17.894 12.711 -31.450 1.00 89.69 344 GLU A C 1
ATOM 2647 O O . GLU A 1 344 ? 17.661 12.907 -30.256 1.00 89.69 344 GLU A O 1
ATOM 2652 N N . ARG A 1 345 ? 16.945 12.277 -32.296 1.00 87.88 345 ARG A N 1
ATOM 2653 C CA . ARG A 1 345 ? 15.566 11.979 -31.865 1.00 87.88 345 ARG A CA 1
ATOM 2654 C C . ARG A 1 345 ? 15.535 10.895 -30.792 1.00 87.88 345 ARG A C 1
ATOM 2656 O O . ARG A 1 345 ? 14.917 11.101 -29.754 1.00 87.88 345 ARG A O 1
ATOM 2663 N N . HIS A 1 346 ? 16.257 9.792 -30.981 1.00 79.62 346 HIS A N 1
ATOM 2664 C CA . HIS A 1 346 ? 16.331 8.736 -29.971 1.00 79.62 346 HIS A CA 1
ATOM 2665 C C . HIS A 1 346 ? 17.033 9.183 -28.687 1.00 79.62 346 HIS A C 1
ATOM 2667 O O . HIS A 1 346 ? 16.622 8.790 -27.597 1.00 79.62 346 HIS A O 1
ATOM 2673 N N . ALA A 1 347 ? 18.071 10.017 -28.775 1.00 88.06 347 ALA A N 1
ATOM 2674 C CA . ALA A 1 347 ? 18.710 10.587 -27.593 1.00 88.06 347 ALA A CA 1
ATOM 2675 C C . ALA A 1 347 ? 17.739 11.490 -26.811 1.00 88.06 347 ALA A C 1
ATOM 2677 O O . ALA A 1 347 ? 17.697 11.412 -25.582 1.00 88.06 347 ALA A O 1
ATOM 2678 N N . ALA A 1 348 ? 16.930 12.291 -27.511 1.00 90.25 348 ALA A N 1
ATOM 2679 C CA . ALA A 1 348 ? 15.890 13.120 -26.908 1.00 90.25 348 ALA A CA 1
ATOM 2680 C C . ALA A 1 348 ? 14.763 12.279 -26.280 1.00 90.25 348 ALA A C 1
ATOM 2682 O O . ALA A 1 348 ? 14.370 12.545 -25.146 1.00 90.25 348 ALA A O 1
ATOM 2683 N N . GLU A 1 349 ? 14.294 11.228 -26.959 1.00 88.44 349 GLU A N 1
ATOM 2684 C CA . GLU A 1 349 ? 13.300 10.281 -26.429 1.00 88.44 349 GLU A CA 1
ATOM 2685 C C . GLU A 1 349 ? 13.816 9.569 -25.171 1.00 88.44 349 GLU A C 1
ATOM 2687 O O . GLU A 1 349 ? 13.125 9.521 -24.157 1.00 88.44 349 GLU A O 1
ATOM 2692 N N . LEU A 1 350 ? 15.06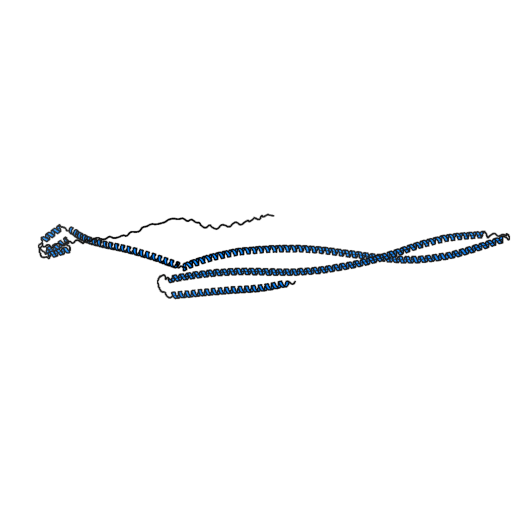0 9.076 -25.184 1.00 85.31 350 LEU A N 1
ATOM 2693 C CA . LEU A 1 350 ? 15.676 8.451 -24.010 1.00 85.31 350 LEU A CA 1
ATOM 2694 C C . LEU A 1 350 ? 15.846 9.435 -22.849 1.00 85.31 350 LEU A C 1
ATOM 2696 O O . LEU A 1 350 ? 15.707 9.037 -21.692 1.00 85.31 350 LEU A O 1
ATOM 2700 N N . ALA A 1 351 ? 16.155 10.703 -23.127 1.00 89.69 351 ALA A N 1
ATOM 2701 C CA . ALA A 1 351 ? 16.222 11.737 -22.100 1.00 89.69 351 ALA A CA 1
ATOM 2702 C C . ALA A 1 351 ? 14.837 12.018 -21.491 1.00 89.69 351 ALA A C 1
ATOM 2704 O O . ALA A 1 351 ? 14.724 12.074 -20.267 1.00 89.69 351 ALA A O 1
ATOM 2705 N N . ALA A 1 352 ? 13.793 12.110 -22.320 1.00 90.88 352 ALA A N 1
ATOM 2706 C CA . ALA A 1 352 ? 12.414 12.295 -21.870 1.00 90.88 352 ALA A CA 1
ATOM 2707 C C . ALA A 1 352 ? 11.928 11.112 -21.015 1.00 90.88 352 ALA A C 1
ATOM 2709 O O . ALA A 1 352 ? 11.439 11.318 -19.908 1.00 90.88 352 ALA A O 1
ATOM 2710 N N . VAL A 1 353 ? 12.163 9.873 -21.463 1.00 88.19 353 VAL A N 1
ATOM 2711 C CA . VAL A 1 353 ? 11.809 8.662 -20.702 1.00 88.19 353 VAL A CA 1
ATOM 2712 C C . VAL A 1 353 ? 12.577 8.592 -19.381 1.00 88.19 353 VAL A C 1
ATOM 2714 O O . VAL A 1 353 ? 12.007 8.240 -18.354 1.00 88.19 353 VAL A O 1
ATOM 2717 N N . ARG A 1 354 ? 13.866 8.958 -19.353 1.00 89.94 354 ARG A N 1
ATOM 2718 C CA . ARG A 1 354 ? 14.634 9.022 -18.094 1.00 89.94 354 ARG A CA 1
ATOM 2719 C C . ARG A 1 354 ? 14.071 10.056 -17.126 1.00 89.94 354 ARG A C 1
ATOM 2721 O O . ARG A 1 354 ? 14.060 9.796 -15.927 1.00 89.94 354 ARG A O 1
ATOM 2728 N N . GLN A 1 355 ? 13.623 11.202 -17.633 1.00 91.06 355 GLN A N 1
ATOM 2729 C CA . GLN A 1 355 ? 12.991 12.230 -16.814 1.00 91.06 355 GLN A CA 1
ATOM 2730 C C . GLN A 1 355 ? 11.656 11.737 -16.241 1.00 91.06 355 GLN A C 1
ATOM 2732 O O . GLN A 1 355 ? 11.423 11.913 -15.052 1.00 91.06 355 GLN A O 1
ATOM 2737 N N . GLU A 1 356 ? 10.834 11.061 -17.045 1.00 90.50 356 GLU A N 1
ATOM 2738 C CA . GLU A 1 356 ? 9.565 10.471 -16.597 1.00 90.50 356 GLU A CA 1
ATOM 2739 C C . GLU A 1 356 ? 9.779 9.355 -15.559 1.00 90.50 356 GLU A C 1
ATOM 2741 O O . GLU A 1 356 ? 9.103 9.301 -14.534 1.00 90.50 356 GLU A O 1
ATOM 2746 N N . VAL A 1 357 ? 10.786 8.498 -15.762 1.00 83.88 357 VAL A N 1
ATOM 2747 C CA . VAL A 1 357 ? 11.171 7.481 -14.772 1.00 83.88 357 VAL A CA 1
ATOM 2748 C C . VAL A 1 357 ? 11.642 8.130 -13.469 1.00 83.88 357 VAL A C 1
ATOM 2750 O O . VAL A 1 357 ? 11.283 7.641 -12.402 1.00 83.88 357 VAL A O 1
ATOM 2753 N N . ALA A 1 358 ? 12.404 9.225 -13.531 1.00 90.81 358 ALA A N 1
ATOM 2754 C CA . ALA A 1 358 ? 12.832 9.950 -12.336 1.00 90.81 358 ALA A CA 1
ATOM 2755 C C . ALA A 1 358 ? 11.638 10.564 -11.585 1.00 90.81 358 ALA A C 1
ATOM 2757 O O . ALA A 1 358 ? 11.547 10.413 -10.370 1.00 90.81 358 ALA A O 1
ATOM 2758 N N . THR A 1 359 ? 10.676 11.172 -12.291 1.00 91.06 359 THR A N 1
ATOM 2759 C CA . THR A 1 359 ? 9.467 11.717 -11.650 1.00 91.06 359 THR A CA 1
ATOM 2760 C C . THR A 1 359 ? 8.609 10.626 -11.017 1.00 91.06 359 THR A C 1
ATOM 2762 O O . THR A 1 359 ? 8.160 10.793 -9.888 1.00 91.06 359 THR A O 1
ATOM 2765 N N . LEU A 1 360 ? 8.447 9.479 -11.686 1.00 87.38 360 LEU A N 1
ATOM 2766 C CA . LEU A 1 360 ? 7.705 8.342 -11.132 1.00 87.38 360 LEU A CA 1
ATOM 2767 C C . LEU A 1 360 ? 8.421 7.713 -9.927 1.00 87.38 360 LEU A C 1
ATOM 2769 O O . LEU A 1 360 ? 7.766 7.231 -9.007 1.00 87.38 360 LEU A O 1
ATOM 2773 N N . GLN A 1 361 ? 9.757 7.717 -9.904 1.00 87.00 361 GLN A N 1
ATOM 2774 C CA . GLN A 1 361 ? 10.534 7.275 -8.742 1.00 87.00 361 GLN A CA 1
ATOM 2775 C C . GLN A 1 361 ? 10.373 8.225 -7.550 1.00 87.00 361 GLN A C 1
ATOM 2777 O O . GLN A 1 361 ? 10.214 7.746 -6.429 1.00 87.00 361 GLN A O 1
ATOM 2782 N N . ASP A 1 362 ? 10.367 9.539 -7.783 1.00 88.25 362 ASP A N 1
ATOM 2783 C CA . ASP A 1 362 ? 10.136 10.540 -6.736 1.00 88.25 362 ASP A CA 1
ATOM 2784 C C . ASP A 1 362 ? 8.702 10.474 -6.185 1.00 88.25 362 ASP A C 1
ATOM 2786 O O . ASP A 1 362 ? 8.495 10.598 -4.978 1.00 88.25 362 ASP A O 1
ATOM 2790 N N . GLU A 1 363 ? 7.704 10.256 -7.045 1.00 88.50 363 GLU A N 1
ATOM 2791 C CA . GLU A 1 363 ? 6.309 10.045 -6.637 1.00 88.50 363 GLU A CA 1
ATOM 2792 C C . GLU A 1 363 ? 6.152 8.752 -5.833 1.00 88.50 363 GLU A C 1
ATOM 2794 O O . GLU A 1 363 ? 5.601 8.786 -4.734 1.00 88.50 363 GLU A O 1
ATOM 2799 N N . ALA A 1 364 ? 6.725 7.640 -6.303 1.00 84.06 364 ALA A N 1
ATOM 2800 C CA . ALA A 1 364 ? 6.722 6.384 -5.559 1.00 84.06 364 ALA A CA 1
ATOM 2801 C C . ALA A 1 364 ? 7.437 6.521 -4.202 1.00 84.06 364 ALA A C 1
ATOM 2803 O O . ALA A 1 364 ? 6.964 5.989 -3.200 1.00 84.06 364 ALA A O 1
ATOM 2804 N N . ALA A 1 365 ? 8.549 7.261 -4.137 1.00 87.75 365 ALA A N 1
ATOM 2805 C CA . ALA A 1 365 ? 9.242 7.536 -2.881 1.00 87.75 365 ALA A CA 1
ATOM 2806 C C . ALA A 1 365 ? 8.351 8.329 -1.909 1.00 87.75 365 ALA A C 1
ATOM 2808 O O . ALA A 1 365 ? 8.237 7.944 -0.743 1.00 87.75 365 ALA A O 1
ATOM 2809 N N . LYS A 1 366 ? 7.653 9.366 -2.388 1.00 91.00 366 LYS A N 1
ATOM 2810 C CA . LYS A 1 366 ? 6.691 10.132 -1.578 1.00 91.00 366 LYS A CA 1
ATOM 2811 C C . LYS A 1 366 ? 5.534 9.270 -1.086 1.00 91.00 366 LYS A C 1
ATOM 2813 O O . LYS A 1 366 ? 5.232 9.308 0.101 1.00 91.00 366 LYS A O 1
ATOM 2818 N N . GLU A 1 367 ? 4.940 8.444 -1.944 1.00 86.25 367 GLU A N 1
ATOM 2819 C CA . GLU A 1 367 ? 3.871 7.522 -1.538 1.00 86.25 367 GLU A CA 1
ATOM 2820 C C . GLU A 1 367 ? 4.355 6.531 -0.472 1.00 86.25 367 GLU A C 1
ATOM 2822 O O . GLU A 1 367 ? 3.634 6.245 0.485 1.00 86.25 367 GLU A O 1
ATOM 2827 N N . THR A 1 368 ? 5.593 6.032 -0.582 1.00 86.19 368 THR A N 1
ATOM 2828 C CA . THR A 1 368 ? 6.163 5.154 0.451 1.00 86.19 368 THR A CA 1
ATOM 2829 C C . THR A 1 368 ? 6.432 5.880 1.766 1.00 86.19 368 THR A C 1
ATOM 2831 O O . THR A 1 368 ? 6.218 5.292 2.826 1.00 86.19 368 THR A O 1
ATOM 2834 N N . GLU A 1 369 ? 6.854 7.146 1.730 1.00 89.69 369 GLU A N 1
ATOM 2835 C CA . GLU A 1 369 ? 7.058 7.968 2.927 1.00 89.69 369 GLU A CA 1
ATOM 2836 C C . GLU A 1 369 ? 5.723 8.302 3.607 1.00 89.69 369 GLU A C 1
ATOM 2838 O O . GLU A 1 369 ? 5.582 8.132 4.820 1.00 89.69 369 GLU A O 1
ATOM 2843 N N . GLU A 1 370 ? 4.706 8.683 2.831 1.00 89.25 370 GLU A N 1
ATOM 2844 C CA . GLU A 1 370 ? 3.349 8.920 3.324 1.00 89.25 370 GLU A CA 1
ATOM 2845 C C . GLU A 1 370 ? 2.754 7.643 3.929 1.00 89.25 370 GLU A C 1
ATOM 2847 O O . GLU A 1 370 ? 2.264 7.670 5.062 1.00 89.25 370 GLU A O 1
ATOM 2852 N N . ALA A 1 371 ? 2.874 6.501 3.245 1.00 85.81 371 ALA A N 1
ATOM 2853 C CA . ALA A 1 371 ? 2.428 5.208 3.758 1.00 85.81 371 ALA A CA 1
ATOM 2854 C C . ALA A 1 371 ? 3.173 4.807 5.042 1.00 85.81 371 ALA A C 1
ATOM 2856 O O . ALA A 1 371 ? 2.544 4.333 5.991 1.00 85.81 371 ALA A O 1
ATOM 2857 N N . ALA A 1 372 ? 4.488 5.040 5.117 1.00 89.06 372 ALA A N 1
ATOM 2858 C CA . ALA A 1 372 ? 5.277 4.793 6.321 1.00 89.06 372 ALA A CA 1
ATOM 2859 C C . ALA A 1 372 ? 4.860 5.714 7.481 1.00 89.06 372 ALA A C 1
ATOM 2861 O O . ALA A 1 372 ? 4.751 5.254 8.618 1.00 89.06 372 ALA A O 1
ATOM 2862 N N . SER A 1 373 ? 4.558 6.987 7.208 1.00 92.19 373 SER A N 1
ATOM 2863 C CA . SER A 1 373 ? 4.080 7.941 8.217 1.00 92.19 373 SER A CA 1
ATOM 2864 C C . SER A 1 373 ? 2.689 7.571 8.757 1.00 92.19 373 SER A C 1
ATOM 2866 O O . SER A 1 373 ? 2.447 7.611 9.968 1.00 92.19 373 SER A O 1
ATOM 2868 N N . LEU A 1 374 ? 1.787 7.112 7.883 1.00 91.44 374 LEU A N 1
ATOM 2869 C CA . LEU A 1 374 ? 0.462 6.611 8.253 1.00 91.44 374 LEU A CA 1
ATOM 2870 C C . LEU A 1 374 ? 0.557 5.296 9.036 1.00 91.44 374 LEU A C 1
ATOM 2872 O O . LEU A 1 374 ? -0.180 5.088 9.997 1.00 91.44 374 LEU A O 1
ATOM 2876 N N . ALA A 1 375 ? 1.485 4.411 8.669 1.00 88.75 375 ALA A N 1
ATOM 2877 C CA . ALA A 1 375 ? 1.744 3.193 9.429 1.00 88.75 375 ALA A CA 1
ATOM 2878 C C . ALA A 1 375 ? 2.309 3.511 10.823 1.00 88.75 375 ALA A C 1
ATOM 2880 O O . ALA A 1 375 ? 1.852 2.938 11.810 1.00 88.75 375 ALA A O 1
ATOM 2881 N N . ALA A 1 376 ? 3.245 4.459 10.927 1.00 91.88 376 ALA A N 1
ATOM 2882 C CA . ALA A 1 376 ? 3.837 4.872 12.198 1.00 91.88 376 ALA A CA 1
ATOM 2883 C C . ALA A 1 376 ? 2.814 5.531 13.140 1.00 91.88 376 ALA A C 1
ATOM 2885 O O . ALA A 1 376 ? 2.822 5.266 14.341 1.00 91.88 376 ALA A O 1
ATOM 2886 N N . THR A 1 377 ? 1.908 6.358 12.608 1.00 91.69 377 THR A N 1
ATOM 2887 C CA . THR A 1 377 ? 0.823 6.966 13.400 1.00 91.69 377 THR A CA 1
ATOM 2888 C C . THR A 1 377 ? -0.164 5.916 13.905 1.00 91.69 377 THR A C 1
ATOM 2890 O O . THR A 1 377 ? -0.439 5.890 15.102 1.00 91.69 377 THR A O 1
ATOM 2893 N N . LYS A 1 378 ? -0.603 4.982 13.052 1.00 89.88 378 LYS A N 1
ATOM 2894 C CA . LYS A 1 378 ? -1.472 3.866 13.469 1.00 89.88 378 LYS A CA 1
ATOM 2895 C C . LYS A 1 378 ? -0.812 2.948 14.496 1.00 89.88 378 LYS A C 1
ATOM 2897 O O . LYS A 1 378 ? -1.465 2.521 15.444 1.00 89.88 378 LYS A O 1
ATOM 2902 N N . LEU A 1 379 ? 0.481 2.649 14.339 1.00 90.62 379 LEU A N 1
ATOM 2903 C CA . LEU A 1 379 ? 1.225 1.848 15.314 1.00 90.62 379 LEU A CA 1
ATOM 2904 C C . LEU A 1 379 ? 1.231 2.536 16.685 1.00 90.62 379 LEU A C 1
ATOM 2906 O O . LEU A 1 379 ? 0.945 1.898 17.693 1.00 90.62 379 LEU A O 1
ATOM 2910 N N . ARG A 1 380 ? 1.479 3.850 16.708 1.00 94.00 380 ARG A N 1
ATOM 2911 C CA . ARG A 1 380 ? 1.461 4.654 17.933 1.00 94.00 380 ARG A CA 1
ATOM 2912 C C . ARG A 1 380 ? 0.078 4.692 18.587 1.00 94.00 380 ARG A C 1
ATOM 2914 O O . ARG A 1 380 ? -0.016 4.555 19.800 1.00 94.00 380 ARG A O 1
ATOM 2921 N N . GLU A 1 381 ? -0.992 4.823 17.803 1.00 91.38 381 GLU A N 1
ATOM 2922 C CA . GLU A 1 381 ? -2.369 4.759 18.315 1.00 91.38 381 GLU A CA 1
ATOM 2923 C C . GLU A 1 381 ? -2.681 3.395 18.949 1.00 91.38 381 GLU A C 1
ATOM 2925 O O . GLU A 1 381 ? -3.259 3.338 20.035 1.00 91.38 381 GLU A O 1
ATOM 2930 N N . HIS A 1 382 ? -2.247 2.298 18.322 1.00 88.50 382 HIS A N 1
ATOM 2931 C CA . HIS A 1 382 ? -2.386 0.959 18.895 1.00 88.50 382 HIS A CA 1
ATOM 2932 C C . HIS A 1 382 ? -1.547 0.773 20.167 1.00 88.50 382 HIS A C 1
ATOM 2934 O O . HIS A 1 382 ? -2.017 0.171 21.134 1.00 88.50 382 HIS A O 1
ATOM 2940 N N . GLU A 1 383 ? -0.323 1.299 20.215 1.00 92.00 383 GLU A N 1
ATOM 2941 C CA . GLU A 1 383 ? 0.496 1.296 21.431 1.00 92.00 383 GLU A CA 1
ATOM 2942 C C . GLU A 1 383 ? -0.187 2.074 22.566 1.00 92.00 383 GLU A C 1
ATOM 2944 O O . GLU A 1 383 ? -0.295 1.567 23.685 1.00 92.00 383 GLU A O 1
ATOM 2949 N N . ASP A 1 384 ? -0.739 3.253 22.277 1.00 93.44 384 ASP A N 1
ATOM 2950 C CA . ASP A 1 384 ? -1.488 4.051 23.248 1.00 93.44 384 ASP A CA 1
ATOM 2951 C C . ASP A 1 384 ? -2.756 3.322 23.730 1.00 93.44 384 ASP A C 1
ATOM 2953 O O . ASP A 1 384 ? -3.049 3.311 24.929 1.00 93.44 384 ASP A O 1
ATOM 2957 N N . GLU A 1 385 ? -3.496 2.658 22.836 1.00 93.62 385 GLU A N 1
ATOM 2958 C CA . GLU A 1 385 ? -4.685 1.874 23.194 1.00 93.62 385 GLU A CA 1
ATOM 2959 C C . GLU A 1 385 ? -4.329 0.650 24.051 1.00 93.62 385 GLU A C 1
ATOM 2961 O O . GLU A 1 385 ? -4.973 0.397 25.072 1.00 93.62 385 GLU A O 1
ATOM 2966 N N . THR A 1 386 ? -3.264 -0.079 23.708 1.00 91.25 386 THR A N 1
ATOM 2967 C CA . THR A 1 386 ? -2.802 -1.219 24.518 1.00 91.25 386 THR A CA 1
ATOM 2968 C C . THR A 1 386 ? -2.314 -0.783 25.899 1.00 91.25 386 THR A C 1
ATOM 2970 O O . THR A 1 386 ? -2.580 -1.477 26.884 1.00 91.25 386 THR A O 1
ATOM 2973 N N . ASN A 1 387 ? -1.661 0.377 26.011 1.00 93.81 387 ASN A N 1
ATOM 2974 C CA . ASN A 1 387 ? -1.257 0.944 27.297 1.00 93.81 387 ASN A CA 1
ATOM 2975 C C . ASN A 1 387 ? -2.469 1.371 28.135 1.00 93.81 387 ASN A C 1
ATOM 2977 O O . ASN A 1 387 ? -2.543 1.002 29.307 1.00 93.81 387 ASN A O 1
ATOM 2981 N N . ARG A 1 388 ? -3.467 2.035 27.533 1.00 95.25 388 ARG A N 1
ATOM 2982 C CA . ARG A 1 388 ? -4.737 2.363 28.210 1.00 95.25 388 ARG A CA 1
ATOM 2983 C C . ARG A 1 388 ? -5.446 1.113 28.724 1.00 95.25 388 ARG A C 1
ATOM 2985 O O . ARG A 1 388 ? -5.843 1.066 29.885 1.00 95.25 388 ARG A O 1
ATOM 2992 N N . LEU A 1 389 ? -5.543 0.069 27.898 1.00 92.38 389 LEU A N 1
ATOM 2993 C CA . LEU A 1 389 ? -6.144 -1.200 28.310 1.00 92.38 389 LEU A CA 1
ATOM 2994 C C . LEU A 1 389 ? -5.365 -1.846 29.460 1.00 92.38 389 LEU A C 1
ATOM 2996 O O . LEU A 1 389 ? -5.980 -2.312 30.416 1.00 92.38 389 LEU A O 1
ATOM 3000 N N . ARG A 1 390 ? -4.027 -1.846 29.422 1.00 92.94 390 ARG A N 1
ATOM 3001 C CA . ARG A 1 390 ? -3.196 -2.354 30.528 1.00 92.94 390 ARG A CA 1
ATOM 3002 C C . ARG A 1 390 ? -3.413 -1.577 31.822 1.00 92.94 390 ARG A C 1
ATOM 3004 O O . ARG A 1 390 ? -3.512 -2.199 32.879 1.00 92.94 390 ARG A O 1
ATOM 3011 N N . GLU A 1 391 ? -3.505 -0.252 31.760 1.00 94.88 391 GLU A N 1
ATOM 3012 C CA . GLU A 1 391 ? -3.819 0.575 32.927 1.00 94.88 391 GLU A CA 1
ATOM 3013 C C . GLU A 1 391 ? -5.202 0.249 33.493 1.00 94.88 391 GLU A C 1
ATOM 3015 O O . GLU A 1 391 ? -5.349 0.091 34.705 1.00 94.88 391 GLU A O 1
ATOM 3020 N N . ASP A 1 392 ? -6.208 0.096 32.635 1.00 94.00 392 ASP A N 1
ATOM 3021 C CA . ASP A 1 392 ? -7.564 -0.238 33.061 1.00 94.00 392 ASP A CA 1
ATOM 3022 C C . ASP A 1 392 ? -7.652 -1.652 33.640 1.00 94.00 392 ASP A C 1
ATOM 3024 O O . ASP A 1 392 ? -8.300 -1.853 34.668 1.00 94.00 392 ASP A O 1
ATOM 3028 N N . PHE A 1 393 ? -6.952 -2.630 33.057 1.00 93.06 393 PHE A N 1
ATOM 3029 C CA . PHE A 1 393 ? -6.823 -3.970 33.634 1.00 93.06 393 PHE A CA 1
ATOM 3030 C C . PHE A 1 393 ? -6.071 -3.954 34.965 1.00 93.06 393 PHE A C 1
ATOM 3032 O O . PHE A 1 393 ? -6.467 -4.666 35.886 1.00 93.06 393 PHE A O 1
ATOM 3039 N N . SER A 1 394 ? -5.034 -3.126 35.105 1.00 94.69 394 SER A N 1
ATOM 3040 C CA . SER A 1 394 ? -4.316 -2.943 36.368 1.00 94.69 394 SER A CA 1
ATOM 3041 C C . SER A 1 394 ? -5.244 -2.383 37.451 1.00 94.69 394 SER A C 1
ATOM 3043 O O . SER A 1 394 ? -5.374 -2.991 38.512 1.00 94.69 394 SER A O 1
ATOM 3045 N N . LYS A 1 395 ? -5.991 -1.307 37.151 1.00 94.88 395 LYS A N 1
ATOM 3046 C CA . LYS A 1 395 ? -6.982 -0.700 38.063 1.00 94.88 395 LYS A CA 1
ATOM 3047 C C . LYS A 1 395 ? -8.089 -1.686 38.444 1.00 94.88 395 LYS A C 1
ATOM 3049 O O . LYS A 1 395 ? -8.423 -1.828 39.621 1.00 94.88 395 LYS A O 1
ATOM 3054 N N . LYS A 1 396 ? -8.643 -2.407 37.461 1.00 94.62 396 LYS A N 1
ATOM 3055 C CA . LYS A 1 396 ? -9.652 -3.452 37.699 1.00 94.62 396 LYS A CA 1
ATOM 3056 C C . LYS A 1 396 ? -9.083 -4.589 38.544 1.00 94.62 396 LYS A C 1
ATOM 3058 O O . LYS A 1 396 ? -9.751 -5.040 39.466 1.00 94.62 396 LYS A O 1
ATOM 3063 N N . SER A 1 397 ? -7.843 -5.016 38.296 1.00 92.50 397 SER A N 1
ATOM 3064 C CA . SER A 1 397 ? -7.183 -6.046 39.102 1.00 92.50 397 SER A CA 1
ATOM 3065 C C . SER A 1 397 ? -6.928 -5.578 40.532 1.00 92.50 397 SER A C 1
ATOM 3067 O O . SER A 1 397 ? -7.113 -6.378 41.447 1.00 92.50 397 SER A O 1
ATOM 3069 N N . THR A 1 398 ? -6.530 -4.322 40.755 1.00 93.69 398 THR A N 1
ATOM 3070 C CA . THR A 1 398 ? -6.351 -3.794 42.114 1.00 93.69 398 THR A CA 1
ATOM 3071 C C . THR A 1 398 ? -7.676 -3.699 42.861 1.00 93.69 398 THR A C 1
ATOM 3073 O O . THR A 1 398 ? -7.735 -4.101 44.019 1.00 93.69 398 THR A O 1
ATOM 3076 N N . LEU A 1 399 ? -8.747 -3.262 42.190 1.00 93.50 399 LEU A N 1
ATOM 3077 C CA . LEU A 1 399 ? -10.089 -3.188 42.773 1.00 93.50 399 LEU A CA 1
ATOM 3078 C C . LEU A 1 399 ? -10.629 -4.589 43.094 1.00 93.50 399 LEU A C 1
ATOM 3080 O O . LEU A 1 399 ? -11.127 -4.819 44.190 1.00 93.50 399 LEU A O 1
ATOM 3084 N N . ALA A 1 400 ? -10.457 -5.556 42.188 1.00 93.31 400 ALA A N 1
ATOM 3085 C CA . ALA A 1 400 ? -10.844 -6.944 42.433 1.00 93.31 400 ALA A CA 1
ATOM 3086 C C . ALA A 1 400 ? -10.100 -7.543 43.638 1.00 93.31 400 ALA A C 1
ATOM 3088 O O . ALA A 1 400 ? -10.718 -8.194 44.473 1.00 93.31 400 ALA A O 1
ATOM 3089 N N . ARG A 1 401 ? -8.791 -7.283 43.777 1.00 93.44 401 ARG A N 1
ATOM 3090 C CA . ARG A 1 401 ? -8.019 -7.723 44.953 1.00 93.44 401 ARG A CA 1
ATOM 3091 C C . ARG A 1 401 ? -8.489 -7.053 46.246 1.00 93.44 401 ARG A C 1
ATOM 3093 O O . ARG A 1 401 ? -8.530 -7.726 47.267 1.00 93.44 401 ARG A O 1
ATOM 3100 N N . GLN A 1 402 ? -8.848 -5.768 46.207 1.00 94.50 402 GLN A N 1
ATOM 3101 C CA . GLN A 1 402 ? -9.416 -5.061 47.362 1.00 94.50 402 GLN A CA 1
ATOM 3102 C C . GLN A 1 402 ? -10.761 -5.658 47.777 1.00 94.50 402 GLN A C 1
ATOM 3104 O O . GLN A 1 402 ? -10.937 -5.977 48.945 1.00 94.50 402 GLN A O 1
ATOM 3109 N N . LEU A 1 403 ? -11.666 -5.900 46.823 1.00 92.44 403 LEU A N 1
ATOM 3110 C CA . LEU A 1 403 ? -12.953 -6.537 47.106 1.00 92.44 403 LEU A CA 1
ATOM 3111 C C . LEU A 1 403 ? -12.787 -7.949 47.674 1.00 92.44 403 LEU A C 1
ATOM 3113 O O . LEU A 1 403 ? -13.511 -8.315 48.592 1.00 92.44 403 LEU A O 1
ATOM 3117 N N . ILE A 1 404 ? -11.841 -8.740 47.155 1.00 93.12 404 ILE A N 1
ATOM 3118 C CA . ILE A 1 404 ? -11.541 -10.068 47.711 1.00 93.12 404 ILE A CA 1
ATOM 3119 C C . ILE A 1 404 ? -11.046 -9.932 49.155 1.00 93.12 404 ILE A C 1
ATOM 3121 O O . ILE A 1 404 ? -11.599 -10.586 50.030 1.00 93.12 404 ILE A O 1
ATOM 3125 N N . ALA A 1 405 ? -10.095 -9.033 49.425 1.00 94.69 405 ALA A N 1
ATOM 3126 C CA . ALA A 1 405 ? -9.591 -8.806 50.780 1.00 94.69 405 ALA A CA 1
ATOM 3127 C C . ALA A 1 405 ? -10.695 -8.351 51.755 1.00 94.69 405 ALA A C 1
ATOM 3129 O O . ALA A 1 405 ? -10.796 -8.880 52.856 1.00 94.69 405 ALA A O 1
ATOM 3130 N N . GLU A 1 406 ? -11.576 -7.433 51.344 1.00 94.56 406 GLU A N 1
ATOM 3131 C CA . GLU A 1 406 ? -12.719 -6.993 52.158 1.00 94.56 406 GLU A CA 1
ATOM 3132 C C . GLU A 1 406 ? -13.704 -8.133 52.450 1.00 94.56 406 GLU A C 1
ATOM 3134 O O . GLU A 1 406 ? -14.272 -8.213 53.543 1.00 94.56 406 GLU A O 1
ATOM 3139 N N . LYS A 1 407 ? -13.931 -9.020 51.473 1.00 93.56 407 LYS A N 1
ATOM 3140 C CA . LYS A 1 407 ? -14.796 -10.192 51.643 1.00 93.56 407 LYS A CA 1
ATOM 3141 C C . LYS A 1 407 ? -14.152 -11.237 52.542 1.00 93.56 407 LYS A C 1
ATOM 3143 O O . LYS A 1 407 ? -14.856 -11.784 53.384 1.00 93.56 407 LYS A O 1
ATOM 3148 N N . ASP A 1 408 ? -12.850 -11.463 52.416 1.00 94.25 408 ASP A N 1
ATOM 3149 C CA . ASP A 1 408 ? -12.097 -12.355 53.295 1.00 94.25 408 ASP A CA 1
ATOM 3150 C C . ASP A 1 408 ? -12.108 -11.841 54.745 1.00 94.25 408 ASP A C 1
ATOM 3152 O O . ASP A 1 408 ? -12.369 -12.617 55.662 1.00 94.25 408 ASP A O 1
ATOM 3156 N N . ASP A 1 409 ? -11.942 -10.532 54.967 1.00 94.44 409 ASP A N 1
ATOM 3157 C CA . ASP A 1 409 ? -12.059 -9.908 56.294 1.00 94.44 409 ASP A CA 1
ATOM 3158 C C . ASP A 1 409 ? -13.475 -10.057 56.877 1.00 94.44 409 ASP A C 1
ATOM 3160 O O . ASP A 1 409 ? -13.650 -10.349 58.064 1.00 94.44 409 ASP A O 1
ATOM 3164 N N . ALA A 1 410 ? -14.510 -9.861 56.054 1.00 92.50 410 ALA A N 1
ATOM 3165 C CA . ALA A 1 410 ? -15.897 -10.052 56.472 1.00 92.50 410 ALA A CA 1
ATOM 3166 C C . ALA A 1 410 ? -16.190 -11.520 56.817 1.00 92.50 410 ALA A C 1
ATOM 3168 O O . ALA A 1 410 ? -16.845 -11.791 57.824 1.00 92.50 410 ALA A O 1
ATOM 3169 N N . LEU A 1 411 ? -15.673 -12.459 56.019 1.00 90.75 411 LEU A N 1
ATOM 3170 C CA . LEU A 1 411 ? -15.762 -13.889 56.297 1.00 90.75 411 LEU A CA 1
ATOM 3171 C C . LEU A 1 411 ? -15.059 -14.233 57.610 1.00 90.75 411 LEU A C 1
ATOM 3173 O O . LEU A 1 411 ? -15.661 -14.917 58.429 1.00 90.75 411 LEU A O 1
ATOM 3177 N N . GLN A 1 412 ? -13.857 -13.707 57.862 1.00 94.19 412 GLN A N 1
ATOM 3178 C CA . GLN A 1 412 ? -13.145 -13.921 59.126 1.00 94.19 412 GLN A CA 1
ATOM 3179 C C . GLN A 1 412 ? -13.950 -13.432 60.335 1.00 94.19 412 GLN A C 1
ATOM 3181 O O . GLN A 1 412 ? -14.079 -14.163 61.319 1.00 94.19 412 GLN A O 1
ATOM 3186 N N . ARG A 1 413 ? -14.546 -12.234 60.258 1.00 93.69 413 ARG A N 1
ATOM 3187 C CA . ARG A 1 413 ? -15.408 -11.704 61.331 1.00 93.69 413 ARG A CA 1
ATOM 3188 C C . ARG A 1 413 ? -16.629 -12.582 61.570 1.00 93.69 413 ARG A C 1
ATOM 3190 O O . ARG A 1 413 ? -16.901 -12.927 62.712 1.00 93.69 413 ARG A O 1
ATOM 3197 N N . LEU A 1 414 ? -17.322 -12.984 60.505 1.00 91.56 414 LEU A N 1
ATOM 3198 C CA . LEU A 1 414 ? -18.485 -13.865 60.614 1.00 91.56 414 LEU A CA 1
ATOM 3199 C C . LEU A 1 414 ? -18.107 -15.243 61.164 1.00 91.56 414 LEU A C 1
ATOM 3201 O O . LEU A 1 414 ? -18.865 -15.813 61.939 1.00 91.56 414 LEU A O 1
ATOM 3205 N N . THR A 1 415 ? -16.938 -15.782 60.803 1.00 92.00 415 THR A N 1
ATOM 3206 C CA . THR A 1 415 ? -16.460 -17.048 61.372 1.00 92.00 415 THR A CA 1
ATOM 3207 C C . THR A 1 415 ? -16.105 -16.922 62.851 1.00 92.00 415 THR A C 1
ATOM 3209 O O . THR A 1 415 ? -16.436 -17.829 63.607 1.00 92.00 415 THR A O 1
ATOM 3212 N N . GLN A 1 416 ? -15.505 -15.804 63.278 1.00 93.94 416 GLN A N 1
ATOM 3213 C CA . GLN A 1 416 ? -15.228 -15.531 64.693 1.00 93.94 416 GLN A CA 1
ATOM 3214 C C . GLN A 1 416 ? -16.524 -15.381 65.487 1.00 93.94 416 GLN A C 1
ATOM 3216 O O . GLN A 1 416 ? -16.680 -16.030 66.511 1.00 93.94 416 GLN A O 1
ATOM 3221 N N . GLU A 1 417 ? -17.483 -14.601 64.987 1.00 91.19 417 GLU A N 1
ATOM 3222 C CA . GLU A 1 417 ? -18.796 -14.435 65.618 1.00 91.19 417 GLU A CA 1
ATOM 3223 C C . GLU A 1 417 ? -19.552 -15.770 65.687 1.00 91.19 417 GLU A C 1
ATOM 3225 O O . GLU A 1 417 ? -20.149 -16.103 66.708 1.00 91.19 417 GLU A O 1
ATOM 3230 N N . ALA A 1 418 ? -19.475 -16.587 64.633 1.00 89.38 418 ALA A N 1
ATOM 3231 C CA . ALA A 1 418 ? -20.048 -17.926 64.638 1.00 89.38 418 ALA A CA 1
ATOM 3232 C C . ALA A 1 418 ? -19.365 -18.850 65.661 1.00 89.38 418 ALA A C 1
ATOM 3234 O O . ALA A 1 418 ? -20.060 -19.623 66.318 1.00 89.38 418 ALA A O 1
ATOM 3235 N N . GLU A 1 419 ? -18.039 -18.789 65.823 1.00 91.94 419 GLU A N 1
ATOM 3236 C C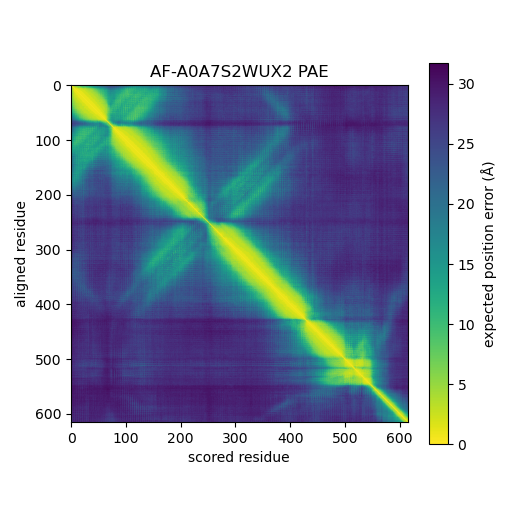A . GLU A 1 419 ? -17.313 -19.534 66.862 1.00 91.94 419 GLU A CA 1
ATOM 3237 C C . GLU A 1 419 ? -17.640 -19.037 68.272 1.00 91.94 419 GLU A C 1
ATOM 3239 O O . GLU A 1 419 ? -17.874 -19.857 69.159 1.00 91.94 419 GLU A O 1
ATOM 3244 N N . GLU A 1 420 ? -17.721 -17.723 68.481 1.00 87.69 420 GLU A N 1
ATOM 3245 C CA . GLU A 1 420 ? -18.130 -17.113 69.747 1.00 87.69 420 GLU A CA 1
ATOM 3246 C C . GLU A 1 420 ? -19.541 -17.563 70.119 1.00 87.69 420 GLU A C 1
ATOM 3248 O O . GLU A 1 420 ? -19.723 -18.167 71.175 1.00 87.69 420 GLU A O 1
ATOM 3253 N N . LEU A 1 421 ? -20.516 -17.390 69.224 1.00 85.06 421 LEU A N 1
ATOM 3254 C CA . LEU A 1 421 ? -21.893 -17.841 69.425 1.00 85.06 421 LEU A CA 1
ATOM 3255 C C . LEU A 1 421 ? -21.966 -19.350 69.651 1.00 85.06 421 LEU A C 1
ATOM 3257 O O . LEU A 1 421 ? -22.697 -19.812 70.526 1.00 85.06 421 LEU A O 1
ATOM 3261 N N . ARG A 1 422 ? -21.190 -20.139 68.904 1.00 85.38 422 ARG A N 1
ATOM 3262 C CA . ARG A 1 422 ? -21.128 -21.586 69.109 1.00 85.38 422 ARG A CA 1
ATOM 3263 C C . ARG A 1 422 ? -20.562 -21.927 70.486 1.00 85.38 422 ARG A C 1
ATOM 3265 O O . ARG A 1 422 ? -21.120 -22.797 71.144 1.00 85.38 422 ARG A O 1
ATOM 3272 N N . SER A 1 423 ? -19.534 -21.223 70.957 1.00 85.81 423 SER A N 1
ATOM 3273 C CA . SER A 1 423 ? -18.990 -21.387 72.309 1.00 85.81 423 SER A CA 1
ATOM 3274 C C . SER A 1 423 ? -19.967 -20.912 73.396 1.00 85.81 423 SER A C 1
ATOM 3276 O O . SER A 1 423 ? -20.066 -21.537 74.451 1.00 85.81 423 SER A O 1
ATOM 3278 N N . GLU A 1 424 ? -20.762 -19.868 73.144 1.00 79.06 424 GLU A N 1
ATOM 3279 C CA . GLU A 1 424 ? -21.824 -19.398 74.045 1.00 79.06 424 GLU A CA 1
ATOM 3280 C C . GLU A 1 424 ? -22.988 -20.394 74.142 1.00 79.06 424 GLU A C 1
ATOM 3282 O O . GLU A 1 424 ? -23.565 -20.580 75.218 1.00 79.06 424 GLU A O 1
ATOM 3287 N N . VAL A 1 425 ? -23.315 -21.062 73.033 1.00 77.56 425 VAL A N 1
ATOM 3288 C CA . VAL A 1 425 ? -24.321 -22.128 72.982 1.00 77.56 425 VAL A CA 1
ATOM 3289 C C . VAL A 1 425 ? -23.788 -23.408 73.630 1.00 77.56 425 VAL A C 1
ATOM 3291 O O . VAL A 1 425 ? -24.474 -23.989 74.469 1.00 77.56 425 VAL A O 1
ATOM 3294 N N . GLU A 1 426 ? -22.563 -23.832 73.304 1.00 78.50 426 GLU A N 1
ATOM 3295 C CA . GLU A 1 426 ? -21.921 -25.027 73.876 1.00 78.50 426 GLU A CA 1
ATOM 3296 C C . GLU A 1 426 ? -21.646 -24.871 75.380 1.00 78.50 426 GLU A C 1
ATOM 3298 O O . GLU A 1 426 ? -21.761 -25.840 76.130 1.00 78.50 426 GLU A O 1
ATOM 3303 N N . SER A 1 427 ? -21.359 -23.655 75.853 1.00 75.56 427 SER A N 1
ATOM 3304 C CA . SER A 1 427 ? -21.211 -23.369 77.286 1.00 75.56 427 SER A CA 1
ATOM 3305 C C . SER A 1 427 ? -22.541 -23.300 78.042 1.00 75.56 427 SER A C 1
ATOM 3307 O O . SER A 1 427 ? -22.524 -23.177 79.264 1.00 75.56 427 SER A O 1
ATOM 3309 N N . GLY A 1 428 ? -23.696 -23.350 77.360 1.00 66.50 428 GLY A N 1
ATOM 3310 C CA . GLY A 1 428 ? -25.027 -23.276 77.983 1.00 66.50 428 GLY A CA 1
ATOM 3311 C C . GLY A 1 428 ? -25.323 -21.955 78.711 1.00 66.50 428 GLY A C 1
ATOM 3312 O O . GLY A 1 428 ? -26.409 -21.777 79.275 1.00 66.50 428 GLY A O 1
ATOM 3313 N N . GLY A 1 429 ? -24.389 -20.999 78.678 1.00 65.62 429 GLY A N 1
ATOM 3314 C CA . GLY A 1 429 ? -24.402 -19.806 79.517 1.00 65.62 429 GLY A CA 1
ATOM 3315 C C . GLY A 1 429 ? -25.454 -18.778 79.113 1.00 65.62 429 GLY A C 1
ATOM 3316 O O . GLY A 1 429 ? -25.845 -17.963 79.946 1.00 65.62 429 GLY A O 1
ATOM 3317 N N . HIS A 1 430 ? -25.934 -18.794 77.865 1.00 63.47 430 HIS A N 1
ATOM 3318 C CA . HIS A 1 430 ? -27.028 -17.918 77.436 1.00 63.47 430 HIS A CA 1
ATOM 3319 C C . HIS A 1 430 ? -28.389 -18.430 77.929 1.00 63.47 430 HIS A C 1
ATOM 3321 O O . HIS A 1 430 ? -29.169 -17.659 78.487 1.00 63.47 430 HIS A O 1
ATOM 3327 N N . SER A 1 431 ? -28.655 -19.736 77.809 1.00 68.94 431 SER A N 1
ATOM 3328 C CA . SER A 1 431 ? -29.858 -20.354 78.382 1.00 68.94 431 SER A CA 1
ATOM 3329 C C . SER A 1 431 ? -29.879 -20.244 79.904 1.00 68.94 431 SER A C 1
ATOM 3331 O O . SER A 1 431 ? -30.910 -19.901 80.474 1.00 68.94 431 SER A O 1
ATOM 3333 N N . GLU A 1 432 ? -28.740 -20.450 80.565 1.00 71.88 432 GLU A N 1
ATOM 3334 C CA . GLU A 1 432 ? -28.637 -20.355 82.021 1.00 71.88 432 GLU A CA 1
ATOM 3335 C C . GLU A 1 432 ? -28.762 -18.904 82.516 1.00 71.88 432 GLU A C 1
ATOM 3337 O O . GLU A 1 432 ? -29.517 -18.650 83.456 1.00 71.88 432 GLU A O 1
ATOM 3342 N N . ARG A 1 433 ? -28.149 -17.920 81.831 1.00 74.69 433 ARG A N 1
ATOM 3343 C CA . ARG A 1 433 ? -28.366 -16.488 82.125 1.00 74.69 433 ARG A CA 1
ATOM 3344 C C . ARG A 1 433 ? -29.821 -16.074 81.927 1.00 74.69 433 ARG A C 1
ATOM 3346 O O . ARG A 1 433 ? -30.360 -15.396 82.794 1.00 74.69 433 ARG A O 1
ATOM 3353 N N . LYS A 1 434 ? -30.476 -16.509 80.844 1.00 78.25 434 LYS A N 1
ATOM 3354 C CA . LYS A 1 434 ? -31.894 -16.203 80.580 1.00 78.25 434 LYS A CA 1
ATOM 3355 C C . LYS A 1 434 ? -32.811 -16.816 81.643 1.00 78.25 434 LYS A C 1
ATOM 3357 O O . LYS A 1 434 ? -33.735 -16.156 82.108 1.00 78.25 434 LYS A O 1
ATOM 3362 N N . ILE A 1 435 ? -32.545 -18.058 82.057 1.00 79.25 435 ILE A N 1
ATOM 3363 C CA . ILE A 1 435 ? -33.283 -18.728 83.138 1.00 79.25 435 ILE A CA 1
ATOM 3364 C C . ILE A 1 435 ? -33.072 -17.993 84.468 1.00 79.25 435 ILE A C 1
ATOM 3366 O O . ILE A 1 435 ? -34.039 -17.765 85.193 1.00 79.25 435 ILE A O 1
ATOM 3370 N N . MET A 1 436 ? -31.844 -17.567 84.777 1.00 81.69 436 MET A N 1
ATOM 3371 C CA . MET A 1 436 ? -31.536 -16.838 86.011 1.00 81.69 436 MET A CA 1
ATOM 3372 C C . MET A 1 436 ? -32.144 -15.427 86.027 1.00 81.69 436 MET A C 1
ATOM 3374 O O . MET A 1 436 ? -32.675 -15.006 87.052 1.00 81.69 436 MET A O 1
ATOM 3378 N N . GLU A 1 437 ? -32.142 -14.721 84.895 1.00 83.25 437 GLU A N 1
ATOM 3379 C CA . GLU A 1 437 ? -32.792 -13.415 84.737 1.00 83.25 437 GLU A CA 1
ATOM 3380 C C . GLU A 1 437 ? -34.315 -13.526 84.904 1.00 83.25 437 GLU A C 1
ATOM 3382 O O . GLU A 1 437 ? -34.914 -12.749 85.648 1.00 83.25 437 GLU A O 1
ATOM 3387 N N . LEU A 1 438 ? -34.945 -14.538 84.295 1.00 86.25 438 LEU A N 1
ATOM 3388 C CA . LEU A 1 438 ? -36.373 -14.810 84.483 1.00 86.25 438 LEU A CA 1
ATOM 3389 C C . LEU A 1 438 ? -36.693 -15.189 85.936 1.00 86.25 438 LEU A C 1
ATOM 3391 O O . LEU A 1 438 ? -37.676 -14.697 86.490 1.00 86.25 438 LEU A O 1
ATOM 3395 N N . ALA A 1 439 ? -35.848 -15.995 86.583 1.00 84.62 439 ALA A N 1
ATOM 3396 C CA . ALA A 1 439 ? -35.994 -16.333 87.996 1.00 84.62 439 ALA A CA 1
ATOM 3397 C C . ALA A 1 439 ? -35.851 -15.095 88.901 1.00 84.62 439 ALA A C 1
ATOM 3399 O O . ALA A 1 439 ? -36.626 -14.927 89.843 1.00 84.62 439 ALA A O 1
ATOM 3400 N N . GLN A 1 440 ? -34.919 -14.187 88.598 1.00 88.00 440 GLN A N 1
ATOM 3401 C CA . GLN A 1 440 ? -34.733 -12.932 89.329 1.00 88.00 440 GLN A CA 1
ATOM 3402 C C . GLN A 1 440 ? -35.899 -11.956 89.116 1.00 88.00 440 GLN A C 1
ATOM 3404 O O . GLN A 1 440 ? -36.359 -11.323 90.074 1.00 88.00 440 GLN A O 1
ATOM 3409 N N . ALA A 1 441 ? -36.409 -11.852 87.888 1.00 86.12 441 ALA A N 1
ATOM 3410 C CA . ALA A 1 441 ? -37.591 -11.056 87.578 1.00 86.12 441 ALA A CA 1
ATOM 3411 C C . ALA A 1 441 ? -38.827 -11.600 88.313 1.00 86.12 441 ALA A C 1
ATOM 3413 O O . ALA A 1 441 ? -39.603 -10.832 88.886 1.00 86.12 441 ALA A O 1
ATOM 3414 N N . GLN A 1 442 ? -38.980 -12.926 88.373 1.00 88.88 442 GLN A N 1
ATOM 3415 C CA . GLN A 1 442 ? -40.078 -13.567 89.088 1.00 88.88 442 GLN A CA 1
ATOM 3416 C C . GLN A 1 442 ? -39.961 -13.399 90.608 1.00 88.88 442 GLN A C 1
ATOM 3418 O O . GLN A 1 442 ? -40.942 -13.028 91.251 1.00 88.88 442 GLN A O 1
ATOM 3423 N N . ALA A 1 443 ? -38.766 -13.560 91.180 1.00 85.12 443 ALA A N 1
ATOM 3424 C CA . ALA A 1 443 ? -38.523 -13.314 92.601 1.00 85.12 443 ALA A CA 1
ATOM 3425 C C . ALA A 1 443 ? -38.810 -11.853 92.993 1.00 85.12 443 ALA A C 1
ATOM 3427 O O . ALA A 1 443 ? -39.442 -11.601 94.020 1.00 85.12 443 ALA A O 1
ATOM 3428 N N . SER A 1 444 ? -38.407 -10.892 92.152 1.00 86.31 444 SER A N 1
ATOM 3429 C CA . SER A 1 444 ? -38.705 -9.465 92.351 1.00 86.31 444 SER A CA 1
ATOM 3430 C C . SER A 1 444 ? -40.212 -9.201 92.332 1.00 86.31 444 SER A C 1
ATOM 3432 O O . SER A 1 444 ? -40.746 -8.575 93.248 1.00 86.31 444 SER A O 1
ATOM 3434 N N . ARG A 1 445 ? -40.927 -9.765 91.349 1.00 87.62 445 ARG A N 1
ATOM 3435 C CA . ARG A 1 445 ? -42.386 -9.634 91.243 1.00 87.62 445 ARG A CA 1
ATOM 3436 C C . ARG A 1 445 ? -43.110 -10.243 92.445 1.00 87.62 445 ARG A C 1
ATOM 3438 O O . ARG A 1 445 ? -44.060 -9.656 92.956 1.00 87.62 445 ARG A O 1
ATOM 3445 N N . GLU A 1 446 ? -42.676 -11.407 92.921 1.00 89.25 446 GLU A N 1
ATOM 3446 C CA . GLU A 1 446 ? -43.258 -12.048 94.105 1.00 89.25 446 GLU A CA 1
ATOM 3447 C C . GLU A 1 446 ? -42.992 -11.254 95.391 1.00 89.25 446 GLU A C 1
ATOM 3449 O O . GLU A 1 446 ? -43.869 -11.182 96.257 1.00 89.25 446 GLU A O 1
ATOM 3454 N N . ALA A 1 447 ? -41.818 -10.629 95.521 1.00 87.19 447 ALA A N 1
ATOM 3455 C CA . ALA A 1 447 ? -41.497 -9.757 96.648 1.00 87.19 447 ALA A CA 1
ATOM 3456 C C . ALA A 1 447 ? -42.380 -8.498 96.666 1.00 87.19 447 ALA A C 1
ATOM 3458 O O . ALA A 1 447 ? -42.922 -8.150 97.716 1.00 87.19 447 ALA A O 1
ATOM 3459 N N . GLU A 1 448 ? -42.592 -7.862 95.512 1.00 88.19 448 GLU A N 1
ATOM 3460 C CA . GLU A 1 448 ? -43.497 -6.714 95.373 1.00 88.19 448 GLU A CA 1
ATOM 3461 C C . GLU A 1 448 ? -44.948 -7.084 95.684 1.00 88.19 448 GLU A C 1
ATOM 3463 O O . GLU A 1 448 ? -45.630 -6.371 96.424 1.00 88.19 448 GLU A O 1
ATOM 3468 N N . VAL A 1 449 ? -45.423 -8.229 95.183 1.00 88.19 449 VAL A N 1
ATOM 3469 C CA . VAL A 1 449 ? -46.774 -8.715 95.490 1.00 88.19 449 VAL A CA 1
ATOM 3470 C C . VAL A 1 449 ? -46.915 -8.962 96.990 1.00 88.19 449 VAL A C 1
ATOM 3472 O O . VAL A 1 449 ? -47.871 -8.466 97.586 1.00 88.19 449 VAL A O 1
ATOM 3475 N N . LYS A 1 450 ? -45.956 -9.640 97.631 1.00 87.69 450 LYS A N 1
ATOM 3476 C CA . LYS A 1 450 ? -45.968 -9.848 99.089 1.00 87.69 450 LYS A CA 1
ATOM 3477 C C . LYS A 1 450 ? -45.959 -8.526 99.856 1.00 87.69 450 LYS A C 1
ATOM 3479 O O . LYS A 1 450 ? -46.744 -8.378 100.787 1.00 87.69 450 LYS A O 1
ATOM 3484 N N . ALA A 1 451 ? -45.147 -7.552 99.448 1.00 84.88 451 ALA A N 1
ATOM 3485 C CA . ALA A 1 451 ? -45.139 -6.220 100.053 1.00 84.88 451 ALA A CA 1
ATOM 3486 C C . ALA A 1 451 ? -46.489 -5.498 99.882 1.00 84.88 451 ALA A C 1
ATOM 3488 O O . ALA A 1 451 ? -46.992 -4.880 100.816 1.00 84.88 451 ALA A O 1
ATOM 3489 N N . SER A 1 452 ? -47.129 -5.616 98.716 1.00 84.62 452 SER A N 1
ATOM 3490 C CA . SER A 1 452 ? -48.454 -5.028 98.487 1.00 84.62 452 SER A CA 1
ATOM 3491 C C . SER A 1 452 ? -49.542 -5.679 99.351 1.00 84.62 452 SER A C 1
ATOM 3493 O O . SER A 1 452 ? -50.445 -4.993 99.831 1.00 84.62 452 SER A O 1
ATOM 3495 N N . VAL A 1 453 ? -49.449 -6.993 99.587 1.00 87.31 453 VAL A N 1
ATOM 3496 C CA . VAL A 1 453 ? -50.377 -7.735 100.451 1.00 87.31 453 VAL A CA 1
ATOM 3497 C C . VAL A 1 453 ? -50.213 -7.303 101.906 1.00 87.31 453 VAL A C 1
ATOM 3499 O O . VAL A 1 453 ? -51.210 -6.974 102.541 1.00 87.31 453 VAL A O 1
ATOM 3502 N N . THR A 1 454 ? -48.982 -7.205 102.416 1.00 88.00 454 THR A N 1
ATOM 3503 C CA . THR A 1 454 ? -48.749 -6.787 103.809 1.00 88.00 454 THR A CA 1
ATOM 3504 C C . THR A 1 454 ? -49.200 -5.350 104.069 1.00 88.00 454 THR A C 1
ATOM 3506 O O . THR A 1 454 ? -49.770 -5.070 105.123 1.00 88.00 454 THR A O 1
ATOM 3509 N N . VAL A 1 455 ? -49.021 -4.438 103.107 1.00 88.69 455 VAL A N 1
ATOM 3510 C CA . VAL A 1 455 ? -49.548 -3.066 103.205 1.00 88.69 455 VAL A CA 1
ATOM 3511 C C . VAL A 1 455 ? -51.077 -3.069 103.271 1.00 88.69 455 VAL A C 1
ATOM 3513 O O . VAL A 1 455 ? -51.647 -2.439 104.163 1.00 88.69 455 VAL A O 1
ATOM 3516 N N . ARG A 1 456 ? -51.751 -3.826 102.395 1.00 84.94 456 ARG A N 1
ATOM 3517 C CA . ARG A 1 456 ? -53.220 -3.945 102.417 1.00 84.94 456 ARG A CA 1
ATOM 3518 C C . ARG A 1 456 ? -53.734 -4.536 103.727 1.00 84.94 456 ARG A C 1
ATOM 3520 O O . ARG A 1 456 ? -54.720 -4.045 104.264 1.00 84.94 456 ARG A O 1
ATOM 3527 N N . GLU A 1 457 ? -53.077 -5.558 104.267 1.00 89.50 457 GLU A N 1
ATOM 3528 C CA . GLU A 1 457 ? -53.447 -6.142 105.562 1.00 89.50 457 GLU A CA 1
ATOM 3529 C C . GLU A 1 457 ? -53.339 -5.117 106.699 1.00 89.50 457 GLU A C 1
ATOM 3531 O O . GLU A 1 457 ? -54.247 -5.005 107.524 1.00 89.50 457 GLU A O 1
ATOM 3536 N N . GLN A 1 458 ? -52.277 -4.306 106.718 1.00 88.75 458 GLN A N 1
ATOM 3537 C CA . GLN A 1 458 ? -52.132 -3.224 107.696 1.00 88.75 458 GLN A CA 1
ATOM 3538 C C . GLN A 1 458 ? -53.223 -2.157 107.553 1.00 88.75 458 GLN A C 1
ATOM 3540 O O . GLN A 1 458 ? -53.711 -1.634 108.557 1.00 88.75 458 GLN A O 1
ATOM 3545 N N . GLU A 1 459 ? -53.616 -1.816 106.327 1.00 88.56 459 GLU A N 1
ATOM 3546 C CA . GLU A 1 459 ? -54.720 -0.887 106.070 1.00 88.56 459 GLU A CA 1
ATOM 3547 C C . GLU A 1 459 ? -56.063 -1.454 106.530 1.00 88.56 459 GLU A C 1
ATOM 3549 O O . GLU A 1 459 ? -56.822 -0.745 107.190 1.00 88.56 459 GLU A O 1
ATOM 3554 N N . LEU A 1 460 ? -56.331 -2.736 106.266 1.00 90.62 460 LEU A N 1
ATOM 3555 C CA . LEU A 1 460 ? -57.533 -3.417 106.747 1.00 90.62 460 LEU A CA 1
ATOM 3556 C C . LEU A 1 460 ? -57.604 -3.419 108.277 1.00 90.62 460 LEU A C 1
ATOM 3558 O O . LEU A 1 460 ? -58.658 -3.115 108.834 1.00 90.62 460 LEU A O 1
ATOM 3562 N N . LEU A 1 461 ? -56.488 -3.683 108.962 1.00 92.12 461 LEU A N 1
ATOM 3563 C CA . LEU A 1 461 ? -56.422 -3.616 110.425 1.00 92.12 461 LEU A CA 1
ATOM 3564 C C . LEU A 1 461 ? -56.701 -2.200 110.951 1.00 92.12 461 LEU A C 1
ATOM 3566 O O . LEU A 1 461 ? -57.470 -2.038 111.899 1.00 92.12 461 LEU A O 1
ATOM 3570 N N . LYS A 1 462 ? -56.139 -1.162 110.315 1.00 89.00 462 LYS A N 1
ATOM 3571 C CA . LYS A 1 462 ? -56.434 0.241 110.663 1.00 89.00 462 LYS A CA 1
ATOM 3572 C C . LYS A 1 462 ? -57.910 0.571 110.457 1.00 89.00 462 LYS A C 1
ATOM 3574 O O . LYS A 1 462 ? -58.514 1.213 111.313 1.00 89.00 462 LYS A O 1
ATOM 3579 N N . LEU A 1 463 ? -58.495 0.126 109.345 1.00 89.06 463 LEU A N 1
ATOM 3580 C CA . LEU A 1 463 ? -59.907 0.347 109.042 1.00 89.06 463 LEU A CA 1
ATOM 3581 C C . LEU A 1 463 ? -60.806 -0.321 110.091 1.00 89.06 463 LEU A C 1
ATOM 3583 O O . LEU A 1 463 ? -61.775 0.281 110.550 1.00 89.06 463 LEU A O 1
ATOM 3587 N N . HIS A 1 464 ? -60.452 -1.539 110.506 1.00 90.62 464 HIS A N 1
ATOM 3588 C CA . HIS A 1 464 ? -61.180 -2.283 111.528 1.00 90.62 464 HIS A CA 1
ATOM 3589 C C . HIS A 1 464 ? -61.142 -1.577 112.889 1.00 90.62 464 HIS A C 1
ATOM 3591 O O . HIS A 1 464 ? -62.168 -1.462 113.556 1.00 90.62 464 HIS A O 1
ATOM 3597 N N . GLU A 1 465 ? -59.990 -1.021 113.273 1.00 91.06 465 GLU A N 1
ATOM 3598 C CA . GLU A 1 465 ? -59.880 -0.244 114.511 1.00 91.06 465 GLU A CA 1
ATOM 3599 C C . GLU A 1 465 ? -60.703 1.051 114.451 1.00 91.06 465 GLU A C 1
ATOM 3601 O O . GLU A 1 465 ? -61.389 1.398 115.413 1.00 91.06 465 GLU A O 1
ATOM 3606 N N . VAL A 1 466 ? -60.712 1.746 113.308 1.00 90.88 466 VAL A N 1
ATOM 3607 C CA . VAL A 1 466 ? -61.563 2.932 113.118 1.00 90.88 466 VAL A CA 1
ATOM 3608 C C . VAL A 1 466 ? -63.043 2.571 113.239 1.00 90.88 466 VAL A C 1
ATOM 3610 O O . VAL A 1 466 ? -63.785 3.294 113.908 1.00 90.88 466 VAL A O 1
ATOM 3613 N N . LEU A 1 467 ? -63.477 1.460 112.638 1.00 90.62 467 LEU A N 1
ATOM 3614 C CA . LEU A 1 467 ? -64.852 0.974 112.769 1.00 90.62 467 LEU A CA 1
ATOM 3615 C C . LEU A 1 467 ? -65.201 0.680 114.229 1.00 90.62 467 LEU A C 1
ATOM 3617 O O . LEU A 1 467 ? -66.207 1.191 114.718 1.00 90.62 467 LEU A O 1
ATOM 3621 N N . ARG A 1 468 ? -64.329 -0.026 114.955 1.00 92.81 468 ARG A N 1
ATOM 3622 C CA . ARG A 1 468 ? -64.508 -0.325 116.383 1.00 92.81 468 ARG A CA 1
ATOM 3623 C C . ARG A 1 468 ? -64.666 0.946 117.224 1.00 92.81 468 ARG A C 1
ATOM 3625 O O . ARG A 1 468 ? -65.550 1.035 118.076 1.00 92.81 468 ARG A O 1
ATOM 3632 N N . VAL A 1 469 ? -63.836 1.962 116.975 1.00 92.12 469 VAL A N 1
ATOM 3633 C CA . VAL A 1 469 ? -63.929 3.264 117.659 1.00 92.12 469 VAL A CA 1
ATOM 3634 C C . VAL A 1 469 ? -65.237 3.978 117.313 1.00 92.12 469 VAL A C 1
ATOM 3636 O O . VAL A 1 469 ? -65.881 4.548 118.197 1.00 92.12 469 VAL A O 1
ATOM 3639 N N . LYS A 1 470 ? -65.657 3.950 116.043 1.00 87.94 470 LYS A N 1
ATOM 3640 C CA . LYS A 1 470 ? -66.905 4.580 115.595 1.00 87.94 470 LYS A CA 1
ATOM 3641 C C . LYS A 1 470 ? -68.139 3.903 116.177 1.00 87.94 470 LYS A C 1
ATOM 3643 O O . LYS A 1 470 ? -69.042 4.609 116.617 1.00 87.94 470 LYS A O 1
ATOM 3648 N N . GLU A 1 471 ? -68.160 2.579 116.260 1.00 91.62 471 GLU A N 1
ATOM 3649 C CA . GLU A 1 471 ? -69.219 1.838 116.950 1.00 91.62 471 GLU A CA 1
ATOM 3650 C C . GLU A 1 471 ? -69.311 2.238 118.426 1.00 91.62 471 GLU A C 1
ATOM 3652 O O . GLU A 1 471 ? -70.406 2.519 118.916 1.00 91.62 471 GLU A O 1
ATOM 3657 N N . GLY A 1 472 ? -68.171 2.381 119.112 1.00 90.50 472 GLY A N 1
ATOM 3658 C CA . GLY A 1 472 ? -68.131 2.904 120.480 1.00 90.50 472 GLY A CA 1
ATOM 3659 C C . GLY A 1 472 ? -68.703 4.325 120.603 1.00 90.50 472 GLY A C 1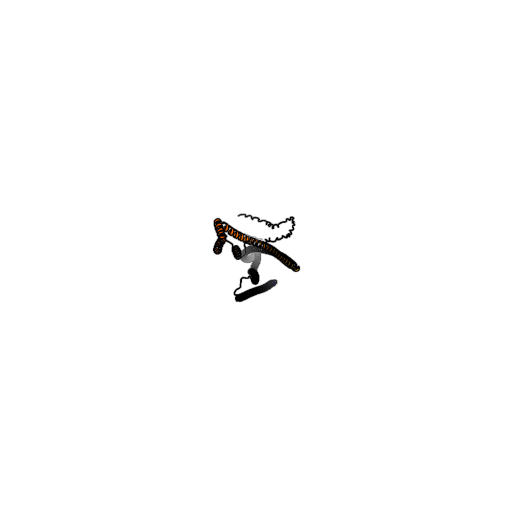
ATOM 3660 O O . GLY A 1 472 ? -69.479 4.604 121.516 1.00 90.50 472 GLY A O 1
ATOM 3661 N N . GLN A 1 473 ? -68.389 5.219 119.657 1.00 89.12 473 GLN A N 1
ATOM 3662 C CA . GLN A 1 473 ? -68.952 6.580 119.613 1.00 89.12 473 GLN A CA 1
ATOM 3663 C C . GLN A 1 473 ? -70.469 6.577 119.370 1.00 89.12 473 GLN A C 1
ATOM 3665 O O . GLN A 1 473 ? -71.199 7.344 120.001 1.00 89.12 473 GLN A O 1
ATOM 3670 N N . ILE A 1 474 ? -70.963 5.709 118.485 1.00 91.56 474 ILE A N 1
ATOM 3671 C CA . ILE A 1 474 ? -72.402 5.548 118.237 1.00 91.56 474 ILE A CA 1
ATOM 3672 C C . ILE A 1 474 ? -73.102 5.055 119.510 1.00 91.56 474 ILE A C 1
ATOM 3674 O O . ILE A 1 474 ? -74.139 5.592 119.894 1.00 91.56 474 ILE A O 1
ATOM 3678 N N . GLN A 1 475 ? -72.530 4.083 120.220 1.00 89.88 475 GLN A N 1
ATOM 3679 C CA . GLN A 1 475 ? -73.094 3.603 121.486 1.00 89.88 475 GLN A CA 1
ATOM 3680 C C . GLN A 1 475 ? -73.124 4.700 122.566 1.00 89.88 475 GLN A C 1
ATOM 3682 O O . GLN A 1 475 ? -74.148 4.896 123.220 1.00 89.88 475 GLN A O 1
ATOM 3687 N N . ALA A 1 476 ? -72.048 5.478 122.710 1.00 89.06 476 ALA A N 1
ATOM 3688 C CA . ALA A 1 476 ? -72.000 6.603 123.645 1.00 89.06 476 ALA A CA 1
ATOM 3689 C C . ALA A 1 476 ? -73.064 7.668 123.323 1.00 89.06 476 ALA A C 1
ATOM 3691 O O . ALA A 1 476 ? -73.909 7.975 124.162 1.00 89.06 476 ALA A O 1
ATOM 3692 N N . THR A 1 477 ? -73.100 8.154 122.081 1.00 88.44 477 THR A N 1
ATOM 3693 C CA . THR A 1 477 ? -74.067 9.178 121.641 1.00 88.44 477 THR A CA 1
ATOM 3694 C C . THR A 1 477 ? -75.517 8.702 121.722 1.00 88.44 477 THR A C 1
ATOM 3696 O O . THR A 1 477 ? -76.403 9.474 122.085 1.00 88.44 477 THR A O 1
ATOM 3699 N N . THR A 1 478 ? -75.796 7.426 121.438 1.00 90.50 478 THR A N 1
ATOM 3700 C CA . THR A 1 478 ? -77.151 6.870 121.599 1.00 90.50 478 THR A CA 1
ATOM 3701 C C . THR A 1 478 ? -77.572 6.806 123.069 1.00 90.50 478 THR A C 1
ATOM 3703 O O . THR A 1 478 ? -78.720 7.139 123.377 1.00 90.50 478 THR A O 1
ATOM 3706 N N . SER A 1 479 ? -76.659 6.461 123.985 1.00 89.06 479 SER A N 1
ATOM 3707 C CA . SER A 1 479 ? -76.923 6.515 125.431 1.00 89.06 479 SER A CA 1
ATOM 3708 C C . SER A 1 479 ? -77.157 7.943 125.941 1.00 89.06 479 SER A C 1
ATOM 3710 O O . SER A 1 479 ? -78.101 8.179 126.698 1.00 89.06 479 SER A O 1
ATOM 3712 N N . GLU A 1 480 ? -76.381 8.918 125.459 1.00 89.94 480 GLU A N 1
ATOM 3713 C CA . GLU A 1 480 ? -76.553 10.335 125.792 1.00 89.94 480 GLU A CA 1
ATOM 3714 C C . GLU A 1 480 ? -77.895 10.860 125.281 1.00 89.94 480 GLU A C 1
ATOM 3716 O O . GLU A 1 480 ? -78.635 11.495 126.029 1.00 89.94 480 GLU A O 1
ATOM 3721 N N . LEU A 1 481 ? -78.267 10.530 124.038 1.00 90.00 481 LEU A N 1
ATOM 3722 C CA . LEU A 1 481 ? -79.575 10.871 123.477 1.00 90.00 481 LEU A CA 1
ATOM 3723 C C . LEU A 1 481 ? -80.727 10.283 124.296 1.00 90.00 481 LEU A C 1
ATOM 3725 O O . LEU A 1 481 ? -81.753 10.944 124.467 1.00 90.00 481 LEU A O 1
ATOM 3729 N N . ALA A 1 482 ? -80.589 9.053 124.795 1.00 89.12 482 ALA A N 1
ATOM 3730 C CA . ALA A 1 482 ? -81.583 8.455 125.681 1.00 89.12 482 ALA A CA 1
ATOM 3731 C C . ALA A 1 482 ? -81.679 9.217 127.016 1.00 89.12 482 ALA A C 1
ATOM 3733 O O . ALA A 1 482 ? -82.785 9.530 127.459 1.00 89.12 482 ALA A O 1
ATOM 3734 N N . SER A 1 483 ? -80.540 9.583 127.612 1.00 88.62 483 SER A N 1
ATOM 3735 C CA . SER A 1 483 ? -80.484 10.383 128.844 1.00 88.62 483 SER A CA 1
ATOM 3736 C C . SER A 1 483 ? -81.117 11.768 128.668 1.00 88.62 483 SER A C 1
ATOM 3738 O O . SER A 1 483 ? -82.020 12.138 129.417 1.00 88.62 483 SER A O 1
ATOM 3740 N N . LEU A 1 484 ? -80.726 12.504 127.624 1.00 89.06 484 LEU A N 1
ATOM 3741 C CA . LEU A 1 484 ? -81.264 13.825 127.283 1.00 89.06 484 LEU A CA 1
ATOM 3742 C C . LEU A 1 484 ? -82.770 13.779 127.001 1.00 89.06 484 LEU A C 1
ATOM 3744 O O . LEU A 1 484 ? -83.505 14.671 127.416 1.00 89.06 484 LEU A O 1
ATOM 3748 N N . ARG A 1 485 ? -83.271 12.733 126.326 1.00 88.75 485 ARG A N 1
ATOM 3749 C CA . ARG A 1 485 ? -84.721 12.555 126.130 1.00 88.75 485 ARG A CA 1
ATOM 3750 C C . ARG A 1 485 ? -85.463 12.415 127.456 1.00 88.75 485 ARG A C 1
ATOM 3752 O O . ARG A 1 485 ? -86.528 13.016 127.603 1.00 88.75 485 ARG A O 1
ATOM 3759 N N . ASN A 1 486 ? -84.908 11.660 128.402 1.00 84.81 486 ASN A N 1
ATOM 3760 C CA . ASN A 1 486 ? -85.495 11.509 129.733 1.00 84.81 486 ASN A CA 1
ATOM 3761 C C . ASN A 1 486 ? -85.492 12.841 130.495 1.00 84.81 486 ASN A C 1
ATOM 3763 O O . ASN A 1 486 ? -86.511 13.211 131.077 1.00 84.81 486 ASN A O 1
ATOM 3767 N N . GLU A 1 487 ? -84.396 13.599 130.429 1.00 86.31 487 GLU A N 1
ATOM 3768 C CA . GLU A 1 487 ? -84.285 14.920 131.056 1.00 86.31 487 GLU A CA 1
ATOM 3769 C C . GLU A 1 487 ? -85.273 15.928 130.452 1.00 86.31 487 GLU A C 1
ATOM 3771 O O . GLU A 1 487 ? -86.031 16.568 131.179 1.00 86.31 487 GLU A O 1
ATOM 3776 N N . VAL A 1 488 ? -85.375 16.007 129.119 1.00 85.44 488 VAL A N 1
ATOM 3777 C CA . VAL A 1 488 ? -86.379 16.844 128.438 1.00 85.44 488 VAL A CA 1
ATOM 3778 C C . VAL A 1 488 ? -87.792 16.453 128.865 1.00 85.44 488 VAL A C 1
ATOM 3780 O O . VAL A 1 488 ? -88.645 17.322 129.061 1.00 85.44 488 VAL A O 1
ATOM 3783 N N . GLN A 1 489 ? -88.071 15.159 129.026 1.00 84.38 489 GLN A N 1
ATOM 3784 C CA . GLN A 1 489 ? -89.374 14.704 129.495 1.00 84.38 489 GLN A CA 1
ATOM 3785 C C . GLN A 1 489 ? -89.635 15.123 130.950 1.00 84.38 489 GLN A C 1
ATOM 3787 O O . GLN A 1 489 ? -90.752 15.542 131.256 1.00 84.38 489 GLN A O 1
ATOM 3792 N N . GLN A 1 490 ? -88.631 15.067 131.829 1.00 82.56 490 GLN A N 1
ATOM 3793 C CA . GLN A 1 490 ? -88.732 15.546 133.211 1.00 82.56 490 GLN A CA 1
ATOM 3794 C C . GLN A 1 490 ? -88.934 17.062 133.281 1.00 82.56 490 GLN A C 1
ATOM 3796 O O . GLN A 1 490 ? -89.876 17.516 133.928 1.00 82.56 490 GLN A O 1
ATOM 3801 N N . LEU A 1 491 ? -88.141 17.846 132.548 1.00 83.75 491 LEU A N 1
ATOM 3802 C CA . LEU A 1 491 ? -88.279 19.303 132.482 1.00 83.75 491 LEU A CA 1
ATOM 3803 C C . LEU A 1 491 ? -89.642 19.720 131.923 1.00 83.75 491 LEU A C 1
ATOM 3805 O O . LEU A 1 491 ? -90.278 20.629 132.454 1.00 83.75 491 LEU A O 1
ATOM 3809 N N . ARG A 1 492 ? -90.155 19.014 130.904 1.00 82.88 492 ARG A N 1
ATOM 3810 C CA . ARG A 1 492 ? -91.523 19.227 130.401 1.00 82.88 492 ARG A CA 1
ATOM 3811 C C . ARG A 1 492 ? -92.584 18.953 131.466 1.00 82.88 492 ARG A C 1
ATOM 3813 O O . ARG A 1 492 ? -93.601 19.638 131.470 1.00 82.88 492 ARG A O 1
ATOM 3820 N N . ARG A 1 493 ? -92.376 17.974 132.354 1.00 79.00 493 ARG A N 1
ATOM 3821 C CA . ARG A 1 493 ? -93.281 17.717 133.488 1.00 79.00 493 ARG A CA 1
ATOM 3822 C C . ARG A 1 493 ? -93.168 18.822 134.543 1.00 79.00 493 ARG A C 1
ATOM 3824 O O . ARG A 1 493 ? -94.196 19.313 134.988 1.00 79.00 493 ARG A O 1
ATOM 3831 N N . MET A 1 494 ? -91.957 19.261 134.892 1.00 78.38 494 MET A N 1
ATOM 3832 C CA . MET A 1 494 ? -91.733 20.337 135.871 1.00 78.38 494 MET A CA 1
ATOM 3833 C C . MET A 1 494 ? -92.300 21.683 135.407 1.00 78.38 494 MET A C 1
ATOM 3835 O O . MET A 1 494 ? -93.096 22.284 136.117 1.00 78.38 494 MET A O 1
ATOM 3839 N N . SER A 1 495 ? -92.003 22.105 134.175 1.00 78.62 495 SER A N 1
ATOM 3840 C CA . SER A 1 495 ? -92.510 23.368 133.619 1.00 78.62 495 SER A CA 1
ATOM 3841 C C . SER A 1 495 ? -94.042 23.411 133.545 1.00 78.62 495 SER A C 1
ATOM 3843 O O . SER A 1 495 ? -94.643 24.464 133.740 1.00 78.62 495 SER A O 1
ATOM 3845 N N . ARG A 1 496 ? -94.697 22.265 133.311 1.00 74.12 496 ARG A N 1
ATOM 3846 C CA . ARG A 1 496 ? -96.163 22.171 133.367 1.00 74.12 496 ARG A CA 1
ATOM 3847 C C . ARG A 1 496 ? -96.715 22.277 134.794 1.00 74.12 496 ARG A C 1
ATOM 3849 O O . ARG A 1 496 ? -97.832 22.762 134.943 1.00 74.12 496 ARG A O 1
ATOM 3856 N N . ARG A 1 497 ? -95.960 21.851 135.816 1.00 73.69 497 ARG A N 1
ATOM 3857 C CA . ARG A 1 497 ? -96.338 21.956 137.239 1.00 73.69 497 ARG A CA 1
ATOM 3858 C C . ARG A 1 497 ? -96.216 23.394 137.764 1.00 73.69 497 ARG A C 1
ATOM 3860 O O . ARG A 1 497 ? -97.090 23.823 138.508 1.00 73.69 497 ARG A O 1
ATOM 3867 N N . ASP A 1 498 ? -95.223 24.161 137.311 1.00 73.50 498 ASP A N 1
ATOM 3868 C CA . ASP A 1 498 ? -95.023 25.560 137.740 1.00 73.50 498 ASP A CA 1
ATOM 3869 C C . ASP A 1 498 ? -96.136 26.524 137.271 1.00 73.50 498 ASP A C 1
ATOM 3871 O O . ASP A 1 498 ? -96.322 27.592 137.849 1.00 73.50 498 ASP A O 1
ATOM 3875 N N . GLY A 1 499 ? -96.913 26.158 136.244 1.00 72.56 499 GLY A N 1
ATOM 3876 C CA . GLY A 1 499 ? -98.026 26.968 135.727 1.00 72.56 499 GLY A CA 1
ATOM 3877 C C . GLY A 1 499 ? -99.354 26.811 136.479 1.00 72.56 499 GLY A C 1
ATOM 3878 O O . GLY A 1 499 ? -100.344 27.449 136.112 1.00 72.56 499 GLY A O 1
ATOM 3879 N N . VAL A 1 500 ? -99.419 25.949 137.497 1.00 74.56 500 VAL A N 1
ATOM 3880 C CA . VAL A 1 500 ? -100.651 25.715 138.259 1.00 74.56 500 VAL A CA 1
ATOM 3881 C C . VAL A 1 500 ? -100.860 26.872 139.231 1.00 74.56 500 VAL A C 1
ATOM 3883 O O . VAL A 1 500 ? -100.016 27.149 140.078 1.00 74.56 500 VAL A O 1
ATOM 3886 N N . ASN A 1 501 ? -102.006 27.552 139.140 1.00 80.12 501 ASN A N 1
ATOM 3887 C CA . ASN A 1 501 ? -102.354 28.597 140.098 1.00 80.12 501 ASN A CA 1
ATOM 3888 C C . ASN A 1 501 ? -102.483 27.983 141.504 1.00 80.12 501 ASN A C 1
ATOM 3890 O O . ASN A 1 501 ? -103.469 27.310 141.816 1.00 80.12 501 ASN A O 1
ATOM 3894 N N . MET A 1 502 ? -101.476 28.221 142.346 1.00 82.50 502 MET A N 1
ATOM 3895 C CA . MET A 1 502 ? -101.369 27.617 143.674 1.00 82.50 502 MET A CA 1
ATOM 3896 C C . MET A 1 502 ? -102.502 28.030 144.609 1.00 82.50 502 MET A C 1
ATOM 3898 O O . MET A 1 502 ? -102.861 27.265 145.500 1.00 82.50 502 MET A O 1
ATOM 3902 N N . GLU A 1 503 ? -103.110 29.195 144.397 1.00 80.62 503 GLU A N 1
ATOM 3903 C CA . GLU A 1 503 ? -104.260 29.631 145.184 1.00 80.62 503 GLU A CA 1
ATOM 3904 C C . GLU A 1 503 ? -105.511 28.820 144.830 1.00 80.62 503 GLU A C 1
ATOM 3906 O O . GLU A 1 503 ? -106.244 28.375 145.715 1.00 80.62 503 GLU A O 1
ATOM 3911 N N . TYR A 1 504 ? -105.696 28.516 143.542 1.00 85.25 504 TYR A N 1
ATOM 3912 C CA . TYR A 1 504 ? -106.765 27.628 143.089 1.00 85.25 504 TYR A CA 1
ATOM 3913 C C . TYR A 1 504 ? -106.548 26.191 143.567 1.00 85.25 504 TYR A C 1
ATOM 3915 O O . TYR A 1 504 ? -107.467 25.578 144.111 1.00 85.25 504 TYR A O 1
ATOM 3923 N N . LEU A 1 505 ? -105.321 25.674 143.439 1.00 85.19 505 LEU A N 1
ATOM 3924 C CA . LEU A 1 505 ? -104.977 24.345 143.935 1.00 85.19 505 LEU A CA 1
ATOM 3925 C C . LEU A 1 505 ? -105.196 24.249 145.450 1.00 85.19 505 LEU A C 1
ATOM 3927 O O . LEU A 1 505 ? -105.829 23.305 145.912 1.00 85.19 505 LEU A O 1
ATOM 3931 N N . LYS A 1 506 ? -104.741 25.244 146.220 1.00 84.56 506 LYS A N 1
ATOM 3932 C CA . LYS A 1 506 ? -104.958 25.315 147.670 1.00 84.56 506 LYS A CA 1
ATOM 3933 C C . LYS A 1 506 ? -106.445 25.265 148.005 1.00 84.56 506 LYS A C 1
ATOM 3935 O O . LYS A 1 506 ? -106.835 24.482 148.866 1.00 84.56 506 LYS A O 1
ATOM 3940 N N . ASN A 1 507 ? -107.271 26.048 147.314 1.00 85.69 507 ASN A N 1
ATOM 3941 C CA . ASN A 1 507 ? -108.713 26.065 147.553 1.00 85.69 507 ASN A CA 1
ATOM 3942 C C . ASN A 1 507 ? -109.353 24.704 147.254 1.00 85.69 507 ASN A C 1
ATOM 3944 O O . ASN A 1 507 ? -110.129 24.208 148.068 1.00 85.69 507 ASN A O 1
ATOM 3948 N N . ILE A 1 508 ? -108.970 24.062 146.148 1.00 85.44 508 ILE A N 1
ATOM 3949 C CA . ILE A 1 508 ? -109.439 22.715 145.800 1.00 85.44 508 ILE A CA 1
ATOM 3950 C C . ILE A 1 508 ? -108.992 21.681 146.830 1.00 85.44 508 ILE A C 1
ATOM 3952 O O . ILE A 1 508 ? -109.806 20.856 147.232 1.00 85.44 508 ILE A O 1
ATOM 3956 N N . VAL A 1 509 ? -107.736 21.711 147.285 1.00 83.81 509 VAL A N 1
ATOM 3957 C CA . VAL A 1 509 ? -107.238 20.778 148.309 1.00 83.81 509 VAL A CA 1
ATOM 3958 C C . VAL A 1 509 ? -107.982 20.982 149.628 1.00 83.81 509 VAL A C 1
ATOM 3960 O O . VAL A 1 509 ? -108.419 20.011 150.239 1.00 83.81 509 VAL A O 1
ATOM 3963 N N . VAL A 1 510 ? -108.181 22.231 150.059 1.00 85.00 510 VAL A N 1
ATOM 3964 C CA . VAL A 1 510 ? -108.955 22.537 151.272 1.00 85.00 510 VAL A CA 1
ATOM 3965 C C . VAL A 1 510 ? -110.388 22.028 151.134 1.00 85.00 510 VAL A C 1
ATOM 3967 O O . VAL A 1 510 ? -110.898 21.389 152.053 1.00 85.00 510 VAL A O 1
ATOM 3970 N N . GLN A 1 511 ? -111.020 22.234 149.977 1.00 83.88 511 GLN A N 1
ATOM 3971 C CA . GLN A 1 511 ? -112.366 21.738 149.706 1.00 83.88 511 GLN A CA 1
ATOM 3972 C C . GLN A 1 511 ? -112.410 20.204 149.695 1.00 83.88 511 GLN A C 1
ATOM 3974 O O . GLN A 1 511 ? -113.286 19.608 150.316 1.00 83.88 511 GLN A O 1
ATOM 3979 N N . TYR A 1 512 ? -111.423 19.558 149.076 1.00 84.00 512 TYR A N 1
ATOM 3980 C CA . TYR A 1 512 ? -111.265 18.106 149.056 1.00 84.00 512 TYR A CA 1
ATOM 3981 C C . TYR A 1 512 ? -111.097 17.509 150.463 1.00 84.00 512 TYR A C 1
ATOM 3983 O O . TYR A 1 512 ? -111.627 16.432 150.738 1.00 84.00 512 TYR A O 1
ATOM 3991 N N . LEU A 1 513 ? -110.387 18.199 151.363 1.00 81.44 513 LEU A N 1
ATOM 3992 C CA . LEU A 1 513 ? -110.206 17.780 152.758 1.00 81.44 513 LEU A CA 1
ATOM 3993 C C . LEU A 1 513 ? -111.439 18.050 153.631 1.00 81.44 513 LEU A C 1
ATOM 3995 O O . LEU A 1 513 ? -111.718 17.272 154.541 1.00 81.44 513 LEU A O 1
ATOM 3999 N N . ALA A 1 514 ? -112.170 19.136 153.370 1.00 80.19 514 ALA A N 1
ATOM 4000 C CA . ALA A 1 514 ? -113.363 19.503 154.131 1.00 80.19 514 ALA A CA 1
ATOM 4001 C C . ALA A 1 514 ? -114.576 18.615 153.803 1.00 80.19 514 ALA A C 1
ATOM 4003 O O . ALA A 1 514 ? -115.446 18.406 154.652 1.00 80.19 514 ALA A O 1
ATOM 4004 N N . LEU A 1 515 ? -114.643 18.080 152.583 1.00 81.19 515 LEU A N 1
ATOM 4005 C CA . LEU A 1 515 ? -115.739 17.226 152.142 1.00 81.19 515 LEU A CA 1
ATOM 4006 C C . LEU A 1 515 ? -115.664 15.835 152.786 1.00 81.19 515 LEU A C 1
ATOM 4008 O O . LEU A 1 515 ? -114.674 15.113 152.662 1.00 81.19 515 LEU A O 1
ATOM 4012 N N . ARG A 1 516 ? -116.758 15.443 153.449 1.00 71.19 516 ARG A N 1
ATOM 4013 C CA . ARG A 1 516 ? -116.941 14.093 154.007 1.00 71.19 516 ARG A CA 1
ATOM 4014 C C . ARG A 1 516 ? -117.583 13.111 153.022 1.00 71.19 516 ARG A C 1
ATOM 4016 O O . ARG A 1 516 ? -117.415 11.907 153.189 1.00 71.19 516 ARG A O 1
ATOM 4023 N N . ASP A 1 517 ? -118.249 13.612 151.983 1.00 70.81 517 ASP A N 1
ATOM 4024 C CA . ASP A 1 517 ? -118.913 12.781 150.977 1.00 70.81 517 ASP A CA 1
ATOM 4025 C C . ASP A 1 517 ? -117.928 12.260 149.916 1.00 70.81 517 ASP A C 1
ATOM 4027 O O . ASP A 1 517 ? -117.234 13.019 149.234 1.00 70.81 517 ASP A O 1
ATOM 4031 N N . SER A 1 518 ? -117.885 10.934 149.751 1.00 71.31 518 SER A N 1
ATOM 4032 C CA . SER A 1 518 ? -116.888 10.228 148.930 1.00 71.31 518 SER A CA 1
ATOM 4033 C C . SER A 1 518 ? -117.023 10.467 147.420 1.00 71.31 518 SER A C 1
ATOM 4035 O O . SER A 1 518 ? -116.021 10.465 146.703 1.00 71.31 518 SER A O 1
ATOM 4037 N N . SER A 1 519 ? -118.234 10.704 146.913 1.00 76.12 519 SER A N 1
ATOM 4038 C CA . SER A 1 519 ? -118.484 10.908 145.478 1.00 76.12 519 SER A CA 1
ATOM 4039 C C . SER A 1 519 ? -117.979 12.268 144.981 1.00 76.12 519 SER A C 1
ATOM 4041 O O . SER A 1 519 ? -117.337 12.355 143.930 1.00 76.12 519 SER A O 1
ATOM 4043 N N . GLN A 1 520 ? -118.199 13.328 145.765 1.00 76.69 520 GLN A N 1
ATOM 4044 C CA . GLN A 1 520 ? -117.672 14.662 145.467 1.00 76.69 520 GLN A CA 1
ATOM 4045 C C . GLN A 1 520 ? -116.149 14.686 145.599 1.00 76.69 520 GLN A C 1
ATOM 4047 O O . GLN A 1 520 ? -115.464 15.280 144.765 1.00 76.69 520 GLN A O 1
ATOM 4052 N N . LYS A 1 521 ? -115.617 13.950 146.581 1.00 80.75 521 LYS A N 1
ATOM 4053 C CA . LYS A 1 521 ? -114.181 13.765 146.774 1.00 80.75 521 LYS A CA 1
ATOM 4054 C C . LYS A 1 521 ? -113.516 13.161 145.529 1.00 80.75 521 LYS A C 1
ATOM 4056 O O . LYS A 1 521 ? -112.628 13.794 144.976 1.00 80.75 521 LYS A O 1
ATOM 4061 N N . LYS A 1 522 ? -114.015 12.047 144.979 1.00 78.19 522 LYS A N 1
ATOM 4062 C CA . LYS A 1 522 ? -113.485 11.454 143.725 1.00 78.19 522 LYS A CA 1
ATOM 4063 C C . LYS A 1 522 ? -113.521 12.402 142.521 1.00 78.19 522 LYS A C 1
ATOM 4065 O O . LYS A 1 522 ? -112.654 12.355 141.650 1.00 78.19 522 LYS A O 1
ATOM 4070 N N . THR A 1 523 ? -114.521 13.278 142.458 1.00 82.25 523 THR A N 1
ATOM 4071 C CA . THR A 1 523 ? -114.596 14.283 141.387 1.00 82.25 523 THR A CA 1
ATOM 4072 C C . THR A 1 523 ? -113.479 15.314 141.544 1.00 82.25 523 THR A C 1
ATOM 4074 O O . THR A 1 523 ? -112.750 15.582 140.590 1.00 82.25 523 THR A O 1
ATOM 4077 N N . LEU A 1 524 ? -113.292 15.837 142.759 1.00 82.00 524 LEU A N 1
ATOM 4078 C CA . LEU A 1 524 ? -112.198 16.752 143.086 1.00 82.00 524 LEU A CA 1
ATOM 4079 C C . LEU A 1 524 ? -110.818 16.091 142.980 1.00 82.00 524 LEU A C 1
ATOM 4081 O O . LEU A 1 524 ? -109.870 16.769 142.615 1.00 82.00 524 LEU A O 1
ATOM 4085 N N . GLU A 1 525 ? -110.692 14.788 143.218 1.00 81.94 525 GLU A N 1
ATOM 4086 C CA . GLU A 1 525 ? -109.461 14.034 142.966 1.00 81.94 525 GLU A CA 1
ATOM 4087 C C . GLU A 1 525 ? -109.103 14.021 141.488 1.00 81.94 525 GLU A C 1
ATOM 4089 O O . GLU A 1 525 ? -107.962 14.296 141.142 1.00 81.94 525 GLU A O 1
ATOM 4094 N N . ARG A 1 526 ? -110.067 13.747 140.600 1.00 80.75 526 ARG A N 1
ATOM 4095 C CA . ARG A 1 526 ? -109.806 13.811 139.159 1.00 80.75 526 ARG A CA 1
ATOM 4096 C C . ARG A 1 526 ? -109.342 15.210 138.765 1.00 80.75 526 ARG A C 1
ATOM 4098 O O . ARG A 1 526 ? -108.399 15.341 137.991 1.00 80.75 526 ARG A O 1
ATOM 4105 N N . VAL A 1 527 ? -109.955 16.245 139.342 1.00 82.75 527 VAL A N 1
ATOM 4106 C CA . VAL A 1 527 ? -109.521 17.631 139.137 1.00 82.75 527 VAL A CA 1
ATOM 4107 C C . VAL A 1 527 ? -108.101 17.845 139.676 1.00 82.75 527 VAL A C 1
ATOM 4109 O O . VAL A 1 527 ? -107.255 18.337 138.935 1.00 82.75 527 VAL A O 1
ATOM 4112 N N . LEU A 1 528 ? -107.795 17.413 140.902 1.00 82.06 528 LEU A N 1
ATOM 4113 C CA . LEU A 1 528 ? -106.454 17.483 141.497 1.00 82.06 528 LEU A CA 1
ATOM 4114 C C . LEU A 1 528 ? -105.413 16.753 140.654 1.00 82.06 528 LEU A C 1
ATOM 4116 O O . LEU A 1 528 ? -104.341 17.296 140.423 1.00 82.06 528 LEU A O 1
ATOM 4120 N N . ALA A 1 529 ? -105.739 15.573 140.144 1.00 79.25 529 ALA A N 1
ATOM 4121 C CA . ALA A 1 529 ? -104.845 14.784 139.324 1.00 79.25 529 ALA A CA 1
ATOM 4122 C C . ALA A 1 529 ? -104.611 15.411 137.948 1.00 79.25 529 ALA A C 1
ATOM 4124 O O . ALA A 1 529 ? -103.497 15.362 137.437 1.00 79.25 529 ALA A O 1
ATOM 4125 N N . THR A 1 530 ? -105.619 16.072 137.368 1.00 78.69 530 THR A N 1
ATOM 4126 C CA . THR A 1 530 ? -105.419 16.869 136.147 1.00 78.69 530 THR A CA 1
ATOM 4127 C C . THR A 1 530 ? -104.643 18.159 136.405 1.00 78.69 530 THR A C 1
ATOM 4129 O O . THR A 1 530 ? -103.831 18.545 135.569 1.00 78.69 530 THR A O 1
ATOM 4132 N N . LEU A 1 531 ? -104.839 18.808 137.559 1.00 78.56 531 LEU A N 1
ATOM 4133 C CA . LEU A 1 531 ? -104.121 20.031 137.928 1.00 78.56 531 LEU A CA 1
ATOM 4134 C C . LEU A 1 531 ? -102.654 19.743 138.240 1.00 78.56 531 LEU A C 1
ATOM 4136 O O . LEU A 1 531 ? -101.777 20.413 137.712 1.00 78.56 531 LEU A O 1
ATOM 4140 N N . LEU A 1 532 ? -102.379 18.717 139.042 1.00 78.75 532 LEU A N 1
ATOM 4141 C CA . LEU A 1 532 ? -101.025 18.267 139.376 1.00 78.75 532 LEU A CA 1
ATOM 4142 C C . LEU A 1 532 ? -100.403 17.376 138.289 1.00 78.75 532 LEU A C 1
ATOM 4144 O O . LEU A 1 532 ? -99.227 17.022 138.391 1.00 78.75 532 LEU A O 1
ATOM 4148 N N . GLN A 1 533 ? -101.180 17.059 137.245 1.00 75.00 533 GLN A N 1
ATOM 4149 C CA . GLN A 1 533 ? -100.828 16.193 136.117 1.00 75.00 533 GLN A CA 1
ATOM 4150 C C . GLN A 1 533 ? -100.129 14.916 136.577 1.00 75.00 533 GLN A C 1
ATOM 4152 O O . GLN A 1 533 ? -98.967 14.676 136.233 1.00 75.00 533 GLN A O 1
ATOM 4157 N N . PHE A 1 534 ? -100.828 14.115 137.378 1.00 77.62 534 PHE A N 1
ATOM 4158 C CA . PHE A 1 534 ? -100.285 12.843 137.829 1.00 77.62 534 PHE A CA 1
ATOM 4159 C C . PHE A 1 534 ? -99.934 11.963 136.629 1.00 77.62 534 PHE A C 1
ATOM 4161 O O . PHE A 1 534 ? -100.681 11.851 135.653 1.00 77.62 534 PHE A O 1
ATOM 4168 N N . SER A 1 535 ? -98.744 11.370 136.673 1.00 72.00 535 SER A N 1
ATOM 4169 C CA . SER A 1 535 ? -98.341 10.369 135.699 1.00 72.00 535 SER A CA 1
ATOM 4170 C C . SER A 1 535 ? -99.265 9.150 135.803 1.00 72.00 535 SER A C 1
ATOM 4172 O O . SER A 1 535 ? -99.876 8.934 136.849 1.00 72.00 535 SER A O 1
ATOM 4174 N N . PRO A 1 536 ? -99.375 8.321 134.752 1.00 74.06 536 PRO A N 1
ATOM 4175 C CA . PRO A 1 536 ? -100.163 7.093 134.823 1.00 74.06 536 PRO A CA 1
ATOM 4176 C C . PRO A 1 536 ? -99.727 6.180 135.978 1.00 74.06 536 PRO A C 1
ATOM 4178 O O . PRO A 1 536 ? -100.565 5.497 136.557 1.00 74.06 536 PRO A O 1
ATOM 4181 N N . ASP A 1 537 ? -98.436 6.203 136.326 1.00 75.69 537 ASP A N 1
ATOM 4182 C CA . ASP A 1 537 ? -97.879 5.441 137.446 1.00 75.69 537 ASP A CA 1
ATOM 4183 C C . ASP A 1 537 ? -98.301 6.049 138.796 1.00 75.69 537 ASP A C 1
ATOM 4185 O O . ASP A 1 537 ? -98.773 5.329 139.668 1.00 75.69 537 ASP A O 1
ATOM 4189 N N . GLU A 1 538 ? -98.244 7.379 138.935 1.00 75.50 538 GLU A N 1
ATOM 4190 C CA . GLU A 1 538 ? -98.711 8.109 140.131 1.00 75.50 538 GLU A CA 1
ATOM 4191 C C . GLU A 1 538 ? -100.234 7.945 140.323 1.00 75.50 538 GLU A C 1
ATOM 4193 O O . GLU A 1 538 ? -100.717 7.782 141.439 1.00 75.50 538 GLU A O 1
ATOM 4198 N N . HIS A 1 539 ? -101.005 7.932 139.231 1.00 73.50 539 HIS A N 1
ATOM 4199 C CA . HIS A 1 539 ? -102.441 7.652 139.248 1.00 73.50 539 HIS A CA 1
ATOM 4200 C C . HIS A 1 539 ? -102.753 6.251 139.772 1.00 73.50 539 HIS A C 1
ATOM 4202 O O . HIS A 1 539 ? -103.664 6.102 140.584 1.00 73.50 539 HIS A O 1
ATOM 4208 N N . ARG A 1 540 ? -101.993 5.243 139.327 1.00 75.69 540 ARG A N 1
ATOM 4209 C CA . ARG A 1 540 ? -102.130 3.867 139.817 1.00 75.69 540 ARG A CA 1
ATOM 4210 C C . ARG A 1 540 ? -101.779 3.773 141.294 1.00 75.69 540 ARG A C 1
ATOM 4212 O O . ARG A 1 540 ? -102.561 3.210 142.042 1.00 75.69 540 ARG A O 1
ATOM 4219 N N . GLU A 1 541 ? -100.679 4.391 141.729 1.00 78.19 541 GLU A N 1
ATOM 4220 C CA . GLU A 1 541 ? -100.306 4.415 143.150 1.00 78.19 541 GLU A CA 1
ATOM 4221 C C . GLU A 1 541 ? -101.394 5.056 144.027 1.00 78.19 541 GLU A C 1
ATOM 4223 O O . GLU A 1 541 ? -101.658 4.579 145.130 1.00 78.19 541 GLU A O 1
ATOM 4228 N N . ILE A 1 542 ? -102.062 6.107 143.542 1.00 71.69 542 ILE A N 1
ATOM 4229 C CA . ILE A 1 542 ? -103.148 6.770 144.275 1.00 71.69 542 ILE A CA 1
ATOM 4230 C C . ILE A 1 542 ? -104.424 5.919 144.285 1.00 71.69 542 ILE A C 1
ATOM 4232 O O . ILE A 1 542 ? -105.047 5.789 145.339 1.00 71.69 542 ILE A O 1
ATOM 4236 N N . GLU A 1 543 ? -104.812 5.316 143.159 1.00 73.00 543 GLU A N 1
ATOM 4237 C CA . GLU A 1 543 ? -105.958 4.396 143.097 1.00 73.00 543 GLU A CA 1
ATOM 4238 C C . GLU A 1 543 ? -105.737 3.158 143.982 1.00 73.00 543 GLU A C 1
ATOM 4240 O O . GLU A 1 543 ? -106.642 2.753 144.719 1.00 73.00 543 GLU A O 1
ATOM 4245 N N . ASP A 1 544 ? -104.524 2.604 143.975 1.00 73.00 544 ASP A N 1
ATOM 4246 C CA . ASP A 1 544 ? -104.114 1.498 144.842 1.00 73.00 544 ASP A CA 1
ATOM 4247 C C . ASP A 1 544 ? -104.166 1.917 146.320 1.00 73.00 544 ASP A C 1
ATOM 4249 O O . ASP A 1 544 ? -104.723 1.199 147.158 1.00 73.00 544 ASP A O 1
ATOM 4253 N N . ALA A 1 545 ? -103.678 3.120 146.649 1.00 66.81 545 ALA A N 1
ATOM 4254 C CA . ALA A 1 545 ? -103.749 3.672 148.001 1.00 66.81 545 ALA A CA 1
ATOM 4255 C C . ALA A 1 545 ? -105.193 3.954 148.468 1.00 66.81 545 ALA A C 1
ATOM 4257 O O . ALA A 1 545 ? -105.477 3.830 149.658 1.00 66.81 545 ALA A O 1
ATOM 4258 N N . GLN A 1 546 ? -106.119 4.304 147.567 1.00 65.62 546 GLN A N 1
ATOM 4259 C CA . GLN A 1 546 ? -107.532 4.538 147.901 1.00 65.62 546 GLN A CA 1
ATOM 4260 C C . GLN A 1 546 ? -108.361 3.259 148.052 1.00 65.62 546 GLN A C 1
ATOM 4262 O O . GLN A 1 546 ? -109.292 3.229 148.860 1.00 65.62 546 GLN A O 1
ATOM 4267 N N . ASN A 1 547 ? -108.052 2.217 147.279 1.00 63.47 547 ASN A N 1
ATOM 4268 C CA . ASN A 1 547 ? -108.735 0.923 147.366 1.00 63.47 547 ASN A CA 1
ATOM 4269 C C . ASN A 1 547 ? -108.197 0.050 148.512 1.00 63.47 547 ASN A C 1
ATOM 4271 O O . ASN A 1 547 ? -108.875 -0.877 148.959 1.00 63.47 547 ASN A O 1
ATOM 4275 N N . SER A 1 548 ? -107.014 0.369 149.038 1.00 56.75 548 SER A N 1
ATOM 4276 C CA . SER A 1 548 ? -106.498 -0.202 150.278 1.00 56.75 548 SER A CA 1
ATOM 4277 C C . SER A 1 548 ? -107.239 0.386 151.489 1.00 56.75 548 SER A C 1
ATOM 4279 O O . SER A 1 548 ? -106.821 1.379 152.080 1.00 56.75 548 SER A O 1
ATOM 4281 N N . ILE A 1 549 ? -108.352 -0.243 151.885 1.00 48.72 549 ILE A N 1
ATOM 4282 C CA . ILE A 1 549 ? -109.078 0.020 153.142 1.00 48.72 549 ILE A CA 1
ATOM 4283 C C . ILE A 1 549 ? -108.197 -0.403 154.333 1.00 48.72 549 ILE A C 1
ATOM 4285 O O . ILE A 1 549 ? -108.457 -1.429 154.944 1.00 48.72 549 ILE A O 1
ATOM 4289 N N . LEU A 1 550 ? -107.150 0.364 154.658 1.00 47.91 550 LEU A N 1
ATOM 4290 C CA . LEU A 1 550 ? -106.420 0.356 155.936 1.00 47.91 550 LEU A CA 1
ATOM 4291 C C . LEU A 1 550 ? -105.725 1.726 156.166 1.00 47.91 550 LEU A C 1
ATOM 4293 O O . LEU A 1 550 ? -105.410 2.425 155.204 1.00 47.91 550 LEU A O 1
ATOM 4297 N N . PRO A 1 551 ? -105.514 2.165 157.425 1.00 47.22 551 PRO A N 1
ATOM 4298 C CA . PRO A 1 551 ? -105.279 3.569 157.769 1.00 47.22 551 PRO A CA 1
ATOM 4299 C C . PRO A 1 551 ? -103.839 4.059 157.518 1.00 47.22 551 PRO A C 1
ATOM 4301 O O . PRO A 1 551 ? -102.894 3.505 158.068 1.00 47.22 551 PRO A O 1
ATOM 4304 N N . LEU A 1 552 ? -103.731 5.135 156.723 1.00 52.28 552 LEU A N 1
ATOM 4305 C CA . LEU A 1 552 ? -102.838 6.323 156.689 1.00 52.28 552 LEU A CA 1
ATOM 4306 C C . LEU A 1 552 ? -101.414 6.339 157.332 1.00 52.28 552 LEU A C 1
ATOM 4308 O O . LEU A 1 552 ? -100.810 7.408 157.335 1.00 52.28 552 LEU A O 1
ATOM 4312 N N . TRP A 1 553 ? -100.823 5.263 157.873 1.00 52.88 553 TRP A N 1
ATOM 4313 C CA . TRP A 1 553 ? -99.530 5.359 158.600 1.00 52.88 553 TRP A CA 1
ATOM 4314 C C . TRP A 1 553 ? -98.536 4.187 158.434 1.00 52.88 553 TRP A C 1
ATOM 4316 O O . TRP A 1 553 ? -97.512 4.168 159.116 1.00 52.88 553 TRP A O 1
ATOM 4326 N N . ALA A 1 554 ? -98.760 3.226 157.532 1.00 40.38 554 ALA A N 1
ATOM 4327 C CA . ALA A 1 554 ? -97.814 2.123 157.312 1.00 40.38 554 ALA A CA 1
ATOM 4328 C C . ALA A 1 554 ? -96.842 2.414 156.149 1.00 40.38 554 ALA A C 1
ATOM 4330 O O . ALA A 1 554 ? -97.204 2.357 154.978 1.00 40.38 554 ALA A O 1
ATOM 4331 N N . SER A 1 555 ? -95.599 2.737 156.505 1.00 46.91 555 SER A N 1
ATOM 4332 C CA . SER A 1 555 ? -94.460 2.985 155.610 1.00 46.91 555 SER A CA 1
ATOM 4333 C C . SER A 1 555 ? -94.022 1.725 154.831 1.00 46.91 555 SER A C 1
ATOM 4335 O O . SER A 1 555 ? -93.856 0.679 155.465 1.00 46.91 555 SER A O 1
ATOM 4337 N N . PRO A 1 556 ? -93.747 1.787 153.511 1.00 51.47 556 PRO A N 1
ATOM 4338 C CA . PRO A 1 556 ? -92.985 0.754 152.809 1.00 51.47 556 PRO A CA 1
ATOM 4339 C C . PRO A 1 556 ? -91.453 0.981 152.926 1.00 51.47 556 PRO A C 1
ATOM 4341 O O . PRO A 1 556 ? -91.002 2.128 152.935 1.00 51.47 556 PRO A O 1
ATOM 4344 N N . PRO A 1 557 ? -90.627 -0.086 153.001 1.00 56.19 557 PRO A N 1
ATOM 4345 C CA . PRO A 1 557 ? -89.171 -0.001 153.192 1.00 56.19 557 PRO A CA 1
ATOM 4346 C C . PRO A 1 557 ? -88.388 0.409 151.914 1.00 56.19 557 PRO A C 1
ATOM 4348 O O . PRO A 1 557 ? -88.931 0.356 150.809 1.00 56.19 557 PRO A O 1
ATOM 4351 N N . PRO A 1 558 ? -87.110 0.835 152.049 1.00 54.44 558 PRO A N 1
ATOM 4352 C CA . PRO A 1 558 ? -86.390 1.659 151.070 1.00 54.44 558 PRO A CA 1
ATOM 4353 C C . PRO A 1 558 ? -85.775 0.858 149.907 1.00 54.44 558 PRO A C 1
ATOM 4355 O O . PRO A 1 558 ? -85.242 -0.233 150.104 1.00 54.44 558 PRO A O 1
ATOM 4358 N N . LYS A 1 559 ? -85.785 1.426 148.690 1.00 48.62 559 LYS A N 1
ATOM 4359 C CA . LYS A 1 559 ? -85.072 0.872 147.523 1.00 48.62 559 LYS A CA 1
ATOM 4360 C C . LYS A 1 559 ? -83.607 1.330 147.507 1.00 48.62 559 LYS A C 1
ATOM 4362 O O . LYS A 1 559 ? -83.315 2.516 147.394 1.00 48.62 559 LYS A O 1
ATOM 4367 N N . GLU A 1 560 ? -82.710 0.355 147.604 1.00 44.62 560 GLU A N 1
ATOM 4368 C CA . GLU A 1 560 ? -81.248 0.463 147.552 1.00 44.62 560 GLU A CA 1
ATOM 4369 C C . GLU A 1 560 ? -80.754 0.867 146.144 1.00 44.62 560 GLU A C 1
ATOM 4371 O O . GLU A 1 560 ? -81.088 0.220 145.148 1.00 44.62 560 GLU A O 1
ATOM 4376 N N . ILE A 1 561 ? -79.950 1.932 146.044 1.00 43.53 561 ILE A N 1
ATOM 4377 C CA . ILE A 1 561 ? -79.328 2.393 144.790 1.00 43.53 561 ILE A CA 1
ATOM 4378 C C . ILE A 1 561 ? -77.998 1.647 144.602 1.00 43.53 561 ILE A C 1
ATOM 4380 O O . ILE A 1 561 ? -77.034 1.892 145.325 1.00 43.53 561 ILE A O 1
ATOM 4384 N N . ARG A 1 562 ? -77.929 0.740 143.620 1.00 39.69 562 ARG A N 1
ATOM 4385 C CA . ARG A 1 562 ? -76.673 0.097 143.185 1.00 39.69 562 ARG A CA 1
ATOM 4386 C C . ARG A 1 562 ? -75.829 1.053 142.321 1.00 39.69 562 ARG A C 1
ATOM 4388 O O . ARG A 1 562 ? -76.374 1.600 141.363 1.00 39.69 562 ARG A O 1
ATOM 4395 N N . PRO A 1 563 ? -74.511 1.190 142.560 1.00 52.94 563 PRO A N 1
ATOM 4396 C CA . PRO A 1 563 ? -73.599 1.858 141.629 1.00 52.94 563 PRO A CA 1
ATOM 4397 C C . PRO A 1 563 ? -73.164 0.935 140.461 1.00 52.94 563 PRO A C 1
ATOM 4399 O O . PRO A 1 563 ? -73.105 -0.286 140.642 1.00 52.94 563 PRO A O 1
ATOM 4402 N N . PRO A 1 564 ? -72.853 1.484 139.265 1.00 49.03 564 PRO A N 1
ATOM 4403 C CA . PRO A 1 564 ? -72.402 0.715 138.098 1.00 49.03 564 PRO A CA 1
ATOM 4404 C C . PRO A 1 564 ? -70.924 0.266 138.193 1.00 49.03 564 PRO A C 1
ATOM 4406 O O . PRO A 1 564 ? -70.146 0.858 138.943 1.00 49.03 564 PRO A O 1
ATOM 4409 N N . PRO A 1 565 ? -70.523 -0.785 137.446 1.00 45.84 565 PRO A N 1
ATOM 4410 C CA . PRO A 1 565 ? -69.248 -1.477 137.623 1.00 45.84 565 PRO A CA 1
ATOM 4411 C C . PRO A 1 565 ? -68.038 -0.752 137.016 1.00 45.84 565 PRO A C 1
ATOM 4413 O O . PRO A 1 565 ? -68.037 -0.317 135.867 1.00 45.84 565 PRO A O 1
ATOM 4416 N N . THR A 1 566 ? -66.970 -0.734 137.809 1.00 47.03 566 THR A N 1
ATOM 4417 C CA . THR A 1 566 ? -65.575 -0.425 137.478 1.00 47.03 566 THR A CA 1
ATOM 4418 C C . THR A 1 566 ? -65.049 -1.309 136.338 1.00 47.03 566 THR A C 1
ATOM 4420 O O . THR A 1 566 ? -65.019 -2.531 136.480 1.00 47.03 566 THR A O 1
ATOM 4423 N N . MET A 1 567 ? -64.557 -0.717 135.241 1.00 40.50 567 MET A N 1
ATOM 4424 C CA . MET A 1 567 ? -63.716 -1.415 134.256 1.00 40.50 567 MET A CA 1
ATOM 4425 C C . MET A 1 567 ? -62.255 -0.965 134.374 1.00 40.50 567 MET A C 1
ATOM 4427 O O . MET A 1 567 ? -61.940 0.223 134.367 1.00 40.50 567 MET A O 1
ATOM 4431 N N . MET A 1 568 ? -61.379 -1.959 134.522 1.00 45.31 568 MET A N 1
ATOM 4432 C CA . MET A 1 568 ? -59.921 -1.864 134.633 1.00 45.31 568 MET A CA 1
ATOM 4433 C C . MET A 1 568 ? -59.229 -1.527 133.292 1.00 45.31 568 MET A C 1
ATOM 4435 O O . MET A 1 568 ? -59.791 -1.821 132.237 1.00 45.31 568 MET A O 1
ATOM 4439 N N . PRO A 1 569 ? -57.981 -1.006 133.313 1.00 54.03 569 PRO A N 1
ATOM 4440 C CA . PRO A 1 569 ? -57.167 -0.733 132.122 1.00 54.03 569 PRO A CA 1
ATOM 4441 C C . PRO A 1 569 ? -56.031 -1.762 131.903 1.00 54.03 569 PRO A C 1
ATOM 4443 O O . PRO A 1 569 ? -55.419 -2.179 132.885 1.00 54.03 569 PRO A O 1
ATOM 4446 N N . ARG A 1 570 ? -55.692 -2.107 130.637 1.00 32.59 570 ARG A N 1
ATOM 4447 C CA . ARG A 1 570 ? -54.348 -2.518 130.094 1.00 32.59 570 ARG A CA 1
ATOM 4448 C C . ARG A 1 570 ? -54.451 -3.291 128.753 1.00 32.59 570 ARG A C 1
ATOM 4450 O O . ARG A 1 570 ? -55.534 -3.805 128.500 1.00 32.59 570 ARG A O 1
ATOM 4457 N N . PRO A 1 571 ? -53.353 -3.526 127.976 1.00 47.16 571 PRO A N 1
ATOM 4458 C CA . PRO A 1 571 ? -51.968 -3.017 128.066 1.00 47.16 571 PRO A CA 1
ATOM 4459 C C . PRO A 1 571 ? -51.341 -2.492 126.742 1.00 47.16 571 PRO A C 1
ATOM 4461 O O . PRO A 1 571 ? -51.870 -2.656 125.651 1.00 47.16 571 PRO A O 1
ATOM 4464 N N . GLN A 1 572 ? -50.162 -1.873 126.897 1.00 47.97 572 GLN A N 1
ATOM 4465 C CA . GLN A 1 572 ? -49.167 -1.489 125.879 1.00 47.97 572 GLN A CA 1
ATOM 4466 C C . GLN A 1 572 ? -48.463 -2.699 125.233 1.00 47.97 572 GLN A C 1
ATOM 4468 O O . GLN A 1 572 ? -48.392 -3.738 125.886 1.00 47.97 572 GLN A O 1
ATOM 4473 N N . GLN A 1 573 ? -47.861 -2.485 124.045 1.00 36.81 573 GLN A N 1
ATOM 4474 C CA . GLN A 1 573 ? -46.606 -3.042 123.458 1.00 36.81 573 GLN A CA 1
ATOM 4475 C C . GLN A 1 573 ? -46.734 -3.001 121.909 1.00 36.81 573 GLN A C 1
ATOM 4477 O O . GLN A 1 573 ? -47.842 -3.143 121.417 1.00 36.81 573 GLN A O 1
ATOM 4482 N N . LEU A 1 574 ? -45.742 -2.825 121.027 1.00 35.25 574 LEU A N 1
ATOM 4483 C CA . LEU A 1 574 ? -44.286 -2.617 121.029 1.00 35.25 574 LEU A CA 1
ATOM 4484 C C . LEU A 1 574 ? -43.920 -2.187 119.579 1.00 35.25 574 LEU A C 1
ATOM 4486 O O . LEU A 1 574 ? -44.484 -2.720 118.627 1.00 35.25 574 LEU A O 1
ATOM 4490 N N . LEU A 1 575 ? -42.984 -1.251 119.404 1.00 47.16 575 LEU A N 1
ATOM 4491 C CA . LEU A 1 575 ? -42.365 -0.872 118.116 1.00 47.16 575 LEU A CA 1
ATOM 4492 C C . LEU A 1 575 ? -41.048 -1.644 117.908 1.00 47.16 575 LEU A C 1
ATOM 4494 O O . LEU A 1 575 ? -40.338 -1.860 118.894 1.00 47.16 575 LEU A O 1
ATOM 4498 N N . PRO A 1 576 ? -40.634 -1.909 116.654 1.00 50.31 576 PRO A N 1
ATOM 4499 C CA . PRO A 1 576 ? -39.215 -1.978 116.311 1.00 50.31 576 PRO A CA 1
ATOM 4500 C C . PRO A 1 576 ? -38.813 -0.949 115.235 1.00 50.31 576 PRO A C 1
ATOM 4502 O O . PRO A 1 576 ? -39.581 -0.626 114.331 1.00 50.31 576 PRO A O 1
ATOM 4505 N N . GLY A 1 577 ? -37.599 -0.406 115.394 1.00 35.59 577 GLY A N 1
ATOM 4506 C CA . GLY A 1 577 ? -37.005 0.670 114.592 1.00 35.59 577 GLY A CA 1
ATOM 4507 C C . GLY A 1 577 ? -36.222 0.231 113.336 1.00 35.59 577 GLY A C 1
ATOM 4508 O O . GLY A 1 577 ? -36.305 -0.930 112.939 1.00 35.59 577 GLY A O 1
ATOM 4509 N N . PRO A 1 578 ? -35.467 1.158 112.704 1.00 55.81 578 PRO A N 1
ATOM 4510 C CA . PRO A 1 578 ? -34.817 0.960 111.401 1.00 55.81 578 PRO A CA 1
ATOM 4511 C C . PRO A 1 578 ? -33.280 0.779 111.486 1.00 55.81 578 PRO A C 1
ATOM 4513 O O . PRO A 1 578 ? -32.660 1.279 112.427 1.00 55.81 578 PRO A O 1
ATOM 4516 N N . PRO A 1 579 ? -32.622 0.189 110.469 1.00 52.34 579 PRO A N 1
ATOM 4517 C CA . PRO A 1 579 ? -31.228 0.490 110.105 1.00 52.34 579 PRO A CA 1
ATOM 4518 C C . PRO A 1 579 ? -31.220 1.419 108.866 1.00 52.34 579 PRO A C 1
ATOM 4520 O O . PRO A 1 579 ? -32.048 1.256 107.978 1.00 52.34 579 PRO A O 1
ATOM 4523 N N . SER A 1 580 ? -30.471 2.520 108.741 1.00 39.28 580 SER A N 1
ATOM 4524 C CA . SER A 1 580 ? -29.075 2.888 109.036 1.00 39.28 580 SER A CA 1
ATOM 4525 C C . SER A 1 580 ? -28.018 2.308 108.077 1.00 39.28 580 SER A C 1
ATOM 4527 O O . SER A 1 580 ? -27.916 1.096 107.917 1.00 39.28 580 SER A O 1
ATOM 4529 N N . VAL A 1 581 ? -27.175 3.237 107.591 1.00 37.78 581 VAL A N 1
ATOM 4530 C CA . VAL A 1 581 ? -25.826 3.136 106.977 1.00 37.78 581 VAL A CA 1
ATOM 4531 C C . VAL A 1 581 ? -25.746 3.175 105.435 1.00 37.78 581 VAL A C 1
ATOM 4533 O O . VAL A 1 581 ? -26.082 2.193 104.792 1.00 37.78 581 VAL A O 1
ATOM 4536 N N . VAL A 1 582 ? -25.550 4.338 104.773 1.00 41.00 582 VAL A N 1
ATOM 4537 C CA . VAL A 1 582 ? -24.342 5.177 104.431 1.00 41.00 582 VAL A CA 1
ATOM 4538 C C . VAL A 1 582 ? -23.337 4.569 103.399 1.00 41.00 582 VAL A C 1
ATOM 4540 O O . VAL A 1 582 ? -23.412 3.374 103.144 1.00 41.00 582 VAL A O 1
ATOM 4543 N N . PRO A 1 583 ? -22.479 5.361 102.694 1.00 61.28 583 PRO A N 1
ATOM 4544 C CA . PRO A 1 583 ? -22.343 5.346 101.230 1.00 61.28 583 PRO A CA 1
ATOM 4545 C C . PRO A 1 583 ? -20.899 5.019 100.785 1.00 61.28 583 PRO A C 1
ATOM 4547 O O . PRO A 1 583 ? -20.042 4.734 101.616 1.00 61.28 583 PRO A O 1
ATOM 4550 N N . THR A 1 584 ? -20.570 5.112 99.492 1.00 33.97 584 THR A N 1
ATOM 4551 C CA . THR A 1 584 ? -19.187 5.400 99.045 1.00 33.97 584 THR A CA 1
ATOM 4552 C C . THR A 1 584 ? -19.130 5.729 97.549 1.00 33.97 584 THR A C 1
ATOM 4554 O O . THR A 1 584 ? -19.503 4.928 96.702 1.00 33.97 584 THR A O 1
ATOM 4557 N N . SER A 1 585 ? -18.626 6.922 97.226 1.00 42.41 585 SER A N 1
ATOM 4558 C CA . SER A 1 585 ? -17.819 7.180 96.018 1.00 42.41 585 SER A CA 1
ATOM 4559 C C . SER A 1 585 ? -16.335 7.063 96.416 1.00 42.41 585 SER A C 1
ATOM 4561 O O . SER A 1 585 ? -16.058 7.152 97.618 1.00 42.41 585 SER A O 1
ATOM 4563 N N . PRO A 1 586 ? -15.369 6.892 95.485 1.00 53.72 586 PRO A N 1
ATOM 4564 C CA . PRO A 1 586 ? -14.788 8.065 94.806 1.00 53.72 586 PRO A CA 1
ATOM 4565 C C . PRO A 1 586 ? -14.206 7.849 93.379 1.00 53.72 586 PRO A C 1
ATOM 4567 O O . PRO A 1 586 ? -13.994 6.739 92.908 1.00 53.72 586 PRO A O 1
ATOM 4570 N N . HIS A 1 587 ? -13.937 8.993 92.735 1.00 39.75 587 HIS A N 1
ATOM 4571 C CA . HIS A 1 587 ? -13.122 9.324 91.548 1.00 39.75 587 HIS A CA 1
ATOM 4572 C C . HIS A 1 587 ? -12.113 8.306 90.965 1.00 39.75 587 HIS A C 1
ATOM 4574 O O . HIS A 1 587 ? -11.294 7.785 91.715 1.00 39.75 587 HIS A O 1
ATOM 4580 N N . ARG A 1 588 ? -11.970 8.282 89.617 1.00 33.06 588 ARG A N 1
ATOM 4581 C CA . ARG A 1 588 ? -10.712 8.641 88.898 1.00 33.06 588 ARG A CA 1
ATOM 4582 C C . ARG A 1 588 ? -10.890 8.806 87.371 1.00 33.06 588 ARG A C 1
ATOM 4584 O O . ARG A 1 588 ? -11.769 8.216 86.765 1.00 33.06 588 ARG A O 1
ATOM 4591 N N . ALA A 1 589 ? -10.018 9.647 86.813 1.00 38.03 589 ALA A N 1
ATOM 4592 C CA . ALA A 1 589 ? -9.887 10.162 85.449 1.00 38.03 589 ALA A CA 1
ATOM 4593 C C . ALA A 1 589 ? -9.562 9.149 84.328 1.00 38.03 589 ALA A C 1
ATOM 4595 O O . ALA A 1 589 ? -8.955 8.113 84.580 1.00 38.03 589 ALA A O 1
ATOM 4596 N N . GLY A 1 590 ? -9.827 9.556 83.078 1.00 34.81 590 GLY A N 1
ATOM 4597 C CA . GLY A 1 590 ? -9.277 8.951 81.861 1.00 34.81 590 GLY A CA 1
ATOM 4598 C C . GLY A 1 590 ? -9.611 9.770 80.608 1.00 34.81 590 GLY A C 1
ATOM 4599 O O . GLY A 1 590 ? -10.774 9.917 80.255 1.00 34.81 590 GLY A O 1
ATOM 4600 N N . ALA A 1 591 ? -8.582 10.326 79.971 1.00 39.97 591 ALA A N 1
ATOM 4601 C CA . ALA A 1 591 ? -8.612 11.035 78.694 1.00 39.97 591 ALA A CA 1
ATOM 4602 C C . ALA A 1 591 ? -8.266 10.080 77.534 1.00 39.97 591 ALA A C 1
ATOM 4604 O O . ALA A 1 591 ? -7.422 9.216 77.745 1.00 39.97 591 ALA A O 1
ATOM 4605 N N . ALA A 1 592 ? -8.854 10.269 76.342 1.00 38.31 592 ALA A N 1
ATOM 4606 C CA . ALA A 1 592 ? -8.319 9.929 75.001 1.00 38.31 592 ALA A CA 1
ATOM 4607 C C . ALA A 1 592 ? -9.443 10.124 73.955 1.00 38.31 592 ALA A C 1
ATOM 4609 O O . ALA A 1 592 ? -10.514 9.548 74.086 1.00 38.31 592 ALA A O 1
ATOM 4610 N N . ALA A 1 593 ? -9.340 11.115 73.068 1.00 40.00 593 ALA A N 1
ATOM 4611 C CA . ALA A 1 593 ? -8.785 11.007 71.709 1.00 40.00 593 ALA A CA 1
ATOM 4612 C C . ALA A 1 593 ? -9.820 10.503 70.679 1.00 40.00 593 ALA A C 1
ATOM 4614 O O . ALA A 1 593 ? -10.092 9.313 70.570 1.00 40.00 593 ALA A O 1
ATOM 4615 N N . GLY A 1 594 ? -10.390 11.444 69.918 1.00 46.44 594 GLY A N 1
ATOM 4616 C CA . GLY A 1 594 ? -11.187 11.151 68.725 1.00 46.44 594 GLY A CA 1
ATOM 4617 C C . GLY A 1 594 ? -10.290 10.849 67.515 1.00 46.44 594 GLY A C 1
ATOM 4618 O O . GLY A 1 594 ? -9.178 11.381 67.444 1.00 46.44 594 GLY A O 1
ATOM 4619 N N . PRO A 1 595 ? -10.735 10.015 66.560 1.00 57.03 595 PRO A N 1
ATOM 4620 C CA . PRO A 1 595 ? -9.966 9.737 65.359 1.00 57.03 595 PRO A CA 1
ATOM 4621 C C . PRO A 1 595 ? -10.055 10.906 64.371 1.00 57.03 595 PRO A C 1
ATOM 4623 O O . PRO A 1 595 ? -11.130 11.417 64.054 1.00 57.03 595 PRO A O 1
ATOM 4626 N N . ALA A 1 596 ? -8.880 11.325 63.908 1.00 43.91 596 ALA A N 1
ATOM 4627 C CA . ALA A 1 596 ? -8.672 12.297 62.851 1.00 43.91 596 ALA A CA 1
ATOM 4628 C C . ALA A 1 596 ? -9.205 11.781 61.504 1.00 43.91 596 ALA A C 1
ATOM 4630 O O . ALA A 1 596 ? -9.084 10.599 61.184 1.00 43.91 596 ALA A O 1
ATOM 4631 N N . GLY A 1 597 ? -9.780 12.691 60.716 1.00 54.69 597 GLY A N 1
ATOM 4632 C CA . GLY A 1 597 ? -10.197 12.434 59.341 1.00 54.69 597 GLY A CA 1
ATOM 4633 C C . GLY A 1 597 ? -9.015 12.215 58.380 1.00 54.69 597 GLY A C 1
ATOM 4634 O O . GLY A 1 597 ? -7.871 12.536 58.714 1.00 54.69 597 GLY A O 1
ATOM 4635 N N . PRO A 1 598 ? -9.281 11.668 57.182 1.00 68.94 598 PRO A N 1
ATOM 4636 C CA . PRO A 1 598 ? -8.254 11.376 56.186 1.00 68.94 598 PRO A CA 1
ATOM 4637 C C . PRO A 1 598 ? -7.657 12.654 55.554 1.00 68.94 598 PRO A C 1
ATOM 4639 O O . PRO A 1 598 ? -8.351 13.669 55.444 1.00 68.94 598 PRO A O 1
ATOM 4642 N N . PRO A 1 599 ? -6.380 12.621 55.122 1.00 72.44 599 PRO A N 1
ATOM 4643 C CA . PRO A 1 599 ? -5.694 13.767 54.524 1.00 72.44 599 PRO A CA 1
ATOM 4644 C C . PRO A 1 599 ? -6.146 14.054 53.075 1.00 72.44 599 PRO A C 1
ATOM 4646 O O . PRO A 1 599 ? -6.580 13.139 52.372 1.00 72.44 599 PRO A O 1
ATOM 4649 N N . PRO A 1 600 ? -6.010 15.307 52.594 1.00 68.94 600 PRO A N 1
ATOM 4650 C CA . PRO A 1 600 ? -6.287 15.671 51.205 1.00 68.94 600 PRO A CA 1
ATOM 4651 C C . PRO A 1 600 ? -5.182 15.191 50.235 1.00 68.94 600 PRO A C 1
ATOM 4653 O O . PRO A 1 600 ? -4.020 15.079 50.636 1.00 68.94 600 PRO A O 1
ATOM 4656 N N . PRO A 1 601 ? -5.515 14.931 48.954 1.00 72.56 601 PRO A N 1
ATOM 4657 C CA . PRO A 1 601 ? -4.561 14.465 47.946 1.00 72.56 601 PRO A CA 1
ATOM 4658 C C . PRO A 1 601 ? -3.581 15.565 47.477 1.00 72.56 601 PRO A C 1
ATOM 4660 O O . PRO A 1 601 ? -3.910 16.753 47.539 1.00 72.56 601 PRO A O 1
ATOM 4663 N N . PRO A 1 602 ? -2.384 15.189 46.979 1.00 71.62 602 PRO A N 1
ATOM 4664 C CA . PRO A 1 602 ? -1.370 16.130 46.503 1.00 71.62 602 PRO A CA 1
ATOM 4665 C C . PRO A 1 602 ? -1.729 16.772 45.145 1.00 71.62 602 PRO A C 1
ATOM 4667 O O . PRO A 1 602 ? -2.422 16.154 44.333 1.00 71.62 602 PRO A O 1
ATOM 4670 N N . PRO A 1 603 ? -1.233 17.994 44.863 1.00 59.62 603 PRO A N 1
ATOM 4671 C CA . PRO A 1 603 ? -1.474 18.685 43.600 1.00 59.62 603 PRO A CA 1
ATOM 4672 C C . PRO A 1 603 ? -0.662 18.080 42.443 1.00 59.62 603 PRO A C 1
ATOM 4674 O O . PRO A 1 603 ? 0.525 17.781 42.575 1.00 59.62 603 PRO A O 1
ATOM 4677 N N . LEU A 1 604 ? -1.324 17.937 41.293 1.00 59.91 604 LEU A N 1
ATOM 4678 C CA . LEU A 1 604 ? -0.743 17.494 40.024 1.00 59.91 604 LEU A CA 1
ATOM 4679 C C . LEU A 1 604 ? 0.235 18.542 39.448 1.00 59.91 604 LEU A C 1
ATOM 4681 O O . LEU A 1 604 ? -0.006 19.744 39.588 1.00 59.91 604 LEU A O 1
ATOM 4685 N N . PRO A 1 605 ? 1.307 18.115 38.755 1.00 55.91 605 PRO A N 1
ATOM 4686 C CA . PRO A 1 605 ? 2.271 19.019 38.145 1.00 55.91 605 PRO A CA 1
ATOM 4687 C C . PRO A 1 605 ? 1.827 19.510 36.755 1.00 55.91 605 PRO A C 1
ATOM 4689 O O . PRO A 1 605 ? 1.534 18.721 35.864 1.00 55.91 605 PRO A O 1
ATOM 4692 N N . GLY A 1 606 ? 1.895 20.830 36.563 1.00 43.19 606 GLY A N 1
ATOM 4693 C CA . GLY A 1 606 ? 2.470 21.440 35.359 1.00 43.19 606 GLY A CA 1
ATOM 4694 C C . GLY A 1 606 ? 1.656 21.418 34.063 1.00 43.19 606 GLY A C 1
ATOM 4695 O O . GLY A 1 606 ? 2.030 20.742 33.110 1.00 43.19 606 GLY A O 1
ATOM 4696 N N . THR A 1 607 ? 0.652 22.288 33.954 1.00 43.69 607 THR A N 1
ATOM 4697 C CA . THR A 1 607 ? 0.188 22.808 32.658 1.00 43.69 607 THR A CA 1
ATOM 4698 C C . THR A 1 607 ? 1.029 24.027 32.274 1.00 43.69 607 THR A C 1
ATOM 4700 O O . THR A 1 607 ? 0.872 25.116 32.821 1.00 43.69 607 THR A O 1
ATOM 4703 N N . VAL A 1 608 ? 1.949 23.837 31.329 1.00 55.94 608 VAL A N 1
ATOM 4704 C CA . VAL A 1 608 ? 2.627 24.920 30.601 1.00 55.94 608 VAL A CA 1
ATOM 4705 C C . VAL A 1 608 ? 1.655 25.529 29.580 1.00 55.94 608 VAL A C 1
ATOM 4707 O O . VAL A 1 608 ? 1.075 24.778 28.794 1.00 55.94 608 VAL A O 1
ATOM 4710 N N . PRO A 1 609 ? 1.459 26.859 29.546 1.00 52.47 609 PRO A N 1
ATOM 4711 C CA . PRO A 1 609 ? 0.666 27.495 28.505 1.00 52.47 609 PRO A CA 1
ATOM 4712 C C . PRO A 1 609 ? 1.462 27.602 27.199 1.00 52.47 609 PRO A C 1
ATOM 4714 O O . PRO A 1 609 ? 2.569 28.139 27.149 1.00 52.47 609 PRO A O 1
ATOM 4717 N N . PHE A 1 610 ? 0.849 27.086 26.136 1.00 45.12 610 PHE A N 1
ATOM 4718 C CA . PHE A 1 610 ? 1.273 27.221 24.750 1.00 45.12 610 PHE A CA 1
ATOM 4719 C C . PHE A 1 610 ? 1.182 28.696 24.327 1.00 45.12 610 PHE A C 1
ATOM 4721 O O . PHE A 1 610 ? 0.139 29.337 24.464 1.00 45.12 610 PHE A O 1
ATOM 4728 N N . VAL A 1 611 ? 2.298 29.235 23.842 1.00 52.81 611 VAL A N 1
ATOM 4729 C CA . VAL A 1 611 ? 2.417 30.591 23.301 1.00 52.81 611 VAL A CA 1
ATOM 4730 C C . VAL A 1 611 ? 1.824 30.606 21.894 1.00 52.81 611 VAL A C 1
ATOM 4732 O O . VAL A 1 611 ? 2.342 29.957 20.990 1.00 52.81 611 VAL A O 1
ATOM 4735 N N . SER A 1 612 ? 0.755 31.376 21.702 1.00 55.91 612 SER A N 1
ATOM 4736 C CA . SER A 1 612 ? 0.295 31.787 20.375 1.00 55.91 612 SER A CA 1
ATOM 4737 C C . SER A 1 612 ? 1.182 32.917 19.853 1.00 55.91 612 SER A C 1
ATOM 4739 O O . SER A 1 612 ? 1.250 33.985 20.460 1.00 55.91 612 SER A O 1
ATOM 4741 N N . SER A 1 613 ? 1.822 32.707 18.703 1.00 46.28 613 SER A N 1
ATOM 4742 C CA . SER A 1 613 ? 2.320 33.789 17.846 1.00 46.28 613 SER A CA 1
ATOM 4743 C C . SER A 1 613 ? 1.329 34.027 16.700 1.00 46.28 613 SER A C 1
ATOM 4745 O O . SER A 1 613 ? 0.865 33.051 16.107 1.00 46.28 613 SER A O 1
ATOM 4747 N N . PRO A 1 614 ? 1.000 35.287 16.365 1.00 66.75 614 PRO A N 1
ATOM 4748 C CA . PRO A 1 614 ? 0.222 35.610 15.177 1.00 66.75 614 PRO A CA 1
ATOM 4749 C C . PRO A 1 614 ? 1.118 35.718 13.931 1.00 66.75 614 PRO A C 1
ATOM 4751 O O . PRO A 1 614 ? 2.285 36.106 14.022 1.00 66.75 614 PRO A O 1
ATOM 4754 N N . LYS A 1 615 ? 0.534 35.375 12.779 1.00 51.69 615 LYS A N 1
ATOM 4755 C CA . LYS A 1 615 ? 0.933 35.883 11.461 1.00 51.69 615 LYS A CA 1
ATOM 4756 C C . LYS A 1 615 ? 0.357 37.275 11.249 1.00 51.69 615 LYS A C 1
ATOM 4758 O O . LYS A 1 615 ? -0.760 37.509 11.766 1.00 51.69 615 LYS A O 1
#

InterPro domains:
  IPR000237 GRIP domain [PF01465] (499-542)
  IPR000237 GRIP domain [PS50913] (495-545)
  IPR000237 GRIP domain [SM00755] (498-545)
  IPR051952 Golgi-associated and autophagy-related protein [PTHR23157] (18-548)

Secondary structure (DSSP, 8-state):
--THHHHHHHHHHHHHHHHHHHHHHHHHHHHHHHHHHHHHHHHHHHHHHHHHHHHHHHHHHHHHHTS---------HHHHHHHHHHHHHHHHHHHHHHHHHHHHHHHHHHHHHHHHHHHHHHHHHHHHHHHHHHHHHHHHHHHHHHHHHHHHHHHHHHHHHHHHHHHHHHHHHHHHHHHHHHHHHHHHHHHHHHHHHHHHHHHHHHHHHHHHHHHHHHHHHHHHHHHHHHHHHHHHHHHHHHHSS------TTHHHHHHHHHHHHHHHHHHHHHHHHHHHHHHHHHHHHHHHHHHHHHHHHHHHHHHHHHHHHHHHHHHHHHHHHHHHHHHHHHHHHHHHHHHHHHHHHHHHHHHHHHHHHHHHHHHHHHHHHHHHHHHHHHHHHHHHHHHHHHHHHHHHHHHHHHHHHHHHHHHHHHHHHHHHHHT-HHHHHHHHHHHHHHHHHHHHHHHHHHHHHHHHHHHHHHHHHHHHHHHHHHHHHHHHHHHHHHHHHHHHHHTS-HHHHHHHHHHHHH---HHHHHHHHHHHHHHTT--HHHHHHHHHHHH--S-S--PPPPPP-PPPPP---------------------------PPPPPPPPPPPP--PPPPPPP-

Nearest PDB structures (foldseek):
  3ja6-assembly1_I  TM=3.601E-01  e=2.785E+00  Escherichia coli
  5nnv-assembly2_B  TM=4.319E-01  e=4.030E+00  Bacillus subtilis subsp. subtilis str. 168
  3ja6-assembly1_H  TM=2.810E-01  e=4.849E+00  Escherichia coli